Protein AF-A0A087PSI3-F1 (afdb_monomer_lite)

Secondary structure (DSSP, 8-state):
--HHHHHHHHHHHHHHHHTS--TT--TT-BGGGSTT--HHHHHHHHHHHHHHSSSPPPGGGGTT--BHHHHHHHHHH--S----PPPPPPPHHHHHHTTEEE-SS-SHHHHHHHHTT-----TTTTEES-SSGGGHHHHHHHHHHTTTTTTT-GGGEEEE--GGGGGSSS-EEEEEETTT--EEEEEEETTTS-HHHHGGGHHHHHHHHHHHHHHHHHHHHHT-SEEEEE-SSPPPHHHHHHHHHHHHTTSS-EEEEEEE--SSS-TT-EEEEETTEEEEEEPPPPS--S--THHHHHHHHHHHHHHHH-TTTSTTSS-------------HHHHHHHHHHHHHHHHHHT-TT----TT--GGGSTT--HHHHHHHHHHHHHHHTS---HHHHHHTTSHHHHHHHHHHHHHH-

pLDDT: mean 81.16, std 16.65, range [32.66, 98.62]

Structure (mmCIF, N/CA/C/O backbone):
data_AF-A0A087PSI3-F1
#
_entry.id   AF-A0A087PSI3-F1
#
loop_
_atom_site.group_PDB
_atom_site.id
_atom_site.type_symbol
_atom_site.label_atom_id
_atom_site.label_alt_id
_atom_site.label_comp_id
_atom_site.label_asym_id
_atom_site.label_entity_id
_atom_site.label_seq_id
_atom_site.pdbx_PDB_ins_code
_atom_site.Cartn_x
_atom_site.Cartn_y
_atom_site.Cartn_z
_atom_site.occupancy
_atom_site.B_iso_or_equiv
_atom_site.auth_seq_id
_atom_site.auth_comp_id
_atom_site.auth_asym_id
_atom_site.auth_atom_id
_atom_site.pdbx_PDB_model_num
ATOM 1 N N . MET A 1 1 ? -12.979 -22.495 -32.618 1.00 77.19 1 MET A N 1
ATOM 2 C CA . MET A 1 1 ? -12.162 -23.692 -32.314 1.00 77.19 1 MET A CA 1
ATOM 3 C C . MET A 1 1 ? -13.038 -24.701 -31.599 1.00 77.19 1 MET A C 1
ATOM 5 O O . MET A 1 1 ? -13.901 -24.277 -30.842 1.00 77.19 1 MET A O 1
ATOM 9 N N . ASP A 1 2 ? -12.858 -25.998 -31.845 1.00 88.50 2 ASP A N 1
ATOM 10 C CA . ASP A 1 2 ? -13.488 -27.022 -31.006 1.00 88.50 2 ASP A CA 1
ATOM 11 C C . ASP A 1 2 ? -12.835 -27.062 -29.611 1.00 88.50 2 ASP A C 1
ATOM 13 O O . ASP A 1 2 ? -11.756 -26.499 -29.393 1.00 88.50 2 ASP A O 1
ATOM 17 N N . LYS A 1 3 ? -13.494 -27.733 -28.662 1.00 84.75 3 LYS A N 1
ATOM 18 C CA . LYS A 1 3 ? -13.068 -27.780 -27.259 1.00 84.75 3 LYS A CA 1
ATOM 19 C C . LYS A 1 3 ? -11.646 -28.334 -27.086 1.00 84.75 3 LYS A C 1
ATOM 21 O O . LYS A 1 3 ? -10.895 -27.800 -26.277 1.00 84.75 3 LYS A O 1
ATOM 26 N N . ASN A 1 4 ? -11.253 -29.358 -27.846 1.00 85.31 4 ASN A N 1
ATOM 27 C CA . ASN A 1 4 ? -9.926 -29.969 -27.710 1.00 85.31 4 ASN A CA 1
ATOM 28 C C . ASN A 1 4 ? -8.829 -29.052 -28.257 1.00 85.31 4 ASN A C 1
ATOM 30 O O . ASN A 1 4 ? -7.797 -28.879 -27.609 1.00 85.31 4 ASN A O 1
ATOM 34 N N . SER A 1 5 ? -9.080 -28.403 -29.396 1.00 87.44 5 SER A N 1
ATOM 35 C CA . SER A 1 5 ? -8.189 -27.365 -29.927 1.00 87.44 5 SER A CA 1
ATOM 36 C C . SER A 1 5 ? -8.033 -26.192 -28.950 1.00 87.44 5 SER A C 1
ATOM 38 O O . SER A 1 5 ? -6.927 -25.691 -28.765 1.00 87.44 5 SER A O 1
ATOM 40 N N . MET A 1 6 ? -9.115 -25.778 -28.277 1.00 86.69 6 MET A N 1
ATOM 41 C CA . MET A 1 6 ? -9.082 -24.717 -27.258 1.00 86.69 6 MET A CA 1
ATOM 42 C C . MET A 1 6 ? -8.272 -25.112 -26.023 1.00 86.69 6 MET A C 1
ATOM 44 O O . MET A 1 6 ? -7.512 -24.301 -25.508 1.00 86.69 6 MET A O 1
ATOM 48 N N . ILE A 1 7 ? -8.376 -26.364 -25.578 1.00 87.06 7 ILE A N 1
ATOM 49 C CA . ILE A 1 7 ? -7.586 -26.878 -24.455 1.00 87.06 7 ILE A CA 1
ATOM 50 C C . ILE A 1 7 ? -6.085 -26.858 -24.775 1.00 87.06 7 ILE A C 1
ATOM 52 O O . I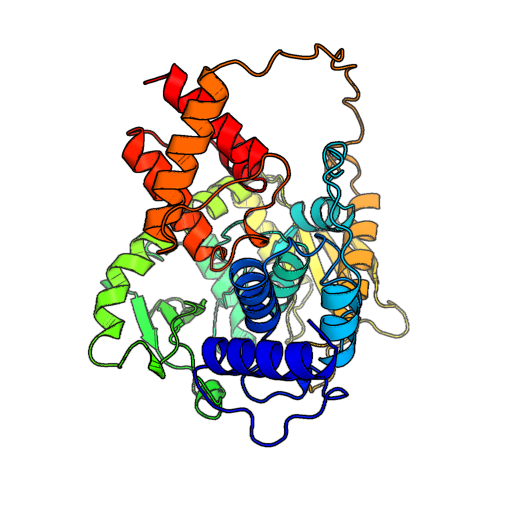LE A 1 7 ? -5.302 -26.398 -23.949 1.00 87.06 7 ILE A O 1
ATOM 56 N N . LEU A 1 8 ? -5.677 -27.337 -25.956 1.00 88.56 8 LEU A N 1
ATOM 57 C CA . LEU A 1 8 ? -4.265 -27.341 -26.364 1.00 88.56 8 LEU A CA 1
ATOM 58 C C . LEU A 1 8 ? -3.707 -25.924 -26.511 1.00 88.56 8 LEU A C 1
ATOM 60 O O . LEU A 1 8 ? -2.594 -25.649 -26.078 1.00 88.56 8 LEU A O 1
ATOM 64 N N . PHE A 1 9 ? -4.505 -25.022 -27.068 1.00 86.31 9 PHE A N 1
ATOM 65 C CA . PHE A 1 9 ? -4.144 -23.620 -27.202 1.00 86.31 9 PHE A CA 1
ATOM 66 C C . PHE A 1 9 ? -4.000 -22.920 -25.844 1.00 86.31 9 PHE A C 1
ATOM 68 O O . PHE A 1 9 ? -3.019 -22.219 -25.609 1.00 86.31 9 PHE A O 1
ATOM 75 N N . ILE A 1 10 ? -4.937 -23.155 -24.916 1.00 83.81 10 ILE A N 1
ATOM 76 C CA . ILE A 1 10 ? -4.836 -22.635 -23.549 1.00 83.81 10 ILE A CA 1
ATOM 77 C C . ILE A 1 10 ? -3.600 -23.196 -22.852 1.00 83.81 10 ILE A C 1
ATOM 79 O O . ILE A 1 10 ? -2.876 -22.434 -22.221 1.00 83.81 10 ILE A O 1
ATOM 83 N N . LYS A 1 11 ? -3.296 -24.485 -23.034 1.00 89.12 11 LYS A N 1
ATOM 84 C CA . LYS A 1 11 ? -2.063 -25.087 -22.521 1.00 89.12 11 LYS A CA 1
ATOM 85 C C . LYS A 1 11 ? -0.816 -24.362 -22.998 1.00 89.12 11 LYS A C 1
ATOM 87 O O . LYS A 1 11 ? 0.005 -23.988 -22.171 1.00 89.12 11 LYS A O 1
ATOM 92 N N . GLU A 1 12 ? -0.690 -24.150 -24.301 1.00 89.25 12 GLU A N 1
ATOM 93 C CA . GLU A 1 12 ? 0.474 -23.488 -24.888 1.00 89.25 12 GLU A CA 1
ATOM 94 C C . GLU A 1 12 ? 0.662 -22.074 -24.320 1.00 89.25 12 GLU A C 1
ATOM 96 O O . GLU A 1 12 ? 1.761 -21.705 -23.912 1.00 89.25 12 GLU A O 1
ATOM 101 N N . VAL A 1 13 ? -0.426 -21.308 -24.206 1.00 81.12 13 VAL A N 1
ATOM 102 C CA . VAL A 1 13 ? -0.399 -19.959 -23.625 1.00 81.12 13 VAL A CA 1
ATOM 103 C C . VAL A 1 13 ? -0.031 -19.970 -22.140 1.00 81.12 13 VAL A C 1
ATOM 105 O O . VAL A 1 13 ? 0.722 -19.112 -21.677 1.00 81.12 13 VAL A O 1
ATOM 108 N N . MET A 1 14 ? -0.541 -20.943 -21.388 1.00 80.38 14 MET A N 1
ATOM 109 C CA . MET A 1 14 ? -0.219 -21.111 -19.973 1.00 80.38 14 MET A CA 1
ATOM 110 C C . MET A 1 14 ? 1.253 -21.491 -19.768 1.00 80.38 14 MET A C 1
ATOM 112 O O . MET A 1 14 ? 1.920 -20.899 -18.925 1.00 80.38 14 MET A O 1
ATOM 116 N N . GLU A 1 15 ? 1.782 -22.431 -20.553 1.00 84.25 15 GLU A N 1
ATOM 117 C CA . GLU A 1 15 ? 3.191 -22.849 -20.494 1.00 84.25 15 GLU A CA 1
ATOM 118 C C . GLU A 1 15 ? 4.146 -21.719 -20.908 1.00 84.25 15 GLU A C 1
ATOM 120 O O . GLU A 1 15 ? 5.188 -21.529 -20.280 1.00 84.25 15 GLU A O 1
ATOM 125 N N . GLU A 1 16 ? 3.772 -20.920 -21.911 1.00 75.44 16 GLU A N 1
ATOM 126 C CA . GLU A 1 16 ? 4.512 -19.716 -22.307 1.00 75.44 16 GLU A CA 1
ATOM 127 C C . GLU A 1 16 ? 4.539 -18.673 -21.184 1.00 75.44 16 GLU A C 1
ATOM 129 O O . GLU A 1 16 ? 5.597 -18.128 -20.874 1.00 75.44 16 GLU A O 1
ATOM 134 N N . THR A 1 17 ? 3.396 -18.431 -20.536 1.00 67.62 17 THR A N 1
ATOM 135 C CA . THR A 1 17 ? 3.280 -17.460 -19.434 1.00 67.62 17 THR A CA 1
ATOM 136 C C . THR A 1 17 ? 4.092 -17.893 -18.210 1.00 67.62 17 THR A C 1
ATOM 138 O O . THR A 1 17 ? 4.713 -17.060 -17.552 1.00 67.62 17 THR A O 1
ATOM 141 N N . LEU A 1 18 ? 4.128 -19.196 -17.920 1.00 66.81 18 LEU A N 1
ATOM 142 C CA . LEU A 1 18 ? 4.928 -19.772 -16.836 1.00 66.81 18 LEU A CA 1
ATOM 143 C C . LEU A 1 18 ? 6.430 -19.838 -17.153 1.00 66.81 18 LEU A C 1
ATOM 145 O O . LEU A 1 18 ? 7.258 -19.874 -16.240 1.00 66.81 18 LEU A O 1
ATOM 149 N N . GLY A 1 19 ? 6.791 -19.896 -18.436 1.00 72.81 19 GLY A N 1
ATOM 150 C CA . GLY A 1 19 ? 8.158 -20.154 -18.883 1.00 72.81 19 GLY A CA 1
ATOM 151 C C . GLY A 1 19 ? 8.614 -21.607 -18.681 1.00 72.81 19 GLY A C 1
ATOM 152 O O . GLY A 1 19 ? 9.813 -21.878 -18.727 1.00 72.81 19 GLY A O 1
ATOM 153 N N . HIS A 1 20 ? 7.689 -22.544 -18.447 1.00 73.06 20 HIS A N 1
ATOM 154 C CA . HIS A 1 20 ? 7.968 -23.978 -18.342 1.00 73.06 20 HIS A CA 1
ATOM 155 C C . HIS A 1 20 ? 6.741 -24.831 -18.705 1.00 73.06 20 HIS A C 1
ATOM 157 O O . HIS A 1 20 ? 5.601 -24.376 -18.645 1.00 73.06 20 HIS A O 1
ATOM 163 N N . SER A 1 21 ? 6.966 -26.104 -19.043 1.00 82.31 21 SER A N 1
ATOM 164 C CA . SER A 1 21 ? 5.885 -27.050 -19.354 1.00 82.31 21 SER A CA 1
ATOM 165 C C . SER A 1 21 ? 5.058 -27.438 -18.119 1.00 82.31 21 SER A C 1
ATOM 167 O O . SER A 1 21 ? 5.576 -27.465 -17.000 1.00 82.31 21 SER A O 1
ATOM 169 N N . ILE A 1 22 ? 3.788 -27.804 -18.330 1.00 81.75 22 ILE A N 1
ATOM 170 C CA . ILE A 1 22 ? 2.852 -28.328 -17.327 1.00 81.75 22 ILE A CA 1
ATOM 171 C C . ILE A 1 22 ? 2.734 -29.854 -17.537 1.00 81.75 22 ILE A C 1
ATOM 173 O O . ILE A 1 22 ? 2.040 -30.307 -18.458 1.00 81.75 22 ILE A O 1
ATOM 177 N N . PRO A 1 23 ? 3.405 -30.680 -16.708 1.00 71.69 23 PRO A N 1
ATOM 178 C CA . PRO A 1 23 ? 3.538 -32.118 -16.957 1.00 71.69 23 PRO A CA 1
ATOM 179 C C . PRO A 1 23 ? 2.234 -32.912 -16.776 1.00 71.69 23 PRO A C 1
ATOM 181 O O . PRO A 1 23 ? 2.076 -33.967 -17.386 1.00 71.69 23 PRO A O 1
ATOM 184 N N . SER A 1 24 ? 1.287 -32.395 -15.989 1.00 77.25 24 SER A N 1
ATOM 185 C CA . SER A 1 24 ? 0.059 -33.094 -15.574 1.00 77.25 24 SER A CA 1
ATOM 186 C C . SER A 1 24 ? -1.202 -32.379 -16.062 1.00 77.25 24 SER A C 1
ATOM 188 O O . SER A 1 24 ? -2.109 -32.098 -15.281 1.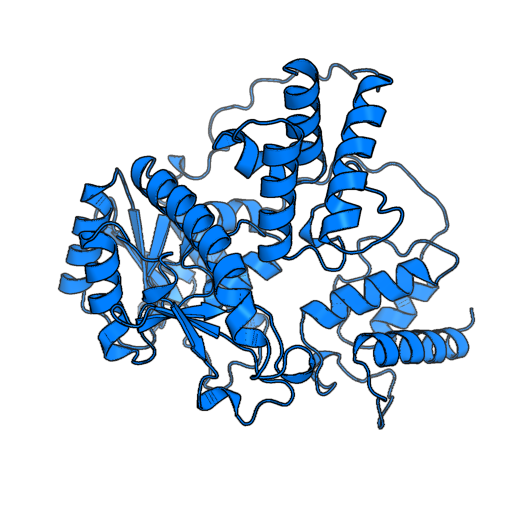00 77.25 24 SER A O 1
ATOM 190 N N . TRP A 1 25 ? -1.245 -32.013 -17.344 1.00 81.50 25 TRP A N 1
ATOM 191 C CA . TRP A 1 25 ? -2.356 -31.235 -17.890 1.00 81.50 25 TRP A CA 1
ATOM 192 C C . TRP A 1 25 ? -3.690 -31.992 -17.802 1.00 81.50 25 TRP A C 1
ATOM 194 O O . TRP A 1 25 ? -3.891 -32.998 -18.484 1.00 81.50 25 TRP A O 1
ATOM 204 N N . ASN A 1 26 ? -4.608 -31.482 -16.982 1.00 82.19 26 ASN A N 1
ATOM 205 C CA . ASN A 1 26 ? -5.958 -32.005 -16.800 1.00 82.19 26 ASN A CA 1
ATOM 206 C C . ASN A 1 26 ? -6.953 -30.828 -16.877 1.00 82.19 26 ASN A C 1
ATOM 208 O O . ASN A 1 26 ? -6.743 -29.843 -16.177 1.00 82.19 26 ASN A O 1
ATOM 212 N N . PRO A 1 27 ? -8.022 -30.888 -17.692 1.00 76.19 27 PRO A N 1
ATOM 213 C CA . PRO A 1 27 ? -9.036 -29.831 -17.759 1.00 76.19 27 PRO A CA 1
ATOM 214 C C . PRO A 1 27 ? -9.673 -29.470 -16.407 1.00 76.19 27 PRO A C 1
ATOM 216 O O . PRO A 1 27 ? -10.060 -28.322 -16.212 1.00 76.19 27 PRO A O 1
ATOM 219 N N . ASP A 1 28 ? -9.745 -30.416 -15.470 1.00 82.38 28 ASP A N 1
ATOM 220 C CA . ASP A 1 28 ? -10.308 -30.185 -14.133 1.00 82.38 28 ASP A CA 1
ATOM 221 C C . ASP A 1 28 ? -9.275 -29.641 -13.128 1.00 82.38 28 ASP A C 1
ATOM 223 O O . ASP A 1 28 ? -9.604 -29.405 -11.965 1.00 82.38 28 ASP A O 1
ATOM 227 N N . LEU A 1 29 ? -8.022 -29.441 -13.557 1.00 78.19 29 LEU A N 1
ATOM 228 C CA . LEU A 1 29 ? -6.958 -28.890 -12.723 1.00 78.19 29 LEU A CA 1
ATOM 229 C C . LEU A 1 29 ? -7.316 -27.459 -12.317 1.00 78.19 29 LEU A C 1
ATOM 231 O O . LEU A 1 29 ? -7.619 -26.612 -13.169 1.00 78.19 29 LEU A O 1
ATOM 235 N N . LYS A 1 30 ? -7.269 -27.184 -11.012 1.00 73.69 30 LYS A N 1
ATOM 236 C CA . LYS A 1 30 ? -7.451 -25.822 -10.510 1.00 73.69 30 LYS A CA 1
ATOM 237 C C . LYS A 1 30 ? -6.193 -25.010 -10.766 1.00 73.69 30 LYS A C 1
ATOM 239 O O . LYS A 1 30 ? -5.086 -25.516 -10.605 1.00 73.69 30 LYS A O 1
ATOM 244 N N . PHE A 1 31 ? -6.347 -23.725 -11.067 1.00 66.00 31 PHE A N 1
ATOM 245 C CA . PHE A 1 31 ? -5.195 -22.833 -11.254 1.00 66.00 31 PHE A CA 1
ATOM 246 C C . PHE A 1 31 ? -4.270 -22.810 -10.030 1.00 66.00 31 PHE A C 1
ATOM 248 O O . PHE A 1 31 ? -3.056 -22.847 -10.173 1.00 66.00 31 PHE A O 1
ATOM 255 N N . THR A 1 32 ? -4.836 -22.875 -8.823 1.00 57.91 32 THR A N 1
ATOM 256 C CA . THR A 1 32 ? -4.088 -22.938 -7.555 1.00 57.91 32 THR A CA 1
ATOM 257 C C . THR A 1 32 ? -3.268 -24.217 -7.366 1.00 57.91 32 THR A C 1
ATOM 259 O O . THR A 1 32 ? -2.433 -24.282 -6.470 1.00 57.91 32 THR A O 1
ATOM 262 N N . GLU A 1 33 ? -3.537 -25.263 -8.147 1.00 60.03 33 GLU A N 1
ATOM 263 C CA . GLU A 1 33 ? -2.830 -26.548 -8.081 1.00 60.03 33 GLU A CA 1
ATOM 264 C C . GLU A 1 33 ? -1.662 -26.613 -9.077 1.00 60.03 33 GLU A C 1
ATOM 266 O O . GLU A 1 33 ? -0.895 -27.577 -9.073 1.00 60.03 33 GLU A O 1
ATOM 271 N N . ILE A 1 34 ? -1.494 -25.586 -9.917 1.00 66.81 34 ILE A N 1
ATOM 272 C CA . ILE A 1 34 ? -0.389 -25.492 -10.867 1.00 66.81 34 ILE A CA 1
ATOM 273 C C . ILE A 1 34 ? 0.817 -24.871 -10.154 1.00 66.81 34 ILE A C 1
ATOM 275 O O . ILE A 1 34 ? 0.769 -23.752 -9.647 1.00 66.81 34 ILE A O 1
ATOM 279 N N . VAL A 1 35 ? 1.925 -25.611 -10.101 1.00 45.53 35 VAL A N 1
ATOM 280 C CA . VAL A 1 35 ? 3.180 -25.130 -9.502 1.00 45.53 35 VAL A CA 1
ATOM 281 C C . VAL A 1 35 ? 3.653 -23.872 -10.238 1.00 45.53 35 VAL A C 1
ATOM 283 O O . VAL A 1 35 ? 3.717 -23.872 -11.464 1.00 45.53 35 VAL A O 1
ATOM 286 N N . GLY A 1 36 ? 3.970 -22.810 -9.488 1.00 49.28 36 GLY A N 1
ATOM 287 C CA . GLY A 1 36 ? 4.370 -21.505 -10.038 1.00 49.28 36 GLY A CA 1
ATOM 288 C C . GLY A 1 36 ? 3.203 -20.578 -10.406 1.00 49.28 36 GLY A C 1
ATOM 289 O O . GLY A 1 36 ? 3.422 -19.446 -10.833 1.00 49.28 36 GLY A O 1
ATOM 290 N N . TRP A 1 37 ? 1.955 -21.018 -10.216 1.00 54.53 37 TRP A N 1
ATOM 291 C CA . TRP A 1 37 ? 0.771 -20.249 -10.591 1.00 54.53 37 TRP A CA 1
ATOM 292 C C . TRP A 1 37 ? 0.326 -19.286 -9.484 1.00 54.53 37 TRP A C 1
ATOM 294 O O . TRP A 1 37 ? -0.389 -19.657 -8.555 1.00 54.53 37 TRP A O 1
ATOM 304 N N . GLY A 1 38 ? 0.754 -18.025 -9.577 1.00 51.53 38 GLY A N 1
ATOM 305 C CA . GLY A 1 38 ? 0.248 -16.929 -8.738 1.00 51.53 38 GLY A CA 1
ATOM 306 C C . GLY A 1 38 ? -0.974 -16.229 -9.347 1.00 51.53 38 GLY A C 1
ATOM 307 O O . GLY A 1 38 ? -1.230 -16.348 -10.543 1.00 51.53 38 GLY A O 1
ATOM 308 N N . ASN A 1 39 ? -1.703 -15.425 -8.563 1.00 43.12 39 ASN A N 1
ATOM 309 C CA . ASN A 1 39 ? -2.869 -14.661 -9.052 1.00 43.12 39 ASN A CA 1
ATOM 310 C C . ASN A 1 39 ? -2.535 -13.750 -10.252 1.00 43.12 39 ASN A C 1
ATOM 312 O O . ASN A 1 39 ? -3.342 -13.611 -11.170 1.00 43.12 39 ASN A O 1
ATOM 316 N N . ASN A 1 40 ? -1.309 -13.222 -10.305 1.00 45.34 40 ASN A N 1
ATOM 317 C CA . ASN A 1 40 ? -0.811 -12.448 -11.445 1.00 45.34 40 ASN A CA 1
ATOM 318 C C . ASN A 1 40 ? -0.688 -13.294 -12.734 1.00 45.34 40 ASN A C 1
ATOM 320 O O . ASN A 1 40 ? -0.762 -12.750 -13.830 1.00 45.34 40 ASN A O 1
ATOM 324 N N . MET A 1 41 ? -0.534 -14.620 -12.631 1.00 53.78 41 MET A N 1
ATOM 325 C CA . MET A 1 41 ? -0.408 -15.533 -13.778 1.00 53.78 41 MET A CA 1
ATOM 326 C C . MET A 1 41 ? -1.746 -15.891 -14.416 1.00 53.78 41 MET A C 1
ATOM 328 O O . MET A 1 41 ? -1.800 -16.028 -15.638 1.00 53.78 41 MET A O 1
ATOM 332 N N . THR A 1 42 ? -2.836 -15.961 -13.645 1.00 51.44 42 THR A N 1
ATOM 333 C CA . THR A 1 42 ? -4.190 -16.117 -14.208 1.00 51.44 42 THR A CA 1
ATOM 334 C C . THR A 1 42 ? -4.540 -14.925 -15.098 1.00 51.44 42 THR A C 1
ATOM 336 O O . THR A 1 42 ? -4.980 -15.110 -16.231 1.00 51.44 42 THR A O 1
ATOM 339 N N . VAL A 1 43 ? -4.263 -13.706 -14.624 1.00 48.38 43 VAL A N 1
ATOM 340 C CA . VAL A 1 43 ? -4.482 -12.469 -15.389 1.00 48.38 43 VAL A CA 1
ATOM 341 C C . VAL A 1 43 ? -3.592 -12.435 -16.636 1.00 48.38 43 VAL A C 1
ATOM 343 O O . VAL A 1 43 ? -4.106 -12.279 -17.742 1.00 48.38 43 VAL A O 1
ATOM 346 N N . SER A 1 44 ? -2.282 -12.675 -16.498 1.00 52.03 44 SER A N 1
ATOM 347 C CA . SER A 1 44 ? -1.355 -12.709 -17.643 1.00 52.03 44 SER A CA 1
ATOM 348 C C . SER A 1 44 ? -1.743 -13.751 -18.698 1.00 52.03 44 SER A C 1
ATOM 350 O O . SER A 1 44 ? -1.680 -13.470 -19.893 1.00 52.03 44 SER A O 1
ATOM 352 N N . THR A 1 45 ? -2.213 -14.926 -18.270 1.00 58.06 45 THR A N 1
ATOM 353 C CA . THR A 1 45 ? -2.685 -15.992 -19.166 1.00 58.06 45 THR A CA 1
ATOM 354 C C . THR A 1 45 ? -3.940 -15.577 -19.916 1.00 58.06 45 THR A C 1
ATOM 356 O O . THR A 1 45 ? -4.015 -15.758 -21.128 1.00 58.06 45 THR A O 1
ATOM 359 N N . VAL A 1 46 ? -4.930 -15.004 -19.229 1.00 54.25 46 VAL A N 1
ATOM 360 C CA . VAL A 1 46 ? -6.163 -14.535 -19.875 1.00 54.25 46 VAL A CA 1
ATOM 361 C C . VAL A 1 46 ? -5.872 -13.438 -20.892 1.00 54.25 46 VAL A C 1
ATOM 363 O O . VAL A 1 46 ? -6.421 -13.468 -21.992 1.00 54.25 46 VAL A O 1
ATOM 366 N N . VAL A 1 47 ? -4.946 -12.532 -20.586 1.00 54.47 47 VAL A N 1
ATOM 367 C CA . VAL A 1 47 ? -4.523 -11.505 -21.542 1.00 54.47 47 VAL A CA 1
ATOM 368 C C . VAL A 1 47 ? -3.790 -12.120 -22.736 1.00 54.47 47 VAL A C 1
ATOM 370 O O . VAL A 1 47 ? -4.041 -11.746 -23.883 1.00 54.47 47 VAL A O 1
ATOM 373 N N . ALA A 1 48 ? -2.906 -13.091 -22.510 1.00 62.12 48 ALA A N 1
ATOM 374 C CA . ALA A 1 48 ? -2.236 -13.798 -23.596 1.00 62.12 48 ALA A CA 1
ATOM 375 C C . ALA A 1 48 ? -3.231 -14.595 -24.470 1.00 62.12 48 ALA A C 1
ATOM 377 O O . ALA A 1 48 ? -3.078 -14.634 -25.693 1.00 62.12 48 ALA A O 1
ATOM 378 N N . LEU A 1 49 ? -4.303 -15.136 -23.878 1.00 66.88 49 LEU A N 1
ATOM 379 C CA . LEU A 1 49 ? -5.410 -15.760 -24.605 1.00 66.88 49 LEU A CA 1
ATOM 380 C C . LEU A 1 49 ? -6.201 -14.749 -25.431 1.00 66.88 49 LEU A C 1
ATOM 382 O O . LEU A 1 49 ? -6.439 -15.000 -26.609 1.00 66.88 49 LEU A O 1
ATOM 386 N N . GLN A 1 50 ? -6.559 -13.598 -24.861 1.00 64.38 50 GLN A N 1
ATOM 387 C CA . GLN A 1 50 ? -7.240 -12.520 -25.587 1.00 64.38 50 GLN A CA 1
ATOM 388 C C . GLN A 1 50 ? -6.434 -12.035 -26.797 1.00 64.38 50 GLN A C 1
ATOM 390 O O . GLN A 1 50 ? -7.017 -11.741 -27.835 1.00 64.38 50 GLN A O 1
ATOM 395 N N . LYS A 1 51 ? -5.098 -11.982 -26.692 1.00 64.62 51 LYS A N 1
ATOM 396 C CA . LYS A 1 51 ? -4.216 -11.580 -27.802 1.00 64.62 51 LYS A CA 1
ATOM 397 C C . LYS A 1 51 ? -4.190 -12.583 -28.951 1.00 64.62 51 LYS A C 1
ATOM 399 O O . LYS A 1 51 ? -4.019 -12.186 -30.100 1.00 64.62 51 LYS A O 1
ATOM 404 N N . LYS A 1 52 ? -4.269 -13.878 -28.639 1.00 73.75 52 LYS A N 1
ATOM 405 C CA . LYS A 1 52 ? -4.087 -14.952 -29.622 1.00 73.75 52 LYS A CA 1
ATOM 406 C C . LYS A 1 52 ? -5.411 -15.528 -30.143 1.00 73.75 52 LYS A C 1
ATOM 408 O O . LYS A 1 52 ? -5.402 -16.203 -31.171 1.00 73.75 52 LYS A O 1
ATOM 413 N N . LEU A 1 53 ? -6.537 -15.294 -29.463 1.00 73.56 53 LEU A N 1
ATOM 414 C CA . LEU A 1 53 ? -7.854 -15.688 -29.960 1.00 73.56 53 LEU A CA 1
ATOM 415 C C . LEU A 1 53 ? -8.358 -14.705 -31.027 1.00 73.56 53 LEU A C 1
ATOM 417 O O . LEU A 1 53 ? -8.188 -13.497 -30.888 1.00 73.56 53 LEU A O 1
ATOM 421 N N . PRO A 1 54 ? -9.028 -15.201 -32.081 1.00 62.75 54 PRO A N 1
ATOM 422 C CA . PRO A 1 54 ? -9.578 -14.351 -33.137 1.00 62.75 54 PRO A CA 1
ATOM 423 C C . PRO A 1 54 ? -10.787 -13.511 -32.684 1.00 62.75 54 PRO A C 1
ATOM 425 O O . PRO A 1 54 ? -11.221 -12.626 -33.417 1.00 62.75 54 PRO A O 1
ATOM 428 N N . HIS A 1 55 ? -11.344 -13.779 -31.500 1.00 69.06 55 HIS A N 1
ATOM 429 C CA . HIS A 1 55 ? -12.494 -13.085 -30.921 1.00 69.06 55 HIS A CA 1
ATOM 430 C C . HIS A 1 55 ? -12.172 -12.583 -29.509 1.00 69.06 55 HIS A C 1
ATOM 432 O O . HIS A 1 55 ? -11.510 -13.276 -28.734 1.00 69.06 55 HIS A O 1
ATOM 438 N N . LYS A 1 56 ? -12.658 -11.381 -29.164 1.00 57.78 56 LYS A N 1
ATOM 439 C CA . LYS A 1 56 ? -12.511 -10.826 -27.812 1.00 57.78 56 LYS A CA 1
ATOM 440 C C . LYS A 1 56 ? -13.293 -11.684 -26.815 1.00 57.78 56 LYS A C 1
ATOM 442 O O . LYS A 1 56 ? -14.479 -11.947 -26.997 1.00 57.78 56 LYS A O 1
ATOM 447 N N . LEU A 1 57 ? -12.608 -12.114 -25.763 1.00 58.56 57 LEU A N 1
ATOM 448 C CA . LEU A 1 57 ? -13.230 -12.718 -24.589 1.00 58.56 57 LEU A CA 1
ATOM 449 C C . LEU A 1 57 ? -13.964 -11.625 -23.806 1.00 58.56 57 LEU A C 1
ATOM 451 O O . LEU A 1 57 ? -13.441 -10.520 -23.700 1.00 58.56 57 LEU A O 1
ATOM 455 N N . THR A 1 58 ? -15.149 -11.922 -23.271 1.00 56.09 58 THR A N 1
ATOM 456 C CA . THR A 1 58 ? -15.915 -10.964 -22.458 1.00 56.09 58 THR A CA 1
ATOM 457 C C . THR A 1 58 ? -15.165 -10.618 -21.171 1.00 56.09 58 THR A C 1
ATOM 459 O O . THR A 1 58 ? -14.488 -11.475 -20.609 1.00 56.09 58 THR A O 1
ATOM 462 N N . ASP A 1 59 ? -15.325 -9.399 -20.657 1.00 50.12 59 ASP A N 1
ATOM 463 C CA . ASP A 1 59 ? -14.639 -8.940 -19.434 1.00 50.12 59 ASP A CA 1
ATOM 464 C C . ASP A 1 59 ? -14.966 -9.795 -18.197 1.00 50.12 59 ASP A C 1
ATOM 466 O O . ASP A 1 59 ? -14.160 -9.931 -17.283 1.00 50.12 59 ASP A O 1
ATOM 470 N N . THR A 1 60 ? -16.118 -10.467 -18.206 1.00 53.06 60 THR A N 1
ATOM 471 C CA . THR A 1 60 ? -16.562 -11.423 -17.179 1.00 53.06 60 THR A CA 1
ATOM 472 C C . THR A 1 60 ? -15.881 -12.790 -17.280 1.00 53.06 60 THR A C 1
ATOM 474 O O . THR A 1 60 ? -16.306 -13.750 -16.629 1.00 53.06 60 THR A O 1
ATOM 477 N N . LEU A 1 61 ? -14.844 -12.944 -18.117 1.00 57.00 61 LEU A N 1
ATOM 478 C CA . LEU A 1 61 ? -14.171 -14.226 -18.311 1.00 57.00 61 LEU A CA 1
ATOM 479 C C . LEU A 1 61 ? -13.636 -14.770 -16.986 1.00 57.00 61 LEU A C 1
ATOM 481 O O . LEU A 1 61 ? -13.800 -15.954 -16.730 1.00 57.00 61 LEU A O 1
ATOM 485 N N . LEU A 1 62 ? -13.086 -13.925 -16.116 1.00 48.97 62 LEU A N 1
ATOM 486 C CA . LEU A 1 62 ? -12.476 -14.359 -14.856 1.00 48.97 62 LEU A CA 1
ATOM 487 C C . LEU A 1 62 ? -13.492 -14.736 -13.765 1.00 48.97 62 LEU A C 1
ATOM 489 O O . LEU A 1 62 ? -13.162 -15.533 -12.887 1.00 48.97 62 LEU A O 1
ATOM 493 N N . ASP A 1 63 ? -14.735 -14.254 -13.844 1.00 50.34 63 ASP A N 1
ATOM 494 C CA . ASP A 1 63 ? -15.720 -14.422 -12.767 1.00 50.34 63 ASP A CA 1
ATOM 495 C C . ASP A 1 63 ? -16.091 -15.894 -12.538 1.00 50.34 63 ASP A C 1
ATOM 497 O O . ASP A 1 63 ? -16.818 -16.503 -13.321 1.00 50.34 63 ASP A O 1
ATOM 501 N N . GLY A 1 64 ? -15.596 -16.503 -11.463 1.00 53.38 64 GLY A N 1
ATOM 502 C CA . GLY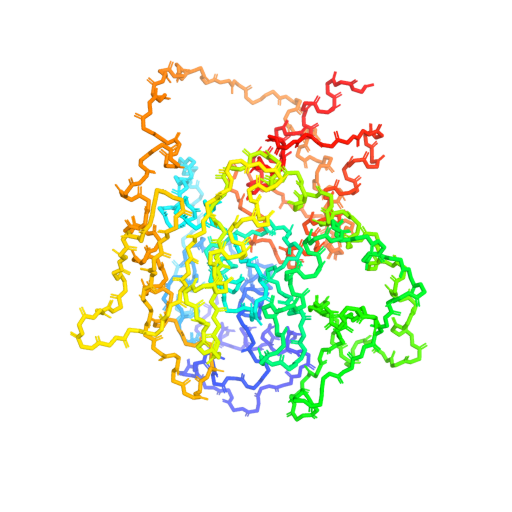 A 1 64 ? -15.859 -17.917 -11.178 1.00 53.38 64 GLY A CA 1
ATOM 503 C C . GLY A 1 64 ? -15.085 -18.900 -12.065 1.00 53.38 64 GLY A C 1
ATOM 504 O O . GLY A 1 64 ? -15.468 -20.064 -12.139 1.00 53.38 64 GLY A O 1
ATOM 505 N N . VAL A 1 65 ? -14.002 -18.467 -12.725 1.00 63.00 65 VAL A N 1
ATOM 506 C CA . VAL A 1 65 ? -13.040 -19.386 -13.355 1.00 63.00 65 VAL A CA 1
ATOM 507 C C . VAL A 1 65 ? -12.111 -19.946 -12.285 1.00 63.00 65 VAL A C 1
ATOM 509 O O . VAL A 1 65 ? -11.234 -19.254 -11.773 1.00 63.00 65 VAL A O 1
ATOM 512 N N . VAL A 1 66 ? -12.317 -21.215 -11.938 1.00 63.44 66 VAL A N 1
ATOM 513 C CA . VAL A 1 66 ? -11.546 -21.916 -10.899 1.00 63.44 66 VAL A CA 1
ATOM 514 C C . VAL A 1 66 ? -10.673 -23.009 -11.519 1.00 63.44 66 VAL A C 1
ATOM 516 O O . VAL A 1 66 ? -9.600 -23.324 -11.000 1.00 63.44 66 VAL A O 1
ATOM 519 N N . THR A 1 67 ? -11.107 -23.549 -12.657 1.00 76.88 67 THR A N 1
ATOM 520 C CA . THR A 1 67 ? -10.459 -24.633 -13.399 1.00 76.88 67 THR A CA 1
ATOM 521 C C . THR A 1 67 ? -10.138 -24.229 -14.837 1.00 76.88 67 THR A C 1
ATOM 523 O O . THR A 1 67 ? -10.727 -23.301 -15.401 1.00 76.88 67 THR A O 1
ATOM 526 N N . ILE A 1 68 ? -9.234 -24.975 -15.473 1.00 78.56 68 ILE A N 1
ATOM 527 C CA . ILE A 1 68 ? -8.933 -24.830 -16.905 1.00 78.56 68 ILE A CA 1
ATOM 528 C C . ILE A 1 68 ? -10.206 -25.018 -17.750 1.00 78.56 68 ILE A C 1
ATOM 530 O O . ILE A 1 68 ? -10.416 -24.310 -18.733 1.00 78.56 68 ILE A O 1
ATOM 534 N N . ASN A 1 69 ? -11.088 -25.941 -17.368 1.00 81.38 69 ASN A N 1
ATOM 535 C CA . ASN A 1 69 ? -12.328 -26.209 -18.087 1.00 81.38 69 ASN A CA 1
ATOM 536 C C . ASN A 1 69 ? -13.336 -25.046 -17.999 1.00 81.38 69 ASN A C 1
ATOM 538 O O . ASN A 1 69 ? -14.057 -24.813 -18.975 1.00 81.38 69 ASN A O 1
ATOM 542 N N . ASP A 1 70 ? -13.355 -24.279 -16.904 1.00 77.19 70 ASP A N 1
ATOM 543 C CA . ASP A 1 70 ? -14.164 -23.052 -16.807 1.00 77.19 70 ASP A CA 1
ATOM 544 C C . ASP A 1 70 ? -13.688 -22.020 -17.835 1.00 77.19 70 ASP A C 1
ATOM 546 O O . ASP A 1 70 ? -14.487 -21.459 -18.591 1.00 77.19 70 ASP A O 1
ATOM 550 N N . LEU A 1 71 ? -12.366 -21.841 -17.924 1.00 75.81 71 LEU A N 1
ATOM 551 C CA . LEU A 1 71 ? -11.730 -20.932 -18.873 1.00 75.81 71 LEU A CA 1
ATOM 552 C C . LEU A 1 71 ? -12.011 -21.343 -20.326 1.00 75.81 71 LEU A C 1
ATOM 554 O O . LEU A 1 71 ? -12.422 -20.515 -21.137 1.00 75.81 71 LEU A O 1
ATOM 558 N N . VAL A 1 72 ? -11.866 -22.635 -20.643 1.00 82.31 72 VAL A N 1
ATOM 559 C CA . VAL A 1 72 ? -12.190 -23.211 -21.961 1.00 82.31 72 VAL A CA 1
ATOM 560 C C . VAL A 1 72 ? -13.656 -22.970 -22.315 1.00 82.31 72 VAL A C 1
ATOM 562 O O . VAL A 1 72 ? -13.967 -22.559 -23.435 1.00 82.31 72 VAL A O 1
ATOM 565 N N . THR A 1 73 ? -14.566 -23.230 -21.375 1.00 80.50 73 THR A N 1
ATOM 566 C CA . THR A 1 73 ? -16.012 -23.116 -21.597 1.00 80.50 73 THR A CA 1
ATOM 567 C C . THR A 1 73 ? -16.387 -21.677 -21.923 1.00 80.50 73 THR A C 1
ATOM 569 O O . THR A 1 73 ? -17.021 -21.427 -22.948 1.00 80.50 73 THR A O 1
ATOM 572 N N . LYS A 1 74 ? -15.922 -20.713 -21.123 1.00 78.12 74 LYS A N 1
ATOM 573 C CA . LYS A 1 74 ? -16.201 -19.300 -21.381 1.00 78.12 74 LYS A CA 1
ATOM 574 C C . LYS A 1 74 ? -15.527 -18.778 -22.650 1.00 78.12 74 LYS A C 1
ATOM 576 O O . LYS A 1 74 ? -16.161 -18.054 -23.412 1.00 78.12 74 LYS A O 1
ATOM 581 N N . ALA A 1 75 ? -14.299 -19.211 -22.941 1.00 75.00 75 ALA A N 1
ATOM 582 C CA . ALA A 1 75 ? -13.601 -18.837 -24.171 1.00 75.00 75 ALA A CA 1
ATOM 583 C C . ALA A 1 75 ? -14.292 -19.342 -25.447 1.00 75.00 75 ALA A C 1
ATOM 585 O O . ALA A 1 75 ? -14.152 -18.745 -26.517 1.00 75.00 75 ALA A O 1
ATOM 586 N N . THR A 1 76 ? -15.055 -20.429 -25.332 1.00 79.12 76 THR A N 1
ATOM 587 C CA . THR A 1 76 ? -15.815 -21.022 -26.439 1.00 79.12 76 THR A CA 1
ATOM 588 C C . THR A 1 76 ? -17.199 -20.377 -26.616 1.00 79.12 76 THR A C 1
ATOM 590 O O . THR A 1 76 ? -17.752 -20.439 -27.710 1.00 79.12 76 THR A O 1
ATOM 593 N N . LEU A 1 77 ? -17.757 -19.750 -25.572 1.00 73.12 77 LEU A N 1
ATOM 594 C CA . LEU A 1 77 ? -19.116 -19.184 -25.560 1.00 73.12 77 LEU A CA 1
ATOM 595 C C . LEU A 1 77 ? -19.188 -17.666 -25.821 1.00 73.12 77 LEU A C 1
ATOM 597 O O . LEU A 1 77 ? -20.292 -17.133 -25.908 1.00 73.12 77 LEU A O 1
ATOM 601 N N . ALA A 1 78 ? -18.056 -16.965 -25.942 1.00 62.00 78 ALA A N 1
ATOM 602 C CA . ALA A 1 78 ? -18.026 -15.513 -26.140 1.00 62.00 78 ALA A CA 1
ATOM 603 C C . ALA A 1 78 ? -18.766 -15.086 -27.441 1.00 62.00 78 ALA A C 1
ATOM 605 O O . ALA A 1 78 ? -18.368 -15.515 -28.529 1.00 62.00 78 ALA A O 1
ATOM 606 N N . PRO A 1 79 ? -19.832 -14.256 -27.369 1.00 52.03 79 PRO A N 1
ATOM 607 C CA . PRO A 1 79 ? -20.555 -13.776 -28.546 1.00 52.03 79 PRO A CA 1
ATOM 608 C C . PRO A 1 79 ? -19.788 -12.674 -29.295 1.00 52.03 79 PRO A C 1
ATOM 610 O O . PRO A 1 79 ? -19.110 -11.845 -28.698 1.00 52.03 79 PRO A O 1
ATOM 613 N N . THR A 1 80 ? -19.958 -12.613 -30.618 1.00 47.53 80 THR A N 1
ATOM 614 C CA . THR A 1 80 ? -19.275 -11.685 -31.542 1.00 47.53 80 THR A CA 1
ATOM 615 C C . THR A 1 80 ? -19.894 -10.281 -31.668 1.00 47.53 80 THR A C 1
ATOM 617 O O . THR A 1 80 ? -19.630 -9.603 -32.657 1.00 47.53 80 THR A O 1
ATOM 620 N N . SER A 1 81 ? -20.719 -9.802 -30.733 1.00 43.50 81 SER A N 1
ATOM 621 C CA . SER A 1 81 ? -21.367 -8.482 -30.872 1.00 43.50 81 SER A CA 1
ATOM 622 C C . SER A 1 81 ? -20.938 -7.488 -29.796 1.00 43.50 81 SER A C 1
ATOM 624 O O . SER A 1 81 ? -21.270 -7.654 -28.626 1.00 43.50 81 SER A O 1
ATOM 626 N N . SER A 1 82 ? -20.263 -6.420 -30.226 1.00 44.03 82 SER A N 1
ATOM 627 C CA . SER A 1 82 ? -19.946 -5.232 -2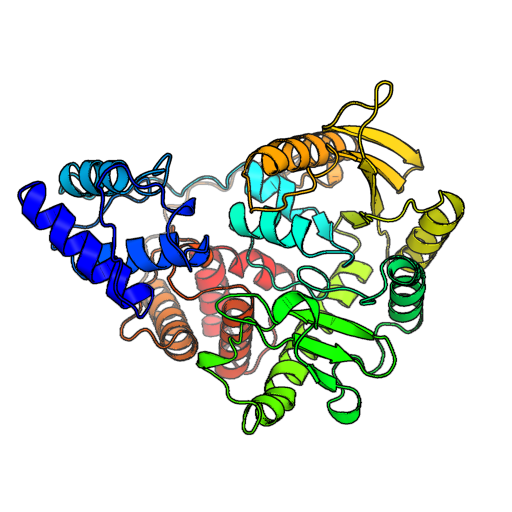9.435 1.00 44.03 82 SER A CA 1
ATOM 628 C C . SER A 1 82 ? -21.186 -4.346 -29.273 1.00 44.03 82 SER A C 1
ATOM 630 O O . SER A 1 82 ? -21.531 -3.582 -30.177 1.00 44.03 82 SER A O 1
ATOM 632 N N . SER A 1 83 ? -21.861 -4.423 -28.130 1.00 36.91 83 SER A N 1
ATOM 633 C CA . SER A 1 83 ? -22.698 -3.319 -27.655 1.00 36.91 83 SER A CA 1
ATOM 634 C C . SER A 1 83 ? -21.882 -2.483 -26.679 1.00 36.91 83 SER A C 1
ATOM 636 O O . SER A 1 83 ? -21.269 -3.034 -25.770 1.00 36.91 83 SER A O 1
ATOM 638 N N . VAL A 1 84 ? -21.874 -1.166 -26.877 1.00 42.25 84 VAL A N 1
ATOM 639 C CA . VAL A 1 84 ? -21.270 -0.202 -25.951 1.00 42.25 84 VAL A CA 1
ATOM 640 C C . VAL A 1 84 ? -22.063 -0.247 -24.644 1.00 42.25 84 VAL A C 1
ATOM 642 O O . VAL A 1 84 ? -23.220 0.172 -24.609 1.00 42.25 84 VAL A O 1
ATOM 645 N N . GLU A 1 85 ? -21.469 -0.820 -23.600 1.00 40.12 85 GLU A N 1
ATOM 646 C CA . GLU A 1 85 ? -22.036 -0.823 -22.252 1.00 40.12 85 GLU A CA 1
ATOM 647 C C . GLU A 1 85 ? -21.831 0.542 -21.571 1.00 40.12 85 GLU A C 1
ATOM 649 O O . GLU A 1 85 ? -20.833 1.222 -21.831 1.00 40.12 85 GLU A O 1
ATOM 654 N N . PRO A 1 86 ? -22.769 0.969 -20.706 1.00 39.81 86 PRO A N 1
ATOM 655 C CA . PRO A 1 86 ? -22.604 2.169 -19.892 1.00 39.81 86 PRO A CA 1
ATOM 656 C C . PRO A 1 86 ? -21.365 2.069 -18.978 1.00 39.81 86 PRO A C 1
ATOM 658 O O . PRO A 1 86 ? -20.934 0.960 -18.651 1.00 39.81 86 PRO A O 1
ATOM 661 N N . PRO A 1 87 ? -20.791 3.211 -18.541 1.00 45.00 87 PRO A N 1
ATOM 662 C CA . PRO A 1 87 ? -19.597 3.228 -17.701 1.00 45.00 87 PRO A CA 1
ATOM 663 C C . PRO A 1 87 ? -19.808 2.370 -16.451 1.00 45.00 87 PRO A C 1
ATOM 665 O O . PRO A 1 87 ? -20.761 2.576 -15.695 1.00 45.00 87 PRO A O 1
ATOM 668 N N . LYS A 1 88 ? -18.921 1.386 -16.258 1.00 51.03 88 LYS A N 1
ATOM 669 C CA . LYS A 1 88 ? -18.975 0.457 -15.126 1.00 51.03 88 LYS A CA 1
ATOM 670 C C . LYS A 1 88 ? -18.930 1.254 -13.823 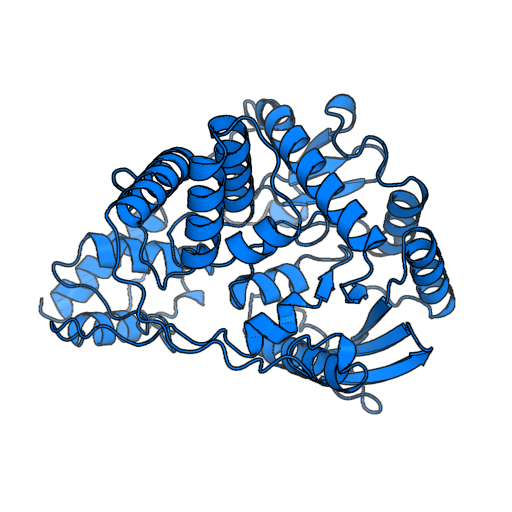1.00 51.03 88 LYS A C 1
ATOM 672 O O . LYS A 1 88 ? -17.971 1.975 -13.553 1.00 51.03 88 LYS A O 1
ATOM 677 N N . GLN A 1 89 ? -19.984 1.124 -13.022 1.00 58.47 89 GLN A N 1
ATOM 678 C CA . GLN A 1 89 ? -20.042 1.686 -11.679 1.00 58.47 89 GLN A CA 1
ATOM 679 C C . GLN A 1 89 ? -18.862 1.141 -10.861 1.00 58.47 89 GLN A C 1
ATOM 681 O O . GLN A 1 89 ? -18.610 -0.065 -10.876 1.00 58.47 89 GLN A O 1
ATOM 686 N N . ILE A 1 90 ? -18.135 2.022 -10.162 1.00 62.66 90 ILE A N 1
ATOM 687 C CA . ILE A 1 90 ? -17.071 1.612 -9.237 1.00 62.66 90 ILE A CA 1
ATOM 688 C C . ILE A 1 90 ? -17.659 0.588 -8.263 1.00 62.66 90 ILE A C 1
ATOM 690 O O . ILE A 1 90 ? -18.696 0.841 -7.645 1.00 62.66 90 ILE A O 1
ATOM 694 N N . SER A 1 91 ? -17.012 -0.573 -8.141 1.00 81.88 91 SER A N 1
ATOM 695 C CA . SER A 1 91 ? -17.497 -1.622 -7.249 1.00 81.88 91 SER A CA 1
ATOM 696 C C . SER A 1 91 ? -17.525 -1.114 -5.803 1.00 81.88 91 SER A C 1
ATOM 698 O O . SER A 1 91 ? -16.635 -0.381 -5.365 1.00 81.88 91 SER A O 1
ATOM 700 N N . GLU A 1 92 ? -18.537 -1.525 -5.031 1.00 84.88 92 GLU A N 1
ATOM 701 C CA . GLU A 1 92 ? -18.630 -1.193 -3.600 1.00 84.88 92 GLU A CA 1
ATOM 702 C C . GLU A 1 92 ? -17.338 -1.575 -2.859 1.00 84.88 92 GLU A C 1
ATOM 704 O O . GLU A 1 92 ? -16.880 -0.847 -1.982 1.00 84.88 92 GLU A O 1
ATOM 709 N N . CYS A 1 93 ? -16.719 -2.684 -3.269 1.00 84.31 93 CYS A N 1
ATOM 710 C CA . CYS A 1 93 ? -15.451 -3.173 -2.748 1.00 84.31 93 CYS A CA 1
ATOM 711 C C . CYS A 1 93 ? -14.317 -2.155 -2.927 1.00 84.31 93 CYS A C 1
ATOM 713 O O . CYS A 1 93 ? -13.679 -1.781 -1.942 1.00 84.31 93 CYS A O 1
ATOM 715 N N . LEU A 1 94 ? -14.111 -1.648 -4.150 1.00 83.56 94 LEU A N 1
ATOM 716 C CA . LEU A 1 94 ? -13.074 -0.653 -4.430 1.00 83.56 94 LEU A CA 1
ATOM 717 C C . LEU A 1 94 ? -13.328 0.649 -3.661 1.00 83.56 94 LEU A C 1
ATOM 719 O O . LEU A 1 94 ? -12.391 1.210 -3.098 1.00 83.56 94 LEU A O 1
ATOM 723 N N . ARG A 1 95 ? -14.591 1.087 -3.568 1.00 86.31 95 ARG A N 1
ATOM 724 C CA . ARG A 1 95 ? -14.980 2.262 -2.773 1.00 86.31 95 ARG A CA 1
ATOM 725 C C . ARG A 1 95 ? -14.651 2.094 -1.289 1.00 86.31 95 ARG A C 1
ATOM 727 O O . ARG A 1 95 ? -14.103 3.001 -0.679 1.00 86.31 95 ARG A O 1
ATOM 734 N N . VAL A 1 96 ? -14.998 0.958 -0.686 1.00 91.75 96 VAL A N 1
ATOM 735 C CA . VAL A 1 96 ? -14.737 0.726 0.743 1.00 91.75 96 VAL A CA 1
ATOM 736 C C . VAL A 1 96 ? -13.234 0.654 0.996 1.00 91.75 96 VAL A C 1
ATOM 738 O O . VAL A 1 96 ? -12.724 1.365 1.854 1.00 91.75 96 VAL A O 1
ATOM 741 N N . LEU A 1 97 ? -12.509 -0.159 0.226 1.00 91.75 97 LEU A N 1
ATOM 742 C CA . LEU A 1 97 ? -11.085 -0.421 0.447 1.00 91.75 97 LEU A CA 1
ATOM 743 C C . LEU A 1 97 ? -10.179 0.785 0.165 1.00 91.75 97 LEU A C 1
ATOM 745 O O . LEU A 1 97 ? -9.093 0.861 0.742 1.00 91.75 97 LEU A O 1
ATOM 749 N N . SER A 1 98 ? -10.593 1.724 -0.693 1.00 90.00 98 SER A N 1
ATOM 750 C CA . SER A 1 98 ? -9.801 2.917 -1.019 1.00 90.00 98 SER A CA 1
ATOM 751 C C . SER A 1 98 ? -9.717 3.928 0.130 1.00 90.00 98 SER A C 1
ATOM 753 O O . SER A 1 98 ? -8.841 4.793 0.109 1.00 90.00 98 SER A O 1
ATOM 755 N N . ASN A 1 99 ? -10.567 3.806 1.153 1.00 93.38 99 ASN A N 1
ATOM 756 C CA . ASN A 1 99 ? -10.545 4.657 2.348 1.00 93.38 99 ASN A CA 1
ATOM 757 C C . ASN A 1 99 ? -9.488 4.249 3.382 1.00 93.38 99 ASN A C 1
ATOM 759 O O . ASN A 1 99 ? -9.273 4.962 4.365 1.00 93.38 99 ASN A O 1
ATOM 763 N N . PHE A 1 100 ? -8.821 3.115 3.171 1.00 95.31 100 PHE A N 1
ATOM 764 C CA . PHE A 1 100 ? -7.930 2.518 4.154 1.00 95.31 100 PHE A CA 1
ATOM 765 C C . PHE A 1 100 ? -6.524 2.298 3.609 1.00 95.31 100 PHE A C 1
ATOM 767 O O . PHE A 1 100 ? -6.327 2.041 2.421 1.00 95.31 100 PHE A O 1
ATOM 774 N N . GLU A 1 101 ? -5.537 2.334 4.501 1.00 94.88 101 GLU A N 1
ATOM 775 C CA . GLU A 1 101 ? -4.141 2.087 4.145 1.00 94.88 101 GLU A CA 1
ATOM 776 C C . GLU A 1 101 ? -3.382 1.346 5.253 1.00 94.88 101 GLU A C 1
ATOM 778 O O . GLU A 1 101 ? -3.479 1.689 6.429 1.00 94.88 101 GLU A O 1
ATOM 783 N N . SER A 1 102 ? -2.615 0.315 4.882 1.00 93.94 102 SER A N 1
ATOM 784 C CA . SER A 1 102 ? -1.794 -0.462 5.824 1.00 93.94 102 SER A CA 1
ATOM 785 C C . SER A 1 102 ? -0.581 0.328 6.312 1.00 93.94 102 SER A C 1
ATOM 787 O O . SER A 1 102 ? 0.103 0.976 5.523 1.00 93.94 102 SER A O 1
ATOM 789 N N . LEU A 1 103 ? -0.251 0.187 7.598 1.00 95.12 103 LEU A N 1
ATOM 790 C CA . LEU A 1 103 ? 0.989 0.683 8.203 1.00 95.12 103 LEU A CA 1
ATOM 791 C C . LEU A 1 103 ? 2.143 -0.345 8.196 1.00 95.12 103 LEU A C 1
ATOM 793 O O . LEU A 1 103 ? 3.141 -0.156 8.892 1.00 95.12 103 LEU A O 1
ATOM 797 N N . GLY A 1 104 ? 2.046 -1.410 7.396 1.00 76.88 104 GLY A N 1
ATOM 798 C CA . GLY A 1 104 ? 3.199 -2.245 7.034 1.00 76.88 104 GLY A CA 1
ATOM 799 C C . GLY A 1 104 ? 3.696 -3.190 8.126 1.00 76.88 104 GLY A C 1
ATOM 800 O O . GLY A 1 104 ? 4.867 -3.142 8.524 1.00 76.88 104 GLY A O 1
ATOM 801 N N . GLU A 1 105 ? 2.808 -4.061 8.611 1.00 79.12 105 GLU A N 1
ATOM 802 C CA . GLU A 1 105 ? 3.201 -5.237 9.399 1.00 79.12 105 GLU A CA 1
ATOM 803 C C . GLU A 1 105 ? 3.470 -6.451 8.509 1.00 79.12 105 GLU A C 1
ATOM 805 O O . GLU A 1 105 ? 4.541 -7.052 8.609 1.00 79.12 105 GLU A O 1
ATOM 810 N N . ASP A 1 106 ? 2.529 -6.752 7.618 1.00 78.38 106 ASP A N 1
ATOM 811 C CA . ASP A 1 106 ? 2.611 -7.771 6.585 1.00 78.38 106 ASP A CA 1
ATOM 812 C C . ASP A 1 106 ? 1.976 -7.260 5.277 1.00 78.38 106 ASP A C 1
ATOM 814 O O . ASP A 1 106 ? 1.470 -6.137 5.180 1.00 78.38 106 ASP A O 1
ATOM 818 N N . CYS A 1 107 ? 2.045 -8.096 4.242 1.00 83.31 107 CYS A N 1
ATOM 819 C CA . CYS A 1 107 ? 1.522 -7.793 2.910 1.00 83.31 107 CYS A CA 1
ATOM 820 C C . CYS A 1 107 ? 0.044 -8.172 2.736 1.00 83.31 107 CYS A C 1
ATOM 822 O O . CYS A 1 107 ? -0.489 -8.023 1.635 1.00 83.31 107 CYS A O 1
ATOM 824 N N . GLU A 1 108 ? -0.621 -8.685 3.778 1.00 86.38 108 GLU A N 1
ATOM 825 C CA . GLU A 1 108 ? -1.964 -9.262 3.669 1.00 86.38 108 GLU A CA 1
ATOM 826 C C . GLU A 1 108 ? -2.963 -8.232 3.150 1.00 86.38 108 GLU A C 1
ATOM 828 O O . GLU A 1 108 ? -3.594 -8.443 2.112 1.00 86.38 108 GLU A O 1
ATOM 833 N N . PHE A 1 109 ? -3.055 -7.080 3.818 1.00 90.00 109 PHE A N 1
ATOM 834 C CA . PHE A 1 109 ? -4.012 -6.052 3.421 1.00 90.00 109 PHE A CA 1
ATOM 835 C C . PHE A 1 109 ? -3.706 -5.486 2.027 1.00 90.00 109 PHE A C 1
ATOM 837 O O . PHE A 1 109 ? -4.614 -5.234 1.235 1.00 90.00 109 PHE A O 1
ATOM 844 N N . GLY A 1 110 ? -2.423 -5.364 1.673 1.00 87.19 110 GLY A N 1
ATOM 845 C CA . GLY A 1 110 ? -2.019 -4.938 0.337 1.00 87.19 110 GLY A CA 1
ATOM 846 C C . GLY A 1 110 ? -2.496 -5.883 -0.767 1.00 87.19 110 GLY A C 1
ATOM 847 O O . GLY A 1 110 ? -2.893 -5.413 -1.840 1.00 87.19 110 GLY A O 1
ATOM 848 N N . LEU A 1 111 ? -2.522 -7.191 -0.493 1.00 83.94 111 LEU A N 1
ATOM 849 C CA . LEU A 1 111 ? -3.063 -8.215 -1.389 1.00 83.94 111 LEU A CA 1
ATOM 850 C C . LEU A 1 111 ? -4.595 -8.185 -1.453 1.00 83.94 111 LEU A C 1
ATOM 852 O O . LEU A 1 111 ? -5.154 -8.447 -2.517 1.00 83.94 111 LEU A O 1
ATOM 856 N N . VAL A 1 112 ? -5.285 -7.855 -0.355 1.00 87.44 112 VAL A N 1
ATOM 857 C CA . VAL A 1 112 ? -6.744 -7.612 -0.361 1.00 87.44 112 VAL A CA 1
ATOM 858 C C . VAL A 1 112 ? -7.070 -6.427 -1.274 1.00 87.44 112 VAL A C 1
ATOM 860 O O . VAL A 1 112 ? -7.874 -6.553 -2.194 1.00 87.44 112 VAL A O 1
ATOM 863 N N . GLN A 1 113 ? -6.371 -5.301 -1.104 1.00 87.06 113 GLN A N 1
ATOM 864 C CA . GLN A 1 113 ? -6.529 -4.124 -1.964 1.00 87.06 113 GLN A CA 1
ATOM 865 C C . GLN A 1 113 ? -6.211 -4.433 -3.433 1.00 87.06 113 GLN A C 1
ATOM 867 O O . GLN A 1 113 ? -6.923 -3.982 -4.329 1.00 87.06 113 GLN A O 1
ATOM 872 N N . GLN A 1 114 ? -5.170 -5.232 -3.697 1.00 82.88 114 GLN A N 1
ATOM 873 C CA . GLN A 1 114 ? -4.770 -5.581 -5.064 1.00 82.88 114 GLN A CA 1
ATOM 874 C C . GLN A 1 114 ? -5.847 -6.411 -5.757 1.00 82.88 114 GLN A C 1
ATOM 876 O O . GLN A 1 114 ? -6.174 -6.150 -6.911 1.00 82.88 114 GLN A O 1
ATOM 881 N N . ARG A 1 115 ? -6.431 -7.378 -5.040 1.00 80.44 115 ARG A N 1
ATOM 882 C CA . ARG A 1 115 ? -7.541 -8.201 -5.535 1.00 80.44 115 ARG A CA 1
ATOM 883 C C . ARG A 1 115 ? -8.800 -7.384 -5.811 1.00 80.44 115 ARG A C 1
ATOM 885 O O . ARG A 1 115 ? -9.518 -7.698 -6.751 1.00 80.44 115 ARG A O 1
ATOM 892 N N . ALA A 1 116 ? -9.026 -6.312 -5.057 1.00 80.56 116 ALA A N 1
ATOM 893 C CA . ALA A 1 116 ? -10.101 -5.361 -5.324 1.00 80.56 116 ALA A CA 1
ATOM 894 C C . ALA A 1 116 ? -9.796 -4.370 -6.463 1.00 80.56 116 ALA A C 1
ATOM 896 O O . ALA A 1 116 ? -10.618 -3.502 -6.744 1.00 80.56 116 ALA A O 1
ATOM 897 N N . GLY A 1 117 ? -8.631 -4.475 -7.112 1.00 77.44 117 GLY A N 1
ATOM 898 C CA . GLY A 1 117 ? -8.234 -3.623 -8.234 1.00 77.44 117 GLY A CA 1
ATOM 899 C C . GLY A 1 117 ? -7.579 -2.299 -7.835 1.00 77.44 117 GLY A C 1
ATOM 900 O O . GLY A 1 117 ? -7.279 -1.495 -8.715 1.00 77.44 117 GLY A O 1
ATOM 901 N N . ILE A 1 118 ? -7.311 -2.067 -6.546 1.00 81.81 118 ILE A N 1
ATOM 902 C CA . ILE A 1 118 ? -6.595 -0.872 -6.085 1.00 81.81 118 ILE A CA 1
ATOM 903 C C . ILE A 1 118 ? -5.113 -1.057 -6.385 1.00 81.81 118 ILE A C 1
ATOM 905 O O . ILE A 1 118 ? -4.447 -1.922 -5.809 1.00 81.81 118 ILE A O 1
ATOM 909 N N . LEU A 1 119 ? -4.568 -0.211 -7.253 1.00 73.56 119 LEU A N 1
ATOM 910 C CA . LEU A 1 119 ? -3.158 -0.253 -7.639 1.00 73.56 119 LEU A CA 1
ATOM 911 C C . LEU A 1 119 ? -2.330 0.877 -7.049 1.00 73.56 119 LEU A C 1
ATOM 913 O O . LEU A 1 119 ? -1.121 0.894 -7.288 1.00 73.56 119 LEU A O 1
ATOM 917 N N . HIS A 1 120 ? -2.940 1.775 -6.269 1.00 70.50 120 HIS A N 1
ATOM 918 C CA . HIS A 1 120 ? -2.223 2.920 -5.732 1.00 70.50 120 HIS A CA 1
ATOM 919 C C . HIS A 1 120 ? -0.951 2.465 -4.975 1.00 70.50 120 HIS A C 1
ATOM 921 O O . HIS A 1 120 ? -1.007 1.544 -4.143 1.00 70.50 120 HIS A O 1
ATOM 927 N N . PRO A 1 121 ? 0.216 3.020 -5.341 1.00 71.50 121 PRO A N 1
ATOM 928 C CA . PRO A 1 121 ? 1.503 2.660 -4.769 1.00 71.50 121 PRO A CA 1
ATOM 929 C C . PRO A 1 121 ? 1.670 3.313 -3.401 1.00 71.50 121 PRO A C 1
ATOM 931 O O . PRO A 1 121 ? 1.792 4.526 -3.273 1.00 71.50 121 PRO A O 1
ATOM 934 N N . HIS A 1 122 ? 1.664 2.486 -2.368 1.00 83.88 122 HIS A N 1
ATOM 935 C CA . HIS A 1 122 ? 1.691 2.916 -0.976 1.00 83.88 122 HIS A CA 1
ATOM 936 C C . HIS A 1 122 ? 2.979 2.418 -0.329 1.00 83.88 122 HIS A C 1
ATOM 938 O O . HIS A 1 122 ? 3.297 1.227 -0.418 1.00 83.88 122 HIS A O 1
ATOM 944 N N . LEU A 1 123 ? 3.690 3.301 0.376 1.00 90.69 123 LEU A N 1
ATOM 945 C CA . LEU A 1 123 ? 5.004 2.995 0.950 1.00 90.69 123 LEU A CA 1
ATOM 946 C C . LEU A 1 123 ? 4.990 1.751 1.852 1.00 90.69 123 LEU A C 1
ATOM 948 O O . LEU A 1 123 ? 5.957 0.988 1.881 1.00 90.69 123 LEU A O 1
ATOM 952 N N . LEU A 1 124 ? 3.914 1.559 2.616 1.00 93.25 124 LEU A N 1
ATOM 953 C CA . LEU A 1 124 ? 3.823 0.522 3.644 1.00 93.25 124 LEU A CA 1
ATOM 954 C C . LEU A 1 124 ? 2.952 -0.679 3.245 1.00 93.25 124 LEU A C 1
ATOM 956 O O . LEU A 1 124 ? 2.833 -1.628 4.012 1.00 93.25 124 LEU A O 1
ATOM 960 N N . ARG A 1 125 ? 2.380 -0.683 2.038 1.00 88.12 125 ARG A N 1
ATOM 961 C CA . ARG A 1 125 ? 1.408 -1.699 1.604 1.00 88.12 125 ARG A CA 1
ATOM 962 C C . ARG A 1 125 ? 1.994 -3.096 1.409 1.00 88.12 125 ARG A C 1
ATOM 964 O O . ARG A 1 125 ? 1.338 -4.075 1.748 1.00 88.12 125 ARG A O 1
ATOM 971 N N . PHE A 1 126 ? 3.204 -3.179 0.866 1.00 86.69 126 PHE A N 1
ATOM 972 C CA . PHE A 1 126 ? 3.938 -4.432 0.664 1.00 86.69 126 PHE A CA 1
ATOM 973 C C . PHE A 1 126 ? 5.274 -4.395 1.400 1.00 86.69 126 PHE A C 1
ATOM 975 O O . PHE A 1 126 ? 6.319 -4.776 0.872 1.00 86.69 126 PHE A O 1
ATOM 982 N N . SER A 1 127 ? 5.241 -3.852 2.613 1.00 89.88 127 SER A N 1
ATOM 983 C CA . SER A 1 127 ? 6.437 -3.545 3.378 1.00 89.88 127 SER A CA 1
ATOM 984 C C . SER A 1 127 ? 6.297 -4.016 4.814 1.00 89.88 127 SER A C 1
ATOM 986 O O . SER A 1 127 ? 5.197 -4.111 5.348 1.00 89.88 127 SER A O 1
ATOM 988 N N . ALA A 1 128 ? 7.432 -4.258 5.455 1.00 88.75 128 ALA A N 1
ATOM 989 C CA . ALA A 1 128 ? 7.510 -4.552 6.875 1.00 88.75 128 ALA A CA 1
ATOM 990 C C . ALA A 1 128 ? 8.547 -3.636 7.523 1.00 88.75 128 ALA A C 1
ATOM 992 O O . ALA A 1 128 ? 9.676 -3.545 7.044 1.00 88.75 128 ALA A O 1
ATOM 993 N N . ALA A 1 129 ? 8.206 -2.989 8.641 1.00 88.12 129 ALA A N 1
ATOM 994 C CA . ALA A 1 129 ? 9.150 -2.149 9.394 1.00 88.12 129 ALA A CA 1
ATOM 995 C C . ALA A 1 129 ? 10.282 -2.945 10.086 1.00 88.12 129 ALA A C 1
ATOM 997 O O . ALA A 1 129 ? 11.227 -2.350 10.601 1.00 88.12 129 ALA A O 1
ATOM 998 N N . SER A 1 130 ? 10.177 -4.276 10.131 1.00 88.44 130 SER A N 1
ATOM 999 C CA . SER A 1 130 ? 11.198 -5.205 10.626 1.00 88.44 130 SER A CA 1
ATOM 1000 C C . SER A 1 130 ? 10.886 -6.632 10.171 1.00 88.44 130 SER A C 1
ATOM 1002 O O . SER A 1 130 ? 9.717 -7.017 10.097 1.00 88.44 130 SER A O 1
ATOM 1004 N N . GLU A 1 131 ? 11.918 -7.446 9.958 1.00 84.12 131 GLU A N 1
ATOM 1005 C CA . GLU A 1 131 ? 11.772 -8.902 9.795 1.00 84.12 131 GLU A CA 1
ATOM 1006 C C . GLU A 1 131 ? 11.330 -9.568 11.109 1.00 84.12 131 GLU A C 1
ATOM 1008 O O . GLU A 1 131 ? 10.525 -10.494 11.099 1.00 84.12 131 GLU A O 1
ATOM 1013 N N . ASN A 1 132 ? 11.756 -9.031 12.257 1.00 88.62 132 ASN A N 1
ATOM 1014 C CA . ASN A 1 132 ? 11.311 -9.495 13.569 1.00 88.62 132 ASN A CA 1
ATOM 1015 C C . ASN A 1 132 ? 9.947 -8.881 13.921 1.00 88.62 132 ASN A C 1
ATOM 1017 O O . ASN A 1 132 ? 9.864 -7.686 14.229 1.00 88.62 132 ASN A O 1
ATOM 1021 N N . SER A 1 133 ? 8.894 -9.704 13.930 1.00 87.56 133 SER A N 1
ATOM 1022 C CA . SER A 1 133 ? 7.515 -9.288 14.223 1.00 87.56 133 SER A CA 1
ATOM 1023 C C . SER A 1 133 ? 7.368 -8.570 15.569 1.00 87.56 133 SER A C 1
ATOM 1025 O O . SER A 1 133 ? 6.651 -7.573 15.652 1.00 87.56 133 SER A O 1
ATOM 1027 N N . ALA A 1 134 ? 8.125 -8.974 16.595 1.00 90.56 134 ALA A N 1
ATOM 1028 C CA . ALA A 1 134 ? 8.100 -8.339 17.915 1.00 90.56 134 ALA A CA 1
ATOM 1029 C C . ALA A 1 134 ? 8.657 -6.899 17.917 1.00 90.56 134 ALA A C 1
ATOM 1031 O O . ALA A 1 134 ? 8.347 -6.112 18.811 1.00 90.56 134 ALA A O 1
ATOM 1032 N N . GLU A 1 135 ? 9.467 -6.531 16.919 1.00 92.50 135 GLU A N 1
ATOM 1033 C CA . GLU A 1 135 ? 10.046 -5.189 16.784 1.00 92.50 135 GLU A CA 1
ATOM 1034 C C . GLU A 1 135 ? 9.257 -4.279 15.833 1.00 92.50 135 GLU A C 1
ATOM 1036 O O . GLU A 1 135 ? 9.471 -3.068 15.842 1.00 92.50 135 GLU A O 1
ATOM 1041 N N . ARG A 1 136 ? 8.340 -4.808 15.011 1.00 92.62 136 ARG A N 1
ATOM 1042 C CA . ARG A 1 136 ? 7.712 -4.040 13.917 1.00 92.62 136 ARG A CA 1
ATOM 1043 C C . ARG A 1 136 ? 7.043 -2.752 14.393 1.00 92.62 136 ARG A C 1
ATOM 1045 O O . ARG A 1 136 ? 7.320 -1.694 13.837 1.00 92.62 136 ARG A O 1
ATOM 1052 N N . LEU A 1 137 ? 6.240 -2.806 15.459 1.00 95.06 137 LEU A N 1
ATOM 1053 C CA . LEU A 1 137 ? 5.541 -1.621 15.974 1.00 95.06 137 LEU A CA 1
ATOM 1054 C C . LEU A 1 137 ? 6.508 -0.533 16.465 1.00 95.06 137 LEU A C 1
ATOM 1056 O O . LEU A 1 137 ? 6.288 0.659 16.231 1.00 95.06 137 LEU A O 1
ATOM 1060 N N . SER A 1 138 ? 7.586 -0.922 17.153 1.00 94.31 138 SER A N 1
ATOM 1061 C CA . SER A 1 138 ? 8.566 0.039 17.670 1.00 94.31 138 SER A CA 1
ATOM 1062 C C . SER A 1 138 ? 9.394 0.651 16.537 1.00 94.31 138 SER A C 1
ATOM 1064 O O . SER A 1 138 ? 9.635 1.860 16.548 1.00 94.31 138 SER A O 1
ATOM 1066 N N . ARG A 1 139 ? 9.755 -0.144 15.520 1.00 94.50 139 ARG A N 1
ATOM 1067 C CA . ARG A 1 139 ? 10.448 0.328 14.312 1.00 94.50 139 ARG A CA 1
ATOM 1068 C C . ARG A 1 139 ? 9.573 1.244 13.464 1.00 94.50 139 ARG A C 1
ATOM 1070 O O . ARG A 1 139 ? 10.049 2.305 13.074 1.00 94.50 139 ARG A O 1
ATOM 1077 N N . LEU A 1 140 ? 8.299 0.905 13.260 1.00 95.88 140 LEU A N 1
ATOM 1078 C CA . LEU A 1 140 ? 7.328 1.776 12.593 1.00 95.88 140 LEU A CA 1
ATOM 1079 C C . LEU A 1 140 ? 7.189 3.106 13.339 1.00 95.88 140 LEU A C 1
ATOM 1081 O O . LEU A 1 140 ? 7.301 4.172 12.742 1.00 95.88 140 LEU A O 1
ATOM 1085 N N . SER A 1 141 ? 7.006 3.053 14.660 1.00 96.44 141 SER A N 1
ATOM 1086 C CA . SER A 1 141 ? 6.902 4.261 15.485 1.00 96.44 141 SER A CA 1
ATOM 1087 C C . SER A 1 141 ? 8.146 5.144 15.351 1.00 96.44 141 SER A C 1
ATOM 1089 O O . SER A 1 141 ? 8.039 6.365 15.323 1.00 96.44 141 SER A O 1
ATOM 1091 N N . MET A 1 142 ? 9.333 4.540 15.261 1.00 95.38 142 MET A N 1
ATOM 1092 C CA . MET A 1 142 ? 10.584 5.259 15.036 1.00 95.38 142 MET A CA 1
ATOM 1093 C C . MET A 1 142 ? 10.637 5.881 13.633 1.00 95.38 142 MET A C 1
ATOM 1095 O O . MET A 1 142 ? 10.923 7.068 13.521 1.00 95.38 142 MET A O 1
ATOM 1099 N N . LEU A 1 143 ? 10.316 5.120 12.583 1.00 95.62 143 LEU A N 1
ATOM 1100 C CA . LEU A 1 143 ? 10.234 5.605 11.200 1.00 95.62 143 LEU A CA 1
ATOM 1101 C C . LEU A 1 143 ? 9.323 6.832 11.081 1.00 95.62 143 LEU A C 1
ATOM 1103 O O . LEU A 1 143 ? 9.727 7.852 10.523 1.00 95.62 143 LEU A O 1
ATOM 1107 N N . LEU A 1 144 ? 8.129 6.754 11.672 1.00 97.19 144 LEU A N 1
ATOM 1108 C CA . LEU A 1 144 ? 7.170 7.853 11.699 1.00 97.19 144 LEU A CA 1
ATOM 1109 C C . LEU A 1 144 ? 7.668 9.025 12.553 1.00 97.19 144 LEU A C 1
ATOM 1111 O O . LEU A 1 144 ? 7.562 10.165 12.130 1.00 97.19 144 LEU A O 1
ATOM 1115 N N . LYS A 1 145 ? 8.286 8.808 13.716 1.00 97.12 145 LYS A N 1
ATOM 1116 C CA . LYS A 1 145 ? 8.842 9.924 14.509 1.00 97.12 145 LYS A CA 1
ATOM 1117 C C . LYS A 1 145 ? 9.945 10.691 13.785 1.00 97.12 145 LYS A C 1
ATOM 1119 O O . LYS A 1 145 ? 10.053 11.903 13.938 1.00 97.12 145 LYS A O 1
ATOM 1124 N N . TYR A 1 146 ? 10.750 9.996 12.989 1.00 96.44 146 TYR A N 1
ATOM 1125 C CA . TYR A 1 146 ? 11.804 10.609 12.182 1.00 96.44 146 TYR A CA 1
ATOM 1126 C C . TYR A 1 146 ? 11.329 11.028 10.787 1.00 96.44 146 TYR A C 1
ATOM 1128 O O . TYR A 1 146 ? 12.165 11.303 9.933 1.00 96.44 146 TYR A O 1
ATOM 1136 N N . ARG A 1 147 ? 10.012 11.078 10.533 1.00 96.12 147 ARG A N 1
ATOM 1137 C CA . ARG A 1 147 ? 9.423 11.469 9.239 1.00 96.12 147 ARG A CA 1
ATOM 1138 C C . ARG A 1 147 ? 10.067 10.772 8.043 1.00 96.12 147 ARG A C 1
ATOM 1140 O O . ARG A 1 147 ? 10.307 11.393 7.012 1.00 96.12 147 ARG A O 1
ATOM 1147 N N . LEU A 1 148 ? 10.370 9.480 8.204 1.00 95.69 148 LEU A N 1
ATOM 1148 C CA . LEU A 1 148 ? 10.964 8.636 7.164 1.00 95.69 148 LEU A CA 1
ATOM 1149 C C . LEU A 1 148 ? 12.278 9.211 6.605 1.00 95.69 148 LEU A C 1
ATOM 1151 O O . LEU A 1 148 ? 12.592 9.047 5.426 1.00 95.69 148 LEU A O 1
ATOM 1155 N N . HIS A 1 149 ? 13.033 9.927 7.442 1.00 95.00 149 HIS A N 1
ATOM 1156 C CA . HIS A 1 149 ? 14.256 10.605 7.034 1.00 95.00 149 HIS A CA 1
ATOM 1157 C C . HIS A 1 149 ? 15.243 9.634 6.375 1.00 95.00 149 HIS A C 1
ATOM 1159 O O . HIS A 1 149 ? 15.607 8.622 6.973 1.00 95.00 149 HIS A O 1
ATOM 1165 N N . GLN A 1 150 ? 15.680 9.981 5.159 1.00 95.31 150 GLN A N 1
ATOM 1166 C CA . GLN A 1 150 ? 16.650 9.231 4.350 1.00 95.31 150 GLN A CA 1
ATOM 1167 C C . GLN A 1 150 ? 16.239 7.793 3.999 1.00 95.31 150 GLN A C 1
ATOM 1169 O O . GLN A 1 150 ? 17.100 6.998 3.627 1.00 95.31 150 GLN A O 1
ATOM 1174 N N . LEU A 1 151 ? 14.946 7.453 4.066 1.00 95.62 151 LEU A N 1
ATOM 1175 C CA . LEU A 1 151 ? 14.467 6.104 3.750 1.00 95.62 151 LEU A CA 1
ATOM 1176 C C . LEU A 1 151 ? 14.822 5.661 2.317 1.00 95.62 151 LEU A C 1
ATOM 1178 O O . LEU A 1 151 ? 15.054 4.484 2.068 1.00 95.62 151 LEU A O 1
ATOM 1182 N N . GLU A 1 152 ? 14.881 6.605 1.388 1.00 94.31 152 GLU A N 1
ATOM 1183 C CA . GLU A 1 152 ? 15.233 6.432 -0.019 1.00 94.31 152 GLU A CA 1
ATOM 1184 C C . GLU A 1 152 ? 16.742 6.411 -0.282 1.00 94.31 152 GLU A C 1
ATOM 1186 O O . GLU A 1 152 ? 17.162 6.033 -1.372 1.00 94.31 152 GLU A O 1
ATOM 1191 N N . HIS A 1 153 ? 17.574 6.854 0.663 1.00 96.81 153 HIS A N 1
ATOM 1192 C CA . HIS A 1 153 ? 18.974 7.149 0.374 1.00 96.81 153 HIS A CA 1
ATOM 1193 C C . HIS A 1 153 ? 19.747 5.861 0.065 1.00 96.81 153 HIS A C 1
ATOM 1195 O O . HIS A 1 153 ? 19.835 4.954 0.895 1.00 96.81 153 HIS A O 1
ATOM 1201 N N . THR A 1 154 ? 20.360 5.796 -1.118 1.00 95.62 154 THR A N 1
ATOM 1202 C CA . THR A 1 154 ? 20.981 4.579 -1.671 1.00 95.62 154 THR A CA 1
ATOM 1203 C C . THR A 1 154 ? 22.026 3.949 -0.747 1.00 95.62 154 THR A C 1
ATOM 1205 O O . THR A 1 154 ? 22.057 2.728 -0.608 1.00 95.62 154 THR A O 1
ATOM 1208 N N . ASP A 1 155 ? 22.824 4.756 -0.038 1.00 97.12 155 ASP A N 1
ATOM 1209 C CA . ASP A 1 155 ? 23.811 4.257 0.937 1.00 97.12 155 ASP A CA 1
ATOM 1210 C C . ASP A 1 155 ? 23.190 3.441 2.081 1.00 97.12 155 ASP A C 1
ATOM 1212 O O . ASP A 1 155 ? 23.839 2.546 2.639 1.00 97.12 155 ASP A O 1
ATOM 1216 N N . PHE A 1 156 ? 21.923 3.690 2.414 1.00 97.00 156 PHE A N 1
ATOM 1217 C CA . PHE A 1 156 ? 21.194 2.948 3.438 1.00 97.00 156 PHE A CA 1
ATOM 1218 C C . PHE A 1 156 ? 20.327 1.830 2.874 1.00 97.00 156 PHE A C 1
ATOM 1220 O O . PHE A 1 156 ? 19.771 1.073 3.666 1.00 97.00 156 PHE A O 1
ATOM 1227 N N . LEU A 1 157 ? 20.259 1.664 1.555 1.00 96.94 157 LEU A N 1
ATOM 1228 C CA . LEU A 1 157 ? 19.514 0.592 0.910 1.00 96.94 157 LEU A CA 1
ATOM 1229 C C . LEU A 1 157 ? 20.415 -0.596 0.558 1.00 96.94 157 LEU A C 1
ATOM 1231 O O . LEU A 1 157 ? 21.615 -0.464 0.294 1.00 96.94 157 LEU A O 1
ATOM 1235 N N . GLU A 1 158 ? 19.828 -1.785 0.579 1.00 96.62 158 GLU A N 1
ATOM 1236 C CA . GLU A 1 158 ? 20.432 -3.012 0.070 1.00 96.62 158 GLU A CA 1
ATOM 1237 C C . GLU A 1 158 ? 19.374 -3.937 -0.529 1.00 96.62 158 GLU A C 1
ATOM 1239 O O . GLU A 1 158 ? 18.230 -3.966 -0.075 1.00 96.62 158 GLU A O 1
ATOM 1244 N N . MET A 1 159 ? 19.786 -4.708 -1.535 1.00 95.88 159 MET A N 1
ATOM 1245 C CA . MET A 1 159 ? 19.010 -5.825 -2.063 1.00 95.88 159 MET A CA 1
ATOM 1246 C C . MET A 1 159 ? 19.331 -7.075 -1.253 1.00 95.88 159 MET A C 1
ATOM 1248 O O . MET A 1 159 ? 20.503 -7.390 -1.032 1.00 95.88 159 MET A O 1
ATOM 1252 N N . PHE A 1 160 ? 18.309 -7.801 -0.817 1.00 94.38 160 PHE A N 1
ATOM 1253 C CA . PHE A 1 160 ? 18.490 -9.028 -0.050 1.00 94.38 160 PHE A CA 1
ATOM 1254 C C . PHE A 1 160 ? 17.454 -10.088 -0.425 1.00 94.38 160 PHE A C 1
ATOM 1256 O O . PHE A 1 160 ? 16.420 -9.780 -1.013 1.00 94.38 160 PHE A O 1
ATOM 1263 N N . LEU A 1 161 ? 17.759 -11.340 -0.083 1.00 91.75 161 LEU A N 1
ATOM 1264 C CA . LEU A 1 161 ? 16.834 -12.466 -0.176 1.00 91.75 161 LEU A CA 1
ATOM 1265 C C . LEU A 1 161 ? 16.471 -12.896 1.245 1.00 91.75 161 LEU A C 1
ATOM 1267 O O . LEU A 1 161 ? 17.388 -13.274 1.984 1.00 91.75 161 LEU A O 1
ATOM 1271 N N . PRO A 1 162 ? 15.191 -12.838 1.646 1.00 84.88 162 PRO A N 1
ATOM 1272 C CA . PRO A 1 162 ? 14.761 -13.358 2.938 1.00 84.88 162 PRO A CA 1
ATOM 1273 C C . PRO A 1 162 ? 15.075 -14.854 3.043 1.00 84.88 162 PRO A C 1
ATOM 1275 O O . PRO A 1 162 ? 14.866 -15.596 2.083 1.00 84.88 162 PRO A O 1
ATOM 1278 N N . GLU A 1 163 ? 15.542 -15.311 4.206 1.00 79.69 163 GLU A N 1
ATOM 1279 C CA . GLU A 1 163 ? 15.855 -16.734 4.434 1.00 79.69 163 GLU A CA 1
ATOM 1280 C C . GLU A 1 163 ? 14.628 -17.633 4.220 1.00 79.69 163 GLU A C 1
ATOM 1282 O O . GLU A 1 163 ? 14.736 -18.733 3.682 1.00 79.69 163 GLU A O 1
ATOM 1287 N N . GLU A 1 164 ? 13.443 -17.130 4.573 1.00 72.19 164 GLU A N 1
ATOM 1288 C CA . GLU A 1 164 ? 12.157 -17.815 4.406 1.00 72.19 164 GLU A CA 1
ATOM 1289 C C . GLU A 1 164 ? 11.823 -18.110 2.935 1.00 72.19 164 GLU A C 1
ATOM 1291 O O . GLU A 1 164 ? 11.125 -19.079 2.641 1.00 72.19 164 GLU A O 1
ATOM 1296 N N . GLU A 1 165 ? 12.349 -17.318 1.997 1.00 67.38 165 GLU A N 1
ATOM 1297 C CA . GLU A 1 165 ? 12.089 -17.495 0.568 1.00 67.38 165 GLU A CA 1
ATOM 1298 C C . GLU A 1 165 ? 13.062 -18.455 -0.118 1.00 67.38 165 GLU A C 1
ATOM 1300 O O . GLU A 1 165 ? 12.850 -18.808 -1.275 1.00 67.38 165 GLU A O 1
ATOM 1305 N N . TRP A 1 166 ? 14.108 -18.936 0.562 1.00 61.56 166 TRP A N 1
ATOM 1306 C CA . TRP A 1 166 ? 15.104 -19.815 -0.068 1.00 61.56 166 TRP A CA 1
ATOM 1307 C C . TRP A 1 166 ? 14.519 -21.137 -0.575 1.00 61.56 166 TRP A C 1
ATOM 1309 O O . TRP A 1 166 ? 15.090 -21.754 -1.471 1.00 61.56 166 TRP A O 1
ATOM 1319 N N . ASN A 1 167 ? 13.377 -21.557 -0.023 1.00 60.59 167 ASN A N 1
ATOM 1320 C CA . ASN A 1 167 ? 12.665 -22.767 -0.432 1.00 60.59 167 ASN A CA 1
ATOM 1321 C C . ASN A 1 167 ? 11.530 -22.499 -1.435 1.00 60.59 167 ASN A C 1
ATOM 1323 O O . ASN A 1 167 ? 10.844 -23.441 -1.837 1.00 60.59 167 ASN A O 1
ATOM 1327 N N . ASN A 1 168 ? 11.307 -21.244 -1.832 1.00 70.25 168 ASN A N 1
ATOM 1328 C CA . ASN A 1 168 ? 10.317 -20.918 -2.850 1.00 70.25 168 ASN A CA 1
ATOM 1329 C C . ASN A 1 168 ? 10.834 -21.311 -4.235 1.00 70.25 168 ASN A C 1
ATOM 1331 O O . ASN A 1 168 ? 12.026 -21.226 -4.522 1.00 70.25 168 ASN A O 1
ATOM 1335 N N . VAL A 1 169 ? 9.913 -21.725 -5.109 1.00 68.81 169 VAL A N 1
ATOM 1336 C CA . VAL A 1 169 ? 10.234 -22.133 -6.489 1.00 68.81 169 VAL A CA 1
ATOM 1337 C C . VAL A 1 169 ? 10.872 -20.979 -7.274 1.00 68.81 169 VAL A C 1
ATOM 1339 O O . VAL A 1 169 ? 11.743 -21.222 -8.100 1.00 68.81 169 VAL A O 1
ATOM 1342 N N . ASP A 1 170 ? 10.489 -19.738 -6.959 1.00 78.12 170 ASP A N 1
ATOM 1343 C CA . ASP A 1 170 ? 11.032 -18.508 -7.535 1.00 78.12 170 ASP A CA 1
ATOM 1344 C C . ASP A 1 170 ? 11.176 -17.431 -6.439 1.00 78.12 170 ASP A C 1
ATOM 1346 O O . ASP A 1 170 ? 10.222 -16.690 -6.194 1.00 78.12 170 ASP A O 1
ATOM 1350 N N . PRO A 1 171 ? 12.326 -17.342 -5.743 1.00 87.50 171 PRO A N 1
ATOM 1351 C CA . PRO A 1 171 ? 12.533 -16.328 -4.710 1.00 87.50 171 PRO A CA 1
ATOM 1352 C C . PRO A 1 171 ? 12.568 -14.915 -5.300 1.00 87.50 171 PRO A C 1
ATOM 1354 O O . PRO A 1 171 ? 12.990 -14.707 -6.445 1.00 87.50 171 PRO A O 1
ATOM 1357 N N . GLU A 1 172 ? 12.158 -13.936 -4.500 1.00 88.25 172 GLU A N 1
ATOM 1358 C CA . GLU A 1 172 ? 12.078 -12.528 -4.864 1.00 88.25 172 GLU A CA 1
ATOM 1359 C C . GLU A 1 172 ? 13.174 -11.723 -4.156 1.00 88.25 172 GLU A C 1
ATOM 1361 O O . GLU A 1 172 ? 13.397 -11.844 -2.950 1.00 88.25 172 GLU A O 1
ATOM 1366 N N . TRP A 1 173 ? 13.851 -10.845 -4.897 1.00 91.62 173 TRP A N 1
ATOM 1367 C CA . TRP A 1 173 ? 14.679 -9.821 -4.274 1.00 91.62 173 TRP A CA 1
ATOM 1368 C C . TRP A 1 173 ? 13.804 -8.838 -3.504 1.00 91.62 173 TRP A C 1
ATOM 1370 O O . TRP A 1 173 ? 12.768 -8.391 -3.984 1.00 91.62 173 TRP A O 1
ATOM 1380 N N . ARG A 1 174 ? 14.244 -8.434 -2.320 1.00 93.00 174 ARG A N 1
ATOM 1381 C CA . ARG A 1 174 ? 13.610 -7.362 -1.552 1.00 93.00 174 ARG A CA 1
ATOM 1382 C C . ARG A 1 174 ? 14.587 -6.217 -1.347 1.00 93.00 174 ARG A C 1
ATOM 1384 O O . ARG A 1 174 ? 15.798 -6.434 -1.283 1.00 93.00 174 ARG A O 1
ATOM 1391 N N . VAL A 1 175 ? 14.066 -5.002 -1.210 1.00 94.88 175 VAL A N 1
ATOM 1392 C CA . VAL A 1 175 ? 14.865 -3.850 -0.770 1.00 94.88 175 VAL A CA 1
ATOM 1393 C C . VAL A 1 175 ? 14.731 -3.720 0.737 1.00 94.88 175 VAL A C 1
ATOM 1395 O O . VAL A 1 175 ? 13.629 -3.827 1.270 1.00 94.88 175 VAL A O 1
ATOM 1398 N N . ARG A 1 176 ? 15.846 -3.473 1.427 1.00 95.94 176 ARG A N 1
ATOM 1399 C CA . ARG A 1 176 ? 15.892 -3.223 2.870 1.00 95.94 176 ARG A CA 1
ATOM 1400 C C . ARG A 1 176 ? 16.673 -1.968 3.196 1.00 95.94 176 ARG A C 1
ATOM 1402 O O . ARG A 1 176 ? 17.741 -1.722 2.644 1.00 95.94 176 ARG A O 1
ATOM 1409 N N . HIS A 1 177 ? 16.176 -1.224 4.173 1.00 96.06 177 HIS A N 1
ATOM 1410 C CA . HIS A 1 177 ? 16.889 -0.130 4.800 1.00 96.06 177 HIS A CA 1
ATOM 1411 C C . HIS A 1 177 ? 17.768 -0.649 5.949 1.00 96.06 177 HIS A C 1
ATOM 1413 O O . HIS A 1 177 ? 17.277 -1.172 6.953 1.00 96.06 177 HIS A O 1
ATOM 1419 N N . LYS A 1 178 ? 19.083 -0.449 5.857 1.00 94.19 178 LYS A N 1
ATOM 1420 C CA . LYS A 1 178 ? 20.105 -1.018 6.755 1.00 94.19 178 LYS A CA 1
ATOM 1421 C C . LYS A 1 178 ? 19.904 -0.657 8.227 1.00 94.19 178 LYS A C 1
ATOM 1423 O O . LYS A 1 178 ? 20.120 -1.510 9.090 1.00 94.19 178 LYS A O 1
ATOM 1428 N N . ILE A 1 179 ? 19.491 0.585 8.506 1.00 91.12 179 ILE A N 1
ATOM 1429 C CA . ILE A 1 179 ? 19.312 1.115 9.872 1.00 91.12 179 ILE A CA 1
ATOM 1430 C C . ILE A 1 179 ? 17.935 0.750 10.433 1.00 91.12 179 ILE A C 1
ATOM 1432 O O . ILE A 1 179 ? 17.835 0.092 11.465 1.00 91.12 179 ILE A O 1
ATOM 1436 N N . PHE A 1 180 ? 16.871 1.169 9.747 1.00 90.25 180 PHE A N 1
ATOM 1437 C CA . PHE A 1 180 ? 15.504 0.963 10.211 1.00 90.25 180 PHE A CA 1
ATOM 1438 C C . PHE A 1 180 ? 15.019 -0.481 10.123 1.00 90.25 180 PHE A C 1
ATOM 1440 O O . PHE A 1 180 ? 14.043 -0.804 10.789 1.00 90.25 180 PHE A O 1
ATOM 1447 N N . LYS A 1 181 ? 15.690 -1.333 9.335 1.00 92.00 181 LYS A N 1
ATOM 1448 C CA . LYS A 1 181 ? 15.257 -2.703 9.011 1.00 92.00 181 LYS A CA 1
ATOM 1449 C C . LYS A 1 181 ? 13.890 -2.773 8.322 1.00 92.00 181 LYS A C 1
ATOM 1451 O O . LYS A 1 181 ? 13.339 -3.858 8.174 1.00 92.00 181 LYS A O 1
ATOM 1456 N N . TRP A 1 182 ? 13.391 -1.632 7.846 1.00 94.38 182 TRP A N 1
ATOM 1457 C CA . TRP A 1 182 ? 12.271 -1.567 6.923 1.00 94.38 182 TRP A CA 1
ATOM 1458 C C . TRP A 1 182 ? 12.633 -2.294 5.634 1.00 94.38 182 TRP A C 1
ATOM 1460 O O . TRP A 1 182 ? 13.744 -2.123 5.134 1.00 94.38 182 TRP A O 1
ATOM 1470 N N . SER A 1 183 ? 11.717 -3.087 5.102 1.00 93.69 183 SER A N 1
ATOM 1471 C CA . SER A 1 183 ? 11.887 -3.760 3.821 1.00 93.69 183 SER A CA 1
ATOM 1472 C C . SER A 1 183 ? 10.598 -3.745 3.023 1.00 93.69 183 SER A C 1
ATOM 1474 O O . SER A 1 183 ? 9.521 -3.639 3.606 1.00 93.69 183 SER A O 1
ATOM 1476 N N . THR A 1 184 ? 10.713 -3.853 1.703 1.00 91.44 184 THR A N 1
ATOM 1477 C CA . THR A 1 184 ? 9.575 -3.893 0.784 1.00 91.44 184 THR A CA 1
ATOM 1478 C C . THR A 1 184 ? 9.817 -4.876 -0.356 1.00 91.44 184 THR A C 1
ATOM 1480 O O . THR A 1 184 ? 10.968 -5.135 -0.735 1.00 91.44 184 THR A O 1
ATOM 1483 N N . HIS A 1 185 ? 8.727 -5.436 -0.876 1.00 89.00 185 HIS A N 1
ATOM 1484 C CA . HIS A 1 185 ? 8.738 -6.274 -2.071 1.00 89.00 185 HIS A CA 1
ATOM 1485 C C . HIS A 1 185 ? 9.110 -5.453 -3.314 1.00 89.00 185 HIS A C 1
ATOM 1487 O O . HIS A 1 185 ? 8.700 -4.304 -3.471 1.00 89.00 185 HIS A O 1
ATOM 1493 N N . THR A 1 186 ? 9.899 -6.048 -4.206 1.00 85.81 186 THR A N 1
ATOM 1494 C CA . THR A 1 186 ? 10.340 -5.436 -5.468 1.00 85.81 186 THR A CA 1
ATOM 1495 C C . THR A 1 186 ? 9.629 -6.003 -6.696 1.00 85.81 186 THR A C 1
ATOM 1497 O O . THR A 1 186 ? 9.668 -5.390 -7.761 1.00 85.81 186 THR A O 1
ATOM 1500 N N . GLY A 1 187 ? 9.039 -7.195 -6.579 1.00 84.88 187 GLY A N 1
ATOM 1501 C CA . GLY A 1 187 ? 8.557 -8.014 -7.691 1.00 84.88 187 GLY A CA 1
ATOM 1502 C C . GLY A 1 187 ? 9.671 -8.608 -8.568 1.00 84.88 187 GLY A C 1
ATOM 1503 O O . GLY A 1 187 ? 9.380 -9.258 -9.574 1.00 84.88 187 GLY A O 1
ATOM 1504 N N . LEU A 1 188 ? 10.950 -8.397 -8.234 1.00 84.06 188 LEU A N 1
ATOM 1505 C CA . LEU A 1 188 ? 12.082 -8.855 -9.037 1.00 84.06 188 LEU A CA 1
ATOM 1506 C C . LEU A 1 188 ? 12.489 -10.277 -8.646 1.00 84.06 188 LEU A C 1
ATOM 1508 O O . LEU A 1 188 ? 13.193 -10.500 -7.663 1.00 84.06 188 LEU A O 1
ATOM 1512 N N . LEU A 1 189 ? 12.085 -11.249 -9.460 1.00 86.25 189 LEU A N 1
ATOM 1513 C CA . LEU A 1 189 ? 12.425 -12.657 -9.250 1.00 86.25 189 LEU A CA 1
ATOM 1514 C C . LEU A 1 189 ? 13.912 -12.935 -9.512 1.00 86.25 189 LEU A C 1
ATOM 1516 O O . LEU A 1 189 ? 14.472 -12.485 -10.517 1.00 86.25 189 LEU A O 1
ATOM 1520 N N . VAL A 1 190 ? 14.532 -13.759 -8.662 1.00 88.31 190 VAL A N 1
ATOM 1521 C CA . VAL A 1 190 ? 15.958 -14.129 -8.745 1.00 88.31 190 VAL A CA 1
ATOM 1522 C C . VAL A 1 190 ? 16.326 -14.730 -10.098 1.00 88.31 190 VAL A C 1
ATOM 1524 O O . VAL A 1 190 ? 17.381 -14.403 -10.639 1.00 88.31 190 VAL A O 1
ATOM 1527 N N . LYS A 1 191 ? 15.447 -15.551 -10.689 1.00 86.69 191 LYS A N 1
ATOM 1528 C CA . LYS A 1 191 ? 15.682 -16.161 -12.009 1.00 86.69 191 LYS A CA 1
ATOM 1529 C C . LYS A 1 191 ? 15.911 -15.138 -13.129 1.00 86.69 191 LYS A C 1
ATOM 1531 O O . LYS A 1 191 ? 16.624 -15.431 -14.082 1.00 86.69 191 LYS A O 1
ATOM 1536 N N . ASN A 1 192 ? 15.332 -13.944 -12.998 1.00 84.62 192 ASN A N 1
ATOM 1537 C CA . ASN A 1 192 ? 15.414 -12.878 -13.997 1.00 84.62 192 ASN A CA 1
ATOM 1538 C C . ASN A 1 192 ? 16.516 -11.861 -13.672 1.00 84.62 192 ASN A C 1
ATOM 1540 O O . ASN A 1 192 ? 16.987 -11.160 -14.565 1.00 84.62 192 ASN A O 1
ATOM 1544 N N . PHE A 1 193 ? 16.924 -11.776 -12.404 1.00 88.06 193 PHE A N 1
ATOM 1545 C CA . PHE A 1 193 ? 17.885 -10.792 -11.918 1.00 88.06 193 PHE A CA 1
ATOM 1546 C C . PHE A 1 193 ? 18.952 -11.469 -11.051 1.00 88.06 193 PHE A C 1
ATOM 1548 O O . PHE A 1 193 ? 18.790 -11.579 -9.836 1.00 88.06 193 PHE A O 1
ATOM 1555 N N . PRO A 1 194 ? 20.069 -11.917 -11.646 1.00 89.38 194 PRO A N 1
ATOM 1556 C CA . PRO A 1 194 ? 21.179 -12.488 -10.896 1.00 89.38 194 PRO A CA 1
ATOM 1557 C C . PRO A 1 194 ? 21.782 -11.492 -9.897 1.00 89.38 194 PRO A C 1
ATOM 1559 O O . PRO A 1 194 ? 21.777 -10.272 -10.115 1.00 89.38 194 PRO A O 1
ATOM 1562 N N . LYS A 1 195 ? 22.364 -12.025 -8.817 1.00 90.12 195 LYS A N 1
ATOM 1563 C CA . LYS A 1 195 ? 22.950 -11.264 -7.699 1.00 90.12 195 LYS A CA 1
ATOM 1564 C C . LYS A 1 195 ? 23.983 -10.225 -8.147 1.00 90.12 195 LYS A C 1
ATOM 1566 O O . LYS A 1 195 ? 24.121 -9.175 -7.528 1.00 90.12 195 LYS A O 1
ATOM 1571 N N . GLU A 1 196 ? 24.701 -10.504 -9.226 1.00 92.19 196 GLU A N 1
ATOM 1572 C CA . GLU A 1 196 ? 25.744 -9.647 -9.789 1.00 92.19 196 GLU A CA 1
ATOM 1573 C C . GLU A 1 196 ? 25.173 -8.337 -10.350 1.00 92.19 196 GLU A C 1
ATOM 1575 O O . GLU A 1 196 ? 25.871 -7.325 -10.406 1.00 92.19 196 GLU A O 1
ATOM 1580 N N . THR A 1 197 ? 23.900 -8.350 -10.751 1.00 90.44 197 THR A N 1
ATOM 1581 C CA . THR A 1 197 ? 23.232 -7.220 -11.412 1.00 90.44 197 THR A CA 1
ATOM 1582 C C . THR A 1 197 ? 22.195 -6.535 -10.533 1.00 90.44 197 THR A C 1
ATOM 1584 O O . THR A 1 197 ? 21.956 -5.344 -10.711 1.00 90.44 197 THR A O 1
ATOM 1587 N N . ILE A 1 198 ? 21.614 -7.230 -9.547 1.00 92.06 198 ILE A N 1
ATOM 1588 C CA . ILE A 1 198 ? 20.481 -6.690 -8.782 1.00 92.06 198 ILE A CA 1
ATOM 1589 C C . ILE A 1 198 ? 20.822 -5.402 -8.021 1.00 92.06 198 ILE A C 1
ATOM 1591 O O . ILE A 1 198 ? 19.999 -4.497 -7.942 1.00 92.06 198 ILE A O 1
ATOM 1595 N N . ASN A 1 199 ? 22.054 -5.251 -7.528 1.00 93.06 199 ASN A N 1
ATOM 1596 C CA . ASN A 1 199 ? 22.458 -4.034 -6.816 1.00 93.06 199 ASN A CA 1
ATOM 1597 C C . ASN A 1 199 ? 22.425 -2.781 -7.705 1.00 93.06 199 ASN A C 1
ATOM 1599 O O . ASN A 1 199 ? 22.276 -1.677 -7.190 1.00 93.06 199 ASN A O 1
ATOM 1603 N N . GLN A 1 200 ? 22.498 -2.937 -9.032 1.00 89.31 200 GLN A N 1
ATOM 1604 C CA . GLN A 1 200 ? 22.336 -1.825 -9.974 1.00 89.31 200 GLN A CA 1
ATOM 1605 C C . GLN A 1 200 ? 20.905 -1.267 -9.956 1.00 89.31 200 GLN A C 1
ATOM 1607 O O . GLN A 1 200 ? 20.695 -0.133 -10.360 1.00 89.31 200 GLN A O 1
ATOM 1612 N N . LYS A 1 201 ? 19.927 -2.030 -9.445 1.00 87.62 201 LYS A N 1
ATOM 1613 C CA . LYS A 1 201 ? 18.535 -1.593 -9.285 1.00 87.62 201 LYS A CA 1
ATOM 1614 C C . LYS A 1 201 ? 18.290 -0.735 -8.050 1.00 87.62 201 LYS A C 1
ATOM 1616 O O . LYS A 1 201 ? 17.221 -0.148 -7.945 1.00 87.62 201 LYS A O 1
ATOM 1621 N N . ILE A 1 202 ? 19.252 -0.603 -7.134 1.00 92.00 202 ILE A N 1
ATOM 1622 C CA . ILE A 1 202 ? 19.067 0.199 -5.913 1.00 92.00 202 ILE A CA 1
ATOM 1623 C C . ILE A 1 202 ? 18.744 1.664 -6.238 1.00 92.00 202 ILE A C 1
ATOM 1625 O O . ILE A 1 202 ? 17.892 2.246 -5.572 1.00 92.00 202 ILE A O 1
ATOM 1629 N N . SER A 1 203 ? 19.370 2.254 -7.262 1.00 80.88 203 SER A N 1
ATOM 1630 C CA . SER A 1 203 ? 19.046 3.621 -7.695 1.00 80.88 203 SER A CA 1
ATOM 1631 C C . SER A 1 203 ? 17.613 3.739 -8.206 1.00 80.88 203 SER A C 1
ATOM 1633 O O . SER A 1 203 ? 16.928 4.692 -7.854 1.00 80.88 203 SER A O 1
ATOM 1635 N N . ASP A 1 204 ? 17.141 2.753 -8.974 1.00 79.88 204 ASP A N 1
ATOM 1636 C CA . ASP A 1 204 ? 15.774 2.732 -9.505 1.00 79.88 204 ASP A CA 1
ATOM 1637 C C . ASP A 1 204 ? 14.765 2.691 -8.340 1.00 79.88 204 ASP A C 1
ATOM 1639 O O . ASP A 1 204 ? 13.817 3.473 -8.296 1.00 79.88 204 ASP A O 1
ATOM 1643 N N . PHE A 1 205 ? 15.008 1.837 -7.337 1.00 84.44 205 PHE A N 1
ATOM 1644 C CA . PHE A 1 205 ? 14.147 1.750 -6.153 1.00 84.44 205 PHE A CA 1
ATOM 1645 C C . PHE A 1 205 ? 14.237 2.963 -5.235 1.00 84.44 205 PHE A C 1
ATOM 1647 O O . PHE A 1 205 ? 13.235 3.309 -4.624 1.00 84.44 205 PHE A O 1
ATOM 1654 N N . SER A 1 206 ? 15.395 3.615 -5.135 1.00 84.88 206 SER A N 1
ATOM 1655 C CA . SER A 1 206 ? 15.547 4.858 -4.371 1.00 84.88 206 SER A CA 1
ATOM 1656 C C . SER A 1 206 ? 14.531 5.904 -4.834 1.00 84.88 206 SER A C 1
ATOM 1658 O O . SER A 1 206 ? 13.782 6.434 -4.018 1.00 84.88 206 SER A O 1
ATOM 1660 N N . VAL A 1 207 ? 14.398 6.092 -6.149 1.00 78.62 207 VAL A N 1
ATOM 1661 C CA . VAL A 1 207 ? 13.436 7.036 -6.731 1.00 78.62 207 VAL A CA 1
ATOM 1662 C C . VAL A 1 207 ? 11.986 6.626 -6.438 1.00 78.62 207 VAL A C 1
ATOM 1664 O O . VAL A 1 207 ? 11.172 7.454 -6.033 1.00 78.62 207 VAL A O 1
ATOM 1667 N N . VAL A 1 208 ? 11.657 5.336 -6.570 1.00 78.38 208 VAL A N 1
ATOM 1668 C CA . VAL A 1 208 ? 10.311 4.822 -6.253 1.00 78.38 208 VAL A CA 1
ATOM 1669 C C . VAL A 1 208 ? 9.980 5.009 -4.768 1.00 78.38 208 VAL A C 1
ATOM 1671 O O . VAL A 1 208 ? 8.869 5.409 -4.422 1.00 78.38 208 VAL A O 1
ATOM 1674 N N . ILE A 1 209 ? 10.938 4.750 -3.876 1.00 88.00 209 ILE A N 1
ATOM 1675 C CA . ILE A 1 209 ? 10.781 4.935 -2.429 1.00 88.00 209 ILE A CA 1
ATOM 1676 C C . ILE A 1 209 ? 10.602 6.414 -2.097 1.00 88.00 209 ILE A C 1
ATOM 1678 O O . ILE A 1 209 ? 9.739 6.737 -1.286 1.00 88.00 209 ILE A O 1
ATOM 1682 N N . GLU A 1 210 ? 11.360 7.314 -2.724 1.00 86.81 210 GLU A N 1
ATOM 1683 C CA . GLU A 1 210 ? 11.210 8.760 -2.539 1.00 86.81 210 GLU A CA 1
ATOM 1684 C C . GLU A 1 210 ? 9.809 9.238 -2.934 1.00 86.81 210 GLU A C 1
ATOM 1686 O O . GLU A 1 210 ? 9.162 9.980 -2.183 1.00 86.81 210 GLU A O 1
ATOM 1691 N N . PHE A 1 211 ? 9.316 8.759 -4.076 1.00 78.88 211 PHE A N 1
ATOM 1692 C CA . PHE A 1 211 ? 7.968 9.037 -4.547 1.00 78.88 211 PHE A CA 1
ATOM 1693 C C . PHE A 1 211 ? 6.911 8.515 -3.558 1.00 78.88 211 PHE A C 1
ATOM 1695 O O . PHE A 1 211 ? 6.101 9.297 -3.055 1.00 78.88 211 PHE A O 1
ATOM 1702 N N . MET A 1 212 ? 6.953 7.224 -3.200 1.00 85.12 212 MET A N 1
ATOM 1703 C CA . MET A 1 212 ? 5.992 6.621 -2.263 1.00 85.12 212 MET A CA 1
ATOM 1704 C C . MET A 1 212 ? 6.046 7.276 -0.878 1.00 85.12 212 MET A C 1
ATOM 1706 O O . MET A 1 212 ? 5.010 7.481 -0.252 1.00 85.12 212 MET A O 1
ATOM 1710 N N . LYS A 1 213 ? 7.243 7.644 -0.402 1.00 92.69 213 LYS A N 1
ATOM 1711 C CA . LYS A 1 213 ? 7.445 8.398 0.843 1.00 92.69 213 LYS A CA 1
ATOM 1712 C C . LYS A 1 213 ? 6.732 9.744 0.789 1.00 92.69 213 LYS A C 1
ATOM 1714 O O . LYS A 1 213 ? 6.047 10.104 1.742 1.00 92.69 213 LYS A O 1
ATOM 1719 N N . SER A 1 214 ? 6.884 10.478 -0.309 1.00 83.00 214 SER A N 1
ATOM 1720 C CA . SER A 1 214 ? 6.269 11.797 -0.478 1.00 83.00 214 SER A CA 1
ATOM 1721 C C . SER A 1 214 ? 4.742 11.718 -0.503 1.00 83.00 214 SER A C 1
ATOM 1723 O O . SER A 1 214 ? 4.087 12.537 0.140 1.00 83.00 214 SER A O 1
ATOM 1725 N N . GLN A 1 215 ? 4.176 10.710 -1.176 1.00 81.62 215 GLN A N 1
ATOM 1726 C CA . GLN A 1 215 ? 2.727 10.469 -1.172 1.00 81.62 215 GLN A CA 1
ATOM 1727 C C . GLN A 1 215 ? 2.221 10.078 0.216 1.00 81.62 215 GLN A C 1
ATOM 1729 O O . GLN A 1 215 ? 1.286 10.681 0.729 1.00 81.62 215 GLN A O 1
ATOM 1734 N N . PHE A 1 216 ? 2.897 9.141 0.877 1.00 91.69 216 PHE A N 1
ATOM 1735 C CA . PHE A 1 216 ? 2.519 8.691 2.213 1.00 91.69 216 PHE A CA 1
ATOM 1736 C C . PHE A 1 216 ? 2.524 9.830 3.247 1.00 91.69 216 PHE A C 1
ATOM 1738 O O . PHE A 1 216 ? 1.575 9.987 4.013 1.00 91.69 216 PHE A O 1
ATOM 1745 N N . LEU A 1 217 ? 3.569 10.668 3.257 1.00 94.50 217 LEU A N 1
ATOM 1746 C CA . LEU A 1 217 ? 3.646 11.823 4.162 1.00 94.50 217 LEU A CA 1
ATOM 1747 C C . LEU A 1 217 ? 2.528 12.837 3.900 1.00 94.50 217 LEU A C 1
ATOM 1749 O O . LEU A 1 217 ? 1.975 13.403 4.839 1.00 94.50 217 LEU A O 1
ATOM 1753 N N . ARG A 1 218 ? 2.181 13.040 2.633 1.00 88.19 218 ARG A N 1
ATOM 1754 C CA . ARG A 1 218 ? 1.096 13.925 2.221 1.00 88.19 218 ARG A CA 1
ATOM 1755 C C . ARG A 1 218 ? -0.275 13.387 2.642 1.00 88.19 218 ARG A C 1
ATOM 1757 O O . ARG A 1 218 ? -1.073 14.153 3.173 1.00 88.19 218 ARG A O 1
ATOM 1764 N N . GLU A 1 219 ? -0.540 12.093 2.473 1.00 91.38 219 GLU A N 1
ATOM 1765 C CA . GLU A 1 219 ? -1.786 11.471 2.946 1.00 91.38 219 GLU A CA 1
ATOM 1766 C C . GLU A 1 219 ? -1.923 11.560 4.473 1.00 91.38 219 GLU A C 1
ATOM 1768 O O . GLU A 1 219 ? -3.008 11.850 4.985 1.00 91.38 219 GLU A O 1
ATOM 1773 N N . LEU A 1 220 ? -0.814 11.408 5.208 1.00 96.25 220 LEU A N 1
ATOM 1774 C CA . LEU A 1 220 ? -0.779 11.646 6.653 1.00 96.25 220 LEU A CA 1
ATOM 1775 C C . LEU A 1 220 ? -1.109 13.101 7.016 1.00 96.25 220 LEU A C 1
ATOM 1777 O O . LEU A 1 220 ? -1.811 13.340 7.996 1.00 96.25 220 LEU A O 1
ATOM 1781 N N . GLU A 1 221 ? -0.613 14.082 6.267 1.00 95.06 221 GLU A N 1
ATOM 1782 C CA . GLU A 1 221 ? -0.919 15.499 6.515 1.00 95.06 221 GLU A CA 1
ATOM 1783 C C . GLU A 1 221 ? -2.393 15.825 6.240 1.00 95.06 221 GLU A C 1
ATOM 1785 O O . GLU A 1 221 ? -3.021 16.570 6.995 1.00 95.06 221 GLU A O 1
ATOM 1790 N N . LEU A 1 222 ? -2.968 15.226 5.194 1.00 91.12 222 LEU A N 1
ATOM 1791 C CA . LEU A 1 222 ? -4.374 15.403 4.833 1.00 91.12 222 LEU A CA 1
ATOM 1792 C C . LEU A 1 222 ? -5.330 14.683 5.795 1.00 91.12 222 LEU A C 1
ATOM 1794 O O . LEU A 1 222 ? -6.450 15.154 5.997 1.00 91.12 222 LEU A O 1
ATOM 1798 N N . GLY A 1 223 ? -4.919 13.549 6.373 1.00 94.12 223 GLY A N 1
ATOM 1799 C CA . GLY A 1 223 ? -5.732 12.755 7.300 1.00 94.12 223 GLY A CA 1
ATOM 1800 C C . GLY A 1 223 ? -7.036 12.228 6.692 1.00 94.12 223 GLY A C 1
ATOM 1801 O O . GLY A 1 223 ? -8.032 12.077 7.401 1.00 94.12 223 GLY A O 1
ATOM 1802 N N . ARG A 1 224 ? -7.043 11.986 5.374 1.00 89.88 224 ARG A N 1
ATOM 1803 C CA . ARG A 1 224 ? -8.213 11.500 4.618 1.00 89.88 224 ARG A CA 1
ATOM 1804 C C . ARG A 1 224 ? -8.405 9.986 4.718 1.00 89.88 224 ARG A C 1
ATOM 1806 O O . ARG A 1 224 ? -9.513 9.507 4.508 1.00 89.88 224 ARG A O 1
ATOM 1813 N N . LYS A 1 225 ? -7.342 9.241 5.030 1.00 93.19 225 LYS A N 1
ATOM 1814 C CA . LYS A 1 225 ? -7.367 7.779 5.151 1.00 93.19 225 LYS A CA 1
ATOM 1815 C C . LYS A 1 225 ? -7.529 7.330 6.598 1.00 93.19 225 LYS A C 1
ATOM 1817 O O . LYS A 1 225 ? -7.115 8.010 7.542 1.00 93.19 225 LYS A O 1
ATOM 1822 N N . VAL A 1 226 ? -8.073 6.129 6.758 1.00 96.62 226 VAL A N 1
ATOM 1823 C CA . VAL A 1 226 ? -7.972 5.364 8.001 1.00 96.62 226 VAL A CA 1
ATOM 1824 C C . VAL A 1 226 ? -6.771 4.434 7.902 1.00 96.62 226 VAL A C 1
ATOM 1826 O O . VAL A 1 226 ? -6.704 3.558 7.039 1.00 96.62 226 VAL A O 1
ATOM 1829 N N . TRP A 1 227 ? -5.821 4.607 8.812 1.00 97.50 227 TRP A N 1
ATOM 1830 C CA . TRP A 1 227 ? -4.626 3.778 8.859 1.00 97.50 227 TRP A CA 1
ATOM 1831 C C . TRP A 1 227 ? -4.929 2.451 9.541 1.00 97.50 227 TRP A C 1
ATOM 1833 O O . TRP A 1 227 ? -5.616 2.421 10.557 1.00 97.50 227 TRP A O 1
ATOM 1843 N N . ILE A 1 228 ? -4.401 1.355 9.010 1.00 96.94 228 ILE A N 1
ATOM 1844 C CA . ILE A 1 228 ? -4.599 0.010 9.541 1.00 96.94 228 ILE A CA 1
ATOM 1845 C C . ILE A 1 228 ? -3.306 -0.470 10.182 1.00 96.94 228 ILE A C 1
ATOM 1847 O O . ILE A 1 228 ? -2.262 -0.554 9.532 1.00 96.94 228 ILE A O 1
ATOM 1851 N N . TRP A 1 229 ? -3.392 -0.853 11.454 1.00 96.81 229 TRP A N 1
ATOM 1852 C CA . TRP A 1 229 ? -2.354 -1.628 12.122 1.00 96.81 229 TRP A CA 1
ATOM 1853 C C . TRP A 1 229 ? -2.901 -3.002 12.490 1.00 96.81 229 TRP A C 1
ATOM 1855 O O . TRP A 1 229 ? -3.683 -3.136 13.428 1.00 96.81 229 TRP A O 1
ATOM 1865 N N . LYS A 1 230 ? -2.455 -4.030 11.775 1.00 93.38 230 LYS A N 1
ATOM 1866 C CA . LYS A 1 230 ? -2.645 -5.440 12.125 1.00 93.38 230 LYS A CA 1
ATOM 1867 C C . LYS A 1 230 ? -1.298 -5.979 12.587 1.00 93.38 230 LYS A C 1
ATOM 1869 O O . LYS A 1 230 ? -0.282 -5.576 12.041 1.00 93.38 230 LYS A O 1
ATOM 1874 N N . SER A 1 231 ? -1.257 -6.883 13.563 1.00 90.75 231 SER A N 1
ATOM 1875 C CA . SER A 1 231 ? -0.034 -7.646 13.817 1.00 90.75 231 SER A CA 1
ATOM 1876 C C . SER A 1 231 ? -0.310 -9.075 14.245 1.00 90.75 231 SER A C 1
ATOM 1878 O O . SER A 1 231 ? -1.243 -9.347 14.997 1.00 90.75 231 SER A O 1
ATOM 1880 N N . SER A 1 232 ? 0.559 -9.977 13.794 1.00 85.25 232 SER A N 1
ATOM 1881 C CA . SER A 1 232 ? 0.649 -11.351 14.296 1.00 85.25 232 SER A CA 1
ATOM 1882 C C . SER A 1 232 ? 1.035 -11.419 15.780 1.00 85.25 232 SER A C 1
ATOM 1884 O O . SER A 1 232 ? 0.662 -12.364 16.478 1.00 85.25 232 SER A O 1
ATOM 1886 N N . VAL A 1 233 ? 1.753 -10.407 16.281 1.00 89.25 233 VAL A N 1
ATOM 1887 C CA . VAL A 1 233 ? 2.118 -10.270 17.692 1.00 89.25 233 VAL A CA 1
ATOM 1888 C C . VAL A 1 233 ? 1.114 -9.340 18.376 1.00 89.25 233 VAL A C 1
ATOM 1890 O O . VAL A 1 233 ? 0.964 -8.189 17.952 1.00 89.25 233 VAL A O 1
ATOM 1893 N N . PRO A 1 234 ? 0.450 -9.784 19.463 1.00 90.19 234 PRO A N 1
ATOM 1894 C CA . PRO A 1 234 ? -0.487 -8.942 20.191 1.00 90.19 234 PRO A CA 1
ATOM 1895 C C . PRO A 1 234 ? 0.145 -7.609 20.592 1.00 90.19 234 PRO A C 1
ATOM 1897 O O . PRO A 1 234 ? 1.140 -7.549 21.318 1.00 90.19 234 PRO A O 1
ATOM 1900 N N . SER A 1 235 ? -0.444 -6.522 20.104 1.00 93.81 235 SER A N 1
ATOM 1901 C CA . SER A 1 235 ? -0.048 -5.166 20.467 1.00 93.81 235 SER A CA 1
ATOM 1902 C C . SER A 1 235 ? -0.869 -4.716 21.670 1.00 93.81 235 SER A C 1
ATOM 1904 O O . SER A 1 235 ? -2.070 -4.937 21.725 1.00 93.81 235 SER A O 1
ATOM 1906 N N . SER A 1 236 ? -0.246 -4.081 22.660 1.00 96.25 236 SER A N 1
ATOM 1907 C CA . SER A 1 236 ? -1.001 -3.555 23.799 1.00 96.25 236 SER A CA 1
ATOM 1908 C C . SER A 1 236 ? -1.690 -2.240 23.430 1.00 96.25 236 SER A C 1
ATOM 1910 O O . SER A 1 236 ? -1.101 -1.393 22.752 1.00 96.25 236 SER A O 1
ATOM 1912 N N . LEU A 1 237 ? -2.905 -2.017 23.942 1.00 97.38 237 LEU A N 1
ATOM 1913 C CA . LEU A 1 237 ? -3.640 -0.767 23.725 1.00 97.38 237 LEU A CA 1
ATOM 1914 C C . LEU A 1 237 ? -2.807 0.496 24.051 1.00 97.38 237 LEU A C 1
ATOM 1916 O O . LEU A 1 237 ? -2.829 1.434 23.254 1.00 97.38 237 LEU A O 1
ATOM 1920 N N . PRO A 1 238 ? -2.005 0.556 25.140 1.00 98.25 238 PRO A N 1
ATOM 1921 C CA . PRO A 1 238 ? -1.123 1.699 25.383 1.00 98.25 238 PRO A CA 1
ATOM 1922 C C . PRO A 1 238 ? -0.118 1.975 24.257 1.00 98.25 238 PRO A C 1
ATOM 1924 O O . PRO A 1 238 ? 0.200 3.135 24.001 1.00 98.25 238 PRO A O 1
ATOM 1927 N N . ASN A 1 239 ? 0.397 0.945 23.580 1.00 97.44 239 ASN A N 1
ATOM 1928 C CA . ASN A 1 239 ? 1.317 1.125 22.456 1.00 97.44 239 ASN A CA 1
ATOM 1929 C C . ASN A 1 239 ? 0.584 1.564 21.183 1.00 97.44 239 ASN A C 1
ATOM 1931 O O . ASN A 1 239 ? 1.091 2.420 20.465 1.00 97.44 239 ASN A O 1
ATOM 1935 N N . ILE A 1 240 ? -0.627 1.059 20.948 1.00 98.25 240 ILE A N 1
ATOM 1936 C CA . ILE A 1 240 ? -1.487 1.503 19.842 1.00 98.25 240 ILE A CA 1
ATOM 1937 C C . ILE A 1 240 ? -1.887 2.975 20.003 1.00 98.25 240 ILE A C 1
ATOM 1939 O O . ILE A 1 240 ? -1.779 3.749 19.056 1.00 98.25 240 ILE A O 1
ATOM 1943 N N . LYS A 1 241 ? -2.234 3.413 21.220 1.00 98.50 241 LYS A N 1
ATOM 1944 C CA . LYS A 1 241 ? -2.495 4.835 21.501 1.00 98.50 241 LYS A CA 1
ATOM 1945 C C . LYS A 1 241 ? -1.268 5.715 21.254 1.00 98.50 241 LYS A C 1
ATOM 1947 O O . LYS A 1 241 ? -1.407 6.823 20.747 1.00 98.50 241 LYS A O 1
ATOM 1952 N N . LYS A 1 242 ? -0.058 5.228 21.565 1.00 98.50 242 LYS A N 1
ATOM 1953 C CA . LYS A 1 242 ? 1.187 5.939 21.218 1.00 98.50 242 LYS A CA 1
ATOM 1954 C C . LYS A 1 242 ? 1.369 6.052 19.705 1.00 98.50 242 LYS A C 1
ATOM 1956 O O . LYS A 1 242 ? 1.770 7.117 19.251 1.00 98.50 242 LYS A O 1
ATOM 1961 N N . LEU A 1 243 ? 1.076 4.994 18.944 1.00 98.38 243 LEU A N 1
ATOM 1962 C CA . LEU A 1 243 ? 1.124 5.032 17.480 1.00 98.38 243 LEU A CA 1
ATOM 1963 C C . LEU A 1 243 ? 0.146 6.074 16.924 1.00 98.38 243 LEU A C 1
ATOM 1965 O O . LEU A 1 243 ? 0.565 6.932 16.155 1.00 98.38 243 LEU A O 1
ATOM 1969 N N . LEU A 1 244 ? -1.114 6.068 17.374 1.00 98.56 244 LEU A N 1
ATOM 1970 C CA . LEU A 1 244 ? -2.091 7.089 16.984 1.00 98.56 244 LEU A CA 1
ATOM 1971 C C . LEU A 1 244 ? -1.623 8.503 17.351 1.00 98.56 244 LEU A C 1
ATOM 1973 O O . LEU A 1 244 ? -1.772 9.419 16.549 1.00 98.56 244 LEU A O 1
ATOM 1977 N N . GLY A 1 245 ? -1.019 8.682 18.529 1.00 98.62 245 GLY A N 1
ATOM 1978 C CA . GLY A 1 245 ? -0.416 9.954 18.928 1.00 98.62 245 GLY A CA 1
ATOM 1979 C C . GLY A 1 245 ? 0.613 10.459 17.913 1.00 98.62 245 GLY A C 1
ATOM 1980 O O . GLY A 1 245 ? 0.534 11.613 17.513 1.00 98.62 245 GLY A O 1
ATOM 1981 N N . ILE A 1 246 ? 1.505 9.583 17.435 1.00 98.56 246 ILE A N 1
ATOM 1982 C CA . ILE A 1 246 ? 2.500 9.921 16.401 1.00 98.56 246 ILE A CA 1
ATOM 1983 C C . ILE A 1 246 ? 1.813 10.276 15.077 1.00 98.56 246 ILE A C 1
ATOM 1985 O O . ILE A 1 246 ? 2.186 11.257 14.446 1.00 98.56 246 ILE A O 1
ATOM 1989 N N . LEU A 1 247 ? 0.798 9.516 14.649 1.00 98.50 247 LEU A N 1
ATOM 1990 C CA . LEU A 1 247 ? 0.052 9.824 13.421 1.00 98.50 247 LEU A CA 1
ATOM 1991 C C . LEU A 1 247 ? -0.630 11.197 13.518 1.00 98.50 247 LEU A C 1
ATOM 1993 O O . LEU A 1 247 ? -0.614 11.969 12.562 1.00 98.50 247 LEU A O 1
ATOM 1997 N N . LYS A 1 248 ? -1.174 11.548 14.686 1.00 98.31 248 LYS A N 1
ATOM 1998 C CA . LYS A 1 248 ? -1.806 12.852 14.929 1.00 98.31 248 LYS A CA 1
ATOM 1999 C C . LYS A 1 248 ? -0.834 14.036 14.905 1.00 98.31 248 LYS A C 1
ATOM 2001 O O . LYS A 1 248 ? -1.278 15.166 14.735 1.00 98.31 248 LYS A O 1
ATOM 2006 N N . GLU A 1 249 ? 0.476 13.805 15.025 1.00 98.31 249 GLU A N 1
ATOM 2007 C CA . GLU A 1 249 ? 1.490 14.854 14.824 1.00 98.31 249 GLU A CA 1
ATOM 2008 C C . GLU A 1 249 ? 1.612 15.283 13.348 1.00 98.31 249 GLU A C 1
ATOM 2010 O O . GLU A 1 249 ? 2.153 16.353 13.068 1.00 98.31 249 GLU A O 1
ATOM 2015 N N . TYR A 1 250 ? 1.106 14.478 12.405 1.00 98.12 250 TYR A N 1
ATOM 2016 C CA . TYR A 1 250 ? 1.075 14.815 10.979 1.00 98.12 250 TYR A CA 1
ATOM 2017 C C . TYR A 1 250 ? -0.200 15.545 10.557 1.00 98.12 250 TYR A C 1
ATOM 2019 O O . TYR A 1 250 ? -0.128 16.490 9.778 1.00 98.12 250 TYR A O 1
ATOM 2027 N N . GLY A 1 251 ? -1.353 15.110 11.061 1.00 97.44 251 GLY A N 1
ATOM 2028 C CA . GLY A 1 251 ? -2.668 15.553 10.600 1.00 97.44 251 GLY A CA 1
ATOM 2029 C C . GLY A 1 251 ? -3.803 14.869 11.369 1.00 97.44 251 GLY A C 1
ATOM 2030 O O . GLY A 1 251 ? -3.538 14.159 12.343 1.00 97.44 251 GLY A O 1
ATOM 2031 N N . PRO A 1 252 ? -5.075 15.050 10.965 1.00 96.69 252 PRO A N 1
ATOM 2032 C CA . PRO A 1 252 ? -6.255 14.511 11.655 1.00 96.69 252 PRO A CA 1
ATOM 2033 C C . PRO A 1 252 ? -6.460 13.000 11.403 1.00 96.69 252 PRO A C 1
ATOM 2035 O O . PRO A 1 252 ? -7.544 12.542 11.039 1.00 96.69 252 PRO A O 1
ATOM 2038 N N . ASN A 1 253 ? -5.390 12.227 11.588 1.00 97.81 253 ASN A N 1
ATOM 2039 C CA . ASN A 1 253 ? -5.312 10.808 11.280 1.00 97.81 253 ASN A CA 1
ATOM 2040 C C . ASN A 1 253 ? -6.123 9.943 12.244 1.00 97.81 253 ASN A C 1
ATOM 2042 O O . ASN A 1 253 ? -6.190 10.201 13.450 1.00 97.81 253 ASN A O 1
ATOM 2046 N N . LYS A 1 254 ? -6.663 8.862 11.682 1.00 97.56 254 LYS A N 1
ATOM 2047 C CA . LYS A 1 254 ? -7.472 7.849 12.359 1.00 97.56 254 LYS A CA 1
ATOM 2048 C C . LYS A 1 254 ? -6.794 6.485 12.269 1.00 97.56 254 LYS A C 1
ATOM 2050 O O . LYS A 1 254 ? -6.091 6.221 11.294 1.00 97.56 254 LYS A O 1
ATOM 2055 N N . LEU A 1 255 ? -7.007 5.621 13.259 1.00 98.06 255 LEU A N 1
ATOM 2056 C CA . LEU A 1 255 ? -6.372 4.302 13.321 1.00 98.06 255 LEU A CA 1
ATOM 2057 C C . LEU A 1 255 ? -7.401 3.193 13.561 1.00 98.06 255 LEU A C 1
ATOM 2059 O O . LEU A 1 255 ? -8.125 3.202 14.554 1.00 98.06 255 LEU A O 1
ATOM 2063 N N . LEU A 1 256 ? -7.401 2.199 12.679 1.00 98.06 256 LEU A N 1
ATOM 2064 C CA . LEU A 1 256 ? -8.050 0.909 12.867 1.00 98.06 256 LEU A CA 1
ATOM 2065 C C . LEU A 1 256 ? -6.992 -0.112 13.306 1.00 98.06 256 LEU A C 1
ATOM 2067 O O . LEU A 1 256 ? -6.138 -0.538 12.527 1.00 98.06 256 LEU A O 1
ATOM 2071 N N . TRP A 1 257 ? -7.034 -0.492 14.580 1.00 97.94 257 TRP A N 1
ATOM 2072 C CA . TRP A 1 257 ? -6.209 -1.560 15.131 1.00 97.94 257 TRP A CA 1
ATOM 2073 C C . TRP A 1 257 ? -6.914 -2.899 14.932 1.00 97.94 257 TRP A C 1
ATOM 2075 O O . TRP A 1 257 ? -7.993 -3.117 15.466 1.00 97.94 257 TRP A O 1
ATOM 2085 N N . VAL A 1 258 ? -6.316 -3.801 14.162 1.00 95.94 258 VAL A N 1
ATOM 2086 C CA . VAL A 1 258 ? -6.917 -5.091 13.817 1.00 95.94 258 VAL A CA 1
ATOM 2087 C C . VAL A 1 258 ? -6.350 -6.202 14.698 1.00 95.94 258 VAL A C 1
ATOM 2089 O O . VAL A 1 258 ? -5.130 -6.349 14.833 1.00 95.94 258 VAL A O 1
ATOM 2092 N N . GLN A 1 259 ? -7.248 -6.991 15.281 1.00 94.81 259 GLN A N 1
ATOM 2093 C CA . GLN A 1 259 ? -6.965 -8.152 16.116 1.00 94.81 259 GLN A CA 1
ATOM 2094 C C . GLN A 1 259 ? -7.618 -9.420 15.550 1.00 94.81 259 GLN A C 1
ATOM 2096 O O . GLN A 1 259 ? -8.462 -9.374 14.654 1.00 94.81 259 GLN A O 1
ATOM 2101 N N . ASN A 1 260 ? -7.218 -10.572 16.089 1.00 93.44 260 ASN A N 1
ATOM 2102 C CA . ASN A 1 260 ? -7.906 -11.826 15.805 1.00 93.44 260 ASN A CA 1
ATOM 2103 C C . ASN A 1 260 ? -9.258 -11.844 16.526 1.00 93.44 260 ASN A C 1
ATOM 2105 O O . ASN A 1 260 ? -9.326 -11.506 17.706 1.00 93.44 260 ASN A O 1
ATOM 2109 N N . ALA A 1 261 ? -10.293 -12.288 15.825 1.00 94.31 261 ALA A N 1
ATOM 2110 C CA . ALA A 1 261 ? -11.619 -12.528 16.368 1.00 94.31 261 ALA A CA 1
ATOM 2111 C C . ALA A 1 261 ? -11.613 -13.623 17.446 1.00 94.31 261 ALA A C 1
ATOM 2113 O O . ALA A 1 261 ? -10.841 -14.587 17.375 1.00 94.31 261 ALA A O 1
ATOM 2114 N N . ASP A 1 262 ? -12.523 -13.492 18.406 1.00 94.50 262 ASP A N 1
ATOM 2115 C CA . ASP A 1 262 ? -12.778 -14.457 19.474 1.00 94.50 262 ASP A CA 1
ATOM 2116 C C . ASP A 1 262 ? -14.293 -14.677 19.671 1.00 94.50 262 ASP A C 1
ATOM 2118 O O . ASP A 1 262 ? -15.100 -14.332 18.806 1.00 94.50 262 ASP A O 1
ATOM 2122 N N . SER A 1 263 ? -14.694 -15.347 20.758 1.00 95.69 263 SER A N 1
ATOM 2123 C CA . SER A 1 263 ? -16.110 -15.632 21.028 1.00 95.69 263 SER A CA 1
ATOM 2124 C C . SER A 1 263 ? -16.936 -14.387 21.334 1.00 95.69 263 SER A C 1
ATOM 2126 O O . SER A 1 263 ? -18.141 -14.391 21.083 1.00 95.69 263 SER A O 1
ATOM 2128 N N . ASP A 1 264 ? -16.299 -13.357 21.884 1.00 97.12 264 ASP A N 1
ATOM 2129 C CA . ASP A 1 264 ? -16.947 -12.124 22.320 1.00 97.12 264 ASP A CA 1
ATOM 2130 C C . ASP A 1 264 ? -16.890 -11.063 21.207 1.00 97.12 264 ASP A C 1
ATOM 2132 O O . ASP A 1 264 ? -17.778 -10.217 21.112 1.00 97.12 264 ASP A O 1
ATOM 2136 N N . HIS A 1 265 ? -15.904 -11.172 20.310 1.00 96.44 265 HIS A N 1
ATOM 2137 C CA . HIS A 1 265 ? -15.672 -10.280 19.178 1.00 96.44 265 HIS A CA 1
ATOM 2138 C C . HIS A 1 265 ? -15.568 -11.084 17.867 1.00 96.44 265 HIS A C 1
ATOM 2140 O O . HIS A 1 265 ? -14.467 -11.450 17.436 1.00 96.44 265 HIS A O 1
ATOM 2146 N N . PRO A 1 266 ? -16.709 -11.400 17.224 1.00 95.50 266 PRO A N 1
ATOM 2147 C CA . PRO A 1 266 ? -16.735 -12.121 15.954 1.00 95.50 266 PRO A CA 1
ATOM 2148 C C . PRO A 1 266 ? -15.991 -11.387 14.830 1.00 95.50 266 PRO A C 1
ATOM 2150 O O . PRO A 1 266 ? -15.855 -10.170 14.840 1.00 95.50 266 PRO A O 1
ATOM 2153 N N . ALA A 1 267 ? -15.542 -12.116 13.808 1.00 94.69 267 ALA A N 1
ATOM 2154 C CA . ALA A 1 267 ? -14.910 -11.486 12.648 1.00 94.69 267 ALA A CA 1
ATOM 2155 C C . ALA A 1 267 ? -15.876 -10.535 11.919 1.00 94.69 267 ALA A C 1
ATOM 2157 O O . ALA A 1 267 ? -17.071 -10.813 11.838 1.00 94.69 267 ALA A O 1
ATOM 2158 N N . GLY A 1 268 ? -15.344 -9.429 11.400 1.00 94.69 268 GLY A N 1
ATOM 2159 C CA . GLY A 1 268 ? -16.110 -8.363 10.758 1.00 94.69 268 GLY A CA 1
ATOM 2160 C C . GLY A 1 268 ? -16.634 -7.296 11.726 1.00 94.69 268 GLY A C 1
ATOM 2161 O O . GLY A 1 268 ? -17.123 -6.262 11.270 1.00 94.69 268 GLY A O 1
ATOM 2162 N N . THR A 1 269 ? -16.531 -7.485 13.047 1.00 96.38 269 THR A N 1
ATOM 2163 C CA . THR A 1 269 ? -16.977 -6.478 14.023 1.00 96.38 269 THR A CA 1
ATOM 2164 C C . THR A 1 269 ? -15.925 -5.397 14.278 1.00 96.38 269 THR A C 1
ATOM 2166 O O . THR A 1 269 ? -14.728 -5.573 14.026 1.00 96.38 269 THR A O 1
ATOM 2169 N N . VAL A 1 270 ? -16.398 -4.252 14.780 1.00 97.50 270 VAL A N 1
ATOM 2170 C CA . VAL A 1 270 ? -15.582 -3.087 15.131 1.00 97.50 270 VAL A CA 1
ATOM 2171 C C . VAL A 1 270 ? -16.046 -2.533 16.474 1.00 97.50 270 VAL A C 1
ATOM 2173 O O . VAL A 1 270 ? -17.213 -2.177 16.620 1.00 97.50 270 VAL A O 1
ATOM 2176 N N . ASP A 1 271 ? -15.119 -2.385 17.414 1.00 96.94 271 ASP A N 1
ATOM 2177 C CA . ASP A 1 271 ? -15.331 -1.655 18.660 1.00 96.94 271 ASP A CA 1
ATOM 2178 C C . ASP A 1 271 ? -14.728 -0.256 18.563 1.00 96.94 271 ASP A C 1
ATOM 2180 O O . ASP A 1 271 ? -13.562 -0.077 18.192 1.00 96.94 271 ASP A O 1
ATOM 2184 N N . GLN A 1 272 ? -15.491 0.757 18.969 1.00 96.25 272 GLN A N 1
ATOM 2185 C CA . GLN A 1 272 ? -14.945 2.095 19.150 1.00 96.25 272 GLN A CA 1
ATOM 2186 C C . GLN A 1 272 ? -14.249 2.212 20.504 1.00 96.25 272 GLN A C 1
ATOM 2188 O O . GLN A 1 272 ? -14.876 2.096 21.554 1.00 96.25 272 GLN A O 1
ATOM 2193 N N . ILE A 1 273 ? -12.944 2.484 20.470 1.00 97.56 273 ILE A N 1
ATOM 2194 C CA . ILE A 1 273 ? -12.134 2.679 21.674 1.00 97.56 273 ILE A CA 1
ATOM 2195 C C . ILE A 1 273 ? -12.063 4.168 22.027 1.00 97.56 273 ILE A C 1
ATOM 2197 O O . ILE A 1 273 ? -12.207 4.542 23.190 1.00 97.56 273 ILE A O 1
ATOM 2201 N N . GLU A 1 274 ? -11.841 5.017 21.020 1.00 96.50 274 GLU A N 1
ATOM 2202 C CA . GLU A 1 274 ? -11.859 6.481 21.108 1.00 96.50 274 GLU A CA 1
ATOM 2203 C C . GLU A 1 274 ? -12.418 7.077 19.804 1.00 96.50 274 GLU A C 1
ATOM 2205 O O . GLU A 1 274 ? -12.707 6.355 18.852 1.00 96.50 274 GLU A O 1
ATOM 2210 N N . ALA A 1 275 ? -12.542 8.406 19.730 1.00 94.50 275 ALA A N 1
ATOM 2211 C CA . ALA A 1 275 ? -13.036 9.086 18.530 1.00 94.50 275 ALA A CA 1
ATOM 2212 C C . ALA A 1 275 ? -12.205 8.778 17.268 1.00 94.50 275 ALA A C 1
ATOM 2214 O O . ALA A 1 275 ? -12.768 8.647 16.199 1.00 94.50 275 ALA A O 1
ATOM 2215 N N . ASP A 1 276 ? -10.887 8.604 17.375 1.00 96.88 276 ASP A N 1
ATOM 2216 C CA . ASP A 1 276 ? -10.025 8.334 16.208 1.00 96.88 276 ASP A CA 1
ATOM 2217 C C . ASP A 1 276 ? -9.306 6.977 16.308 1.00 96.88 276 ASP A C 1
ATOM 2219 O O . ASP A 1 276 ? -8.271 6.769 15.669 1.00 96.88 276 ASP A O 1
ATOM 2223 N N . LEU A 1 277 ? -9.813 6.077 17.163 1.00 97.94 277 LEU A N 1
ATOM 2224 C CA . LEU A 1 277 ? -9.243 4.752 17.397 1.00 97.94 277 LEU A CA 1
ATOM 2225 C C . LEU A 1 277 ? -10.329 3.682 17.480 1.00 97.94 277 LEU A C 1
ATOM 2227 O O . LEU A 1 277 ? -11.146 3.687 18.407 1.00 97.94 277 LEU A O 1
ATOM 2231 N N . TRP A 1 278 ? -10.239 2.697 16.594 1.00 97.50 278 TRP A N 1
ATOM 2232 C CA . TRP A 1 278 ? -11.106 1.521 16.599 1.00 97.50 278 TRP A CA 1
ATOM 2233 C C . TRP A 1 278 ? -10.309 0.238 16.746 1.00 97.50 278 TRP A C 1
ATOM 2235 O O . TRP A 1 278 ? -9.139 0.172 16.362 1.00 97.50 278 TRP A O 1
ATOM 2245 N N . CYS A 1 279 ? -10.971 -0.780 17.281 1.00 97.94 279 CYS A N 1
ATOM 2246 C CA . CYS A 1 279 ? -10.490 -2.146 17.288 1.00 97.94 279 CYS A CA 1
ATOM 2247 C C . CYS A 1 279 ? -11.357 -2.992 16.354 1.00 97.94 279 CYS A C 1
ATOM 2249 O O . CYS A 1 279 ? -12.543 -3.166 16.604 1.00 97.94 279 CYS A O 1
ATOM 2251 N N . GLY A 1 280 ? -10.769 -3.485 15.272 1.00 97.06 280 GLY A N 1
ATOM 2252 C CA . GLY A 1 280 ? -11.407 -4.380 14.316 1.00 97.06 280 GLY A CA 1
ATOM 2253 C C . GLY A 1 280 ? -11.022 -5.832 14.548 1.00 97.06 280 GLY A C 1
ATOM 2254 O O . GLY A 1 280 ? -9.902 -6.101 14.984 1.00 97.06 280 GLY A O 1
ATOM 2255 N N . TYR A 1 281 ? -11.901 -6.767 14.199 1.00 96.06 281 TYR A N 1
ATOM 2256 C CA . TYR A 1 281 ? -11.639 -8.196 14.370 1.00 96.06 281 TYR A CA 1
ATOM 2257 C C . TYR A 1 281 ? -11.755 -8.946 13.044 1.00 96.06 281 TYR A C 1
ATOM 2259 O O . TYR A 1 281 ? -12.753 -8.835 12.337 1.00 96.06 281 TYR A O 1
ATOM 2267 N N . ILE A 1 282 ? -10.737 -9.739 12.711 1.00 93.50 282 ILE A N 1
ATOM 2268 C CA . ILE A 1 282 ? -10.732 -10.646 11.552 1.00 93.50 282 ILE A CA 1
ATOM 2269 C C . ILE A 1 282 ? -10.472 -12.073 12.018 1.00 93.50 282 ILE A C 1
ATOM 2271 O O . ILE A 1 282 ? -9.889 -12.284 13.084 1.00 93.50 282 ILE A O 1
ATOM 2275 N N . LYS A 1 283 ? -10.885 -13.085 11.248 1.00 90.62 283 LYS A N 1
ATOM 2276 C CA . LYS A 1 283 ? -10.525 -14.463 11.597 1.00 90.62 283 LYS A CA 1
ATOM 2277 C C . LYS A 1 283 ? -9.009 -14.597 11.639 1.00 90.62 283 LYS A C 1
ATOM 2279 O O . LYS A 1 283 ? -8.299 -14.045 10.802 1.00 90.62 283 LYS A O 1
ATOM 2284 N N . LYS A 1 284 ? -8.519 -15.362 12.616 1.00 80.50 284 LYS A N 1
ATOM 2285 C CA . LYS A 1 284 ? -7.105 -15.719 12.669 1.00 80.50 284 LYS A CA 1
ATOM 2286 C C . LYS A 1 284 ? -6.748 -16.426 11.356 1.00 80.50 284 LYS A C 1
ATOM 2288 O O . LYS A 1 284 ? -7.396 -17.439 11.064 1.00 80.50 284 LYS A O 1
ATOM 2293 N N . PRO A 1 285 ? -5.729 -15.957 10.614 1.00 69.12 285 PRO A N 1
ATOM 2294 C CA . PRO A 1 285 ? -5.266 -16.670 9.440 1.00 69.12 285 PRO A CA 1
ATOM 2295 C C . PRO A 1 285 ? -4.930 -18.101 9.846 1.00 69.12 285 PRO A C 1
ATOM 2297 O O . PRO A 1 285 ? -4.232 -18.332 10.843 1.00 69.12 285 PRO A O 1
ATOM 2300 N N . THR A 1 286 ? -5.469 -19.082 9.127 1.00 58.19 286 THR A N 1
ATOM 2301 C CA . THR A 1 286 ? -5.024 -20.466 9.339 1.00 58.19 286 THR A CA 1
ATOM 2302 C C . THR A 1 286 ? -3.530 -20.543 9.008 1.00 58.19 286 THR A C 1
ATOM 2304 O O . THR A 1 286 ? -3.067 -19.820 8.130 1.00 58.19 286 THR A O 1
ATOM 2307 N N . GLU A 1 287 ? -2.753 -21.400 9.687 1.00 51.72 287 GLU A N 1
ATOM 2308 C CA . GLU A 1 287 ? -1.280 -21.513 9.528 1.00 51.72 287 GLU A CA 1
ATOM 2309 C C . GLU A 1 287 ? -0.809 -21.747 8.074 1.00 51.72 287 GLU A C 1
ATOM 2311 O O . GLU A 1 287 ? 0.379 -21.695 7.764 1.00 51.72 287 GLU A O 1
ATOM 2316 N N . HIS A 1 288 ? -1.742 -21.989 7.157 1.00 46.25 288 HIS A N 1
ATOM 2317 C CA . HIS A 1 288 ? -1.529 -22.086 5.729 1.00 46.25 288 HIS A CA 1
ATOM 2318 C C . HIS A 1 288 ? -2.055 -20.833 5.026 1.00 46.25 288 HIS A C 1
ATOM 2320 O O . HIS A 1 288 ? -3.074 -20.885 4.336 1.00 46.25 288 HIS A O 1
ATOM 2326 N N . TRP A 1 289 ? -1.321 -19.724 5.136 1.00 49.94 289 TRP A N 1
ATOM 2327 C CA . TRP A 1 289 ? -1.430 -18.619 4.183 1.00 49.94 289 TRP A CA 1
ATOM 2328 C C . TRP A 1 289 ? -1.024 -19.136 2.788 1.00 49.94 289 TRP A C 1
ATOM 2330 O O . TRP A 1 289 ? 0.124 -19.052 2.363 1.00 49.94 289 TRP A O 1
ATOM 2340 N N . LYS A 1 290 ? -1.972 -19.777 2.096 1.00 51.12 290 LYS A N 1
ATOM 2341 C CA . LYS A 1 290 ? -1.865 -20.269 0.712 1.00 51.12 290 LYS A CA 1
ATOM 2342 C C . LYS A 1 290 ? -2.715 -19.423 -0.245 1.00 51.12 290 LYS A C 1
ATOM 2344 O O . LYS A 1 290 ? -3.179 -19.921 -1.264 1.00 51.12 290 LYS A O 1
ATOM 2349 N N . GLY A 1 291 ? -2.955 -18.153 0.098 1.00 48.66 291 GLY A N 1
ATOM 2350 C CA . GLY A 1 291 ? -3.702 -17.220 -0.752 1.00 48.66 291 GLY A CA 1
ATOM 2351 C C . GLY A 1 291 ? -5.184 -17.572 -0.926 1.00 48.66 291 GLY A C 1
ATOM 2352 O O . GLY A 1 291 ? -5.733 -17.381 -2.009 1.00 48.66 291 GLY A O 1
ATOM 2353 N N . HIS A 1 292 ? -5.840 -18.119 0.104 1.00 44.94 292 HIS A N 1
ATOM 2354 C CA . HIS A 1 292 ? -7.262 -18.450 0.020 1.00 44.94 292 HIS A CA 1
ATOM 2355 C C . HIS A 1 292 ? -8.163 -17.217 0.220 1.00 44.94 292 HIS A C 1
ATOM 2357 O O . HIS A 1 292 ? -7.992 -16.425 1.139 1.00 44.94 292 HIS A O 1
ATOM 2363 N N . TRP A 1 293 ? -9.168 -17.104 -0.649 1.00 48.97 293 TRP A N 1
ATOM 2364 C CA . TRP A 1 293 ? -10.135 -16.006 -0.780 1.00 48.97 293 TRP A CA 1
ATOM 2365 C C . TRP A 1 293 ? -11.054 -15.766 0.430 1.00 48.97 293 TRP A C 1
ATOM 2367 O O . TRP A 1 293 ? -11.716 -14.736 0.495 1.00 48.97 293 TRP A O 1
ATOM 2377 N N . SER A 1 294 ? -11.137 -16.699 1.385 1.00 49.44 294 SER A N 1
ATOM 2378 C CA . SER A 1 294 ? -12.095 -16.620 2.500 1.00 49.44 294 SER A CA 1
ATOM 2379 C C . SER A 1 294 ? -11.843 -15.459 3.466 1.00 49.44 294 SER A C 1
ATOM 2381 O O . SER A 1 294 ? -12.760 -15.067 4.178 1.00 49.44 294 SER A O 1
ATOM 2383 N N . GLU A 1 295 ? -10.627 -14.915 3.490 1.00 59.50 295 GLU A N 1
ATOM 2384 C CA . GLU A 1 295 ? -10.237 -13.812 4.378 1.00 59.50 295 GLU A CA 1
ATOM 2385 C C . GLU A 1 295 ? -10.603 -12.434 3.791 1.00 59.50 295 GLU A C 1
ATOM 2387 O O . GLU A 1 295 ? -10.756 -11.468 4.535 1.00 59.50 295 GLU A O 1
ATOM 2392 N N . ASP A 1 296 ? -10.861 -12.340 2.479 1.00 70.50 296 ASP A N 1
ATOM 2393 C CA . ASP A 1 296 ? -11.257 -11.079 1.824 1.00 70.50 296 ASP A CA 1
ATOM 2394 C C . ASP A 1 296 ? -12.646 -10.617 2.267 1.00 70.50 296 ASP A C 1
ATOM 2396 O O . ASP A 1 296 ? -12.903 -9.418 2.375 1.00 70.50 296 ASP A O 1
ATOM 2400 N N . ALA A 1 297 ? -13.537 -11.573 2.547 1.00 76.81 297 ALA A N 1
ATOM 2401 C CA . ALA A 1 297 ? -14.876 -11.290 3.048 1.00 76.81 297 ALA A CA 1
ATOM 2402 C C . ALA A 1 297 ? -14.828 -10.655 4.446 1.00 76.81 297 ALA A C 1
ATOM 2404 O O . ALA A 1 297 ? -15.520 -9.668 4.683 1.00 76.81 297 ALA A O 1
ATOM 2405 N N . ASP A 1 298 ? -13.964 -11.169 5.328 1.00 87.19 298 ASP A N 1
ATOM 2406 C CA . ASP A 1 298 ? -13.807 -10.645 6.689 1.00 87.19 298 ASP A CA 1
ATOM 2407 C C . ASP A 1 298 ? -13.217 -9.228 6.664 1.00 87.19 298 ASP A C 1
ATOM 2409 O O . ASP A 1 298 ? -13.697 -8.351 7.380 1.00 87.19 298 ASP A O 1
ATOM 2413 N N . TRP A 1 299 ? -12.226 -8.977 5.799 1.00 91.94 299 TRP A N 1
ATOM 2414 C CA . TRP A 1 299 ? -11.698 -7.630 5.575 1.00 91.94 299 TRP A CA 1
ATOM 2415 C C . TRP A 1 299 ? -12.767 -6.680 5.045 1.00 91.94 299 TRP A C 1
ATOM 2417 O O . TRP A 1 299 ? -12.942 -5.592 5.585 1.00 91.94 299 TRP A O 1
ATOM 2427 N N . PHE A 1 300 ? -13.497 -7.064 4.000 1.00 92.25 300 PHE A N 1
ATOM 2428 C CA . PHE A 1 300 ? -14.510 -6.188 3.419 1.00 92.25 300 PHE A CA 1
ATOM 2429 C C . PHE A 1 300 ? -15.627 -5.854 4.418 1.00 92.25 300 PHE A C 1
ATOM 2431 O O . PHE A 1 300 ? -15.993 -4.685 4.546 1.00 92.25 300 PHE A O 1
ATOM 2438 N N . GLU A 1 301 ? -16.130 -6.845 5.158 1.00 94.44 301 GLU A N 1
ATOM 2439 C CA . GLU A 1 301 ? -17.149 -6.638 6.192 1.00 94.44 301 GLU A CA 1
ATOM 2440 C C . GLU A 1 301 ? -16.633 -5.738 7.321 1.00 94.44 301 GLU A C 1
ATOM 2442 O O . GLU A 1 301 ? -17.303 -4.767 7.679 1.00 94.44 301 GLU A O 1
ATOM 2447 N N . LEU A 1 302 ? -15.411 -5.989 7.805 1.00 95.75 302 LEU A N 1
ATOM 2448 C CA . LEU A 1 302 ? -14.756 -5.157 8.812 1.00 95.75 302 LEU A CA 1
ATOM 2449 C C . LEU A 1 302 ? -14.692 -3.687 8.380 1.00 95.75 302 LEU A C 1
ATOM 2451 O O . LEU A 1 302 ? -15.093 -2.791 9.122 1.00 95.75 302 LEU A O 1
ATOM 2455 N N . LEU A 1 303 ? -14.179 -3.430 7.176 1.00 95.88 303 LEU A N 1
ATOM 2456 C CA . LEU A 1 303 ? -13.984 -2.072 6.675 1.00 95.88 303 LEU A CA 1
ATOM 2457 C C . LEU A 1 303 ? -15.307 -1.368 6.383 1.00 95.88 303 LEU A C 1
ATOM 2459 O O . LEU A 1 303 ? -15.453 -0.178 6.664 1.00 95.88 303 LEU A O 1
ATOM 2463 N N . LYS A 1 304 ? -16.297 -2.103 5.872 1.00 95.38 304 LYS A N 1
ATOM 2464 C CA . LYS A 1 304 ? -17.653 -1.590 5.676 1.00 95.38 304 LYS A CA 1
ATOM 2465 C C . LYS A 1 304 ? -18.284 -1.179 7.006 1.00 95.38 304 LYS A C 1
ATOM 2467 O O . LYS A 1 304 ? -18.872 -0.104 7.086 1.00 95.38 304 LYS A O 1
ATOM 2472 N N . ASN A 1 305 ? -18.138 -1.996 8.047 1.00 95.81 305 ASN A N 1
ATOM 2473 C CA . ASN A 1 305 ? -18.645 -1.679 9.381 1.00 95.81 305 ASN A CA 1
ATOM 2474 C C . ASN A 1 305 ? -17.887 -0.504 10.014 1.00 95.81 305 ASN A C 1
ATOM 2476 O O . ASN A 1 305 ? -18.510 0.343 10.647 1.00 95.81 305 ASN A O 1
ATOM 2480 N N . ALA A 1 306 ? -16.579 -0.379 9.776 1.00 95.31 306 ALA A N 1
ATOM 2481 C CA . ALA A 1 306 ? -15.809 0.783 10.219 1.00 95.31 306 ALA A CA 1
ATOM 2482 C C . ALA A 1 306 ? -16.301 2.092 9.567 1.00 95.31 306 ALA A C 1
ATOM 2484 O O . ALA A 1 306 ? -16.468 3.093 10.262 1.00 95.31 306 ALA A O 1
ATOM 2485 N N . LEU A 1 307 ? -16.598 2.086 8.260 1.00 93.75 307 LEU A N 1
ATOM 2486 C CA . LEU A 1 307 ? -17.130 3.265 7.558 1.00 93.75 307 LEU A CA 1
ATOM 2487 C C . LEU A 1 307 ? -18.544 3.654 8.006 1.00 93.75 307 LEU A C 1
ATOM 2489 O O . LEU A 1 307 ? -18.875 4.833 7.986 1.00 93.75 307 LEU A O 1
ATOM 2493 N N . GLN A 1 308 ? -19.372 2.712 8.467 1.00 92.31 308 GLN A N 1
ATOM 2494 C CA . GLN A 1 308 ? -20.692 3.049 9.023 1.00 92.31 308 GLN A CA 1
ATOM 2495 C C . GLN A 1 308 ? -20.605 3.905 10.293 1.00 92.31 308 GLN A C 1
ATOM 2497 O O . GLN A 1 308 ? -21.535 4.651 10.591 1.00 92.31 308 GLN A O 1
ATOM 2502 N N . ILE A 1 309 ? -19.497 3.812 11.033 1.00 86.94 309 ILE A N 1
ATOM 2503 C CA . ILE A 1 309 ? -19.248 4.644 12.216 1.00 86.94 309 ILE A CA 1
ATOM 2504 C C . ILE A 1 309 ? -18.844 6.073 11.789 1.00 86.94 309 ILE A C 1
ATOM 2506 O O . ILE A 1 309 ? -19.108 7.016 12.530 1.00 86.94 309 ILE A O 1
ATOM 2510 N N . TYR A 1 310 ? -18.259 6.236 10.592 1.00 79.12 310 TYR A N 1
ATOM 2511 C CA . TYR A 1 310 ? -17.744 7.499 10.041 1.00 79.12 310 TYR A CA 1
ATOM 2512 C C . TYR A 1 310 ? -18.258 7.749 8.616 1.00 79.12 310 TYR A C 1
ATOM 2514 O O . TYR A 1 310 ? -17.494 7.637 7.648 1.00 79.12 310 TYR A O 1
ATOM 2522 N N . PRO A 1 311 ? -19.548 8.092 8.454 1.00 78.69 311 PRO A N 1
ATOM 2523 C CA . PRO A 1 311 ? -20.125 8.348 7.139 1.00 78.69 311 PRO A CA 1
ATOM 2524 C C . PRO A 1 311 ? -19.443 9.510 6.403 1.00 78.69 311 PRO A C 1
ATOM 2526 O O . PRO A 1 311 ? -19.481 9.547 5.179 1.00 78.69 311 PRO A O 1
ATOM 2529 N N . GLU A 1 312 ? -18.763 10.424 7.105 1.00 81.50 312 GLU A 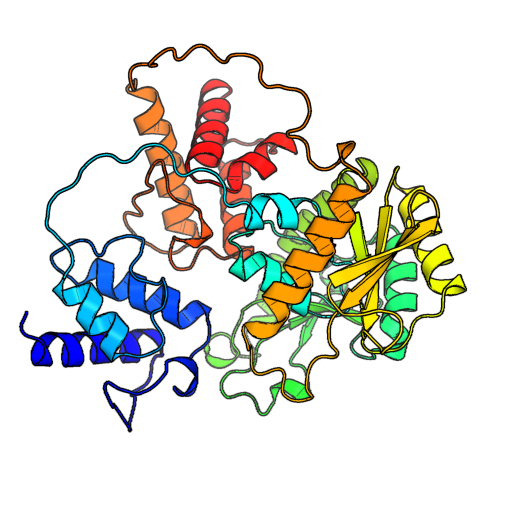N 1
ATOM 2530 C CA . GLU A 1 312 ? -17.982 11.499 6.482 1.00 81.50 312 GLU A CA 1
ATOM 2531 C C . GLU A 1 312 ? -16.770 11.007 5.675 1.00 81.50 312 GLU A C 1
ATOM 2533 O O . GLU A 1 312 ? -16.259 11.745 4.834 1.00 81.50 312 GLU A O 1
ATOM 2538 N N . LEU A 1 313 ? -16.297 9.780 5.923 1.00 75.25 313 LEU A N 1
ATOM 2539 C CA . LEU A 1 313 ? -15.231 9.150 5.141 1.00 75.25 313 LEU A CA 1
ATOM 2540 C C . LEU A 1 313 ? -15.778 8.460 3.888 1.00 75.25 313 LEU A C 1
ATOM 2542 O O . LEU A 1 313 ? -15.077 8.364 2.885 1.00 75.25 313 LEU A O 1
ATOM 2546 N N . ASP A 1 314 ? -17.037 8.019 3.905 1.00 75.06 314 ASP A N 1
ATOM 2547 C CA . ASP A 1 314 ? -17.723 7.535 2.708 1.00 75.06 314 ASP A CA 1
ATOM 2548 C C . ASP A 1 314 ? -18.184 8.757 1.900 1.00 75.06 314 ASP A C 1
ATOM 2550 O O . ASP A 1 314 ? -19.341 9.176 1.964 1.00 75.06 314 ASP A O 1
ATOM 2554 N N . GLY A 1 315 ? -17.242 9.372 1.169 1.00 64.25 315 GLY A N 1
ATOM 2555 C CA . GLY A 1 315 ? -17.366 10.641 0.424 1.00 64.25 315 GLY A CA 1
ATOM 2556 C C . GLY A 1 315 ? -18.497 10.739 -0.618 1.00 64.25 315 GLY A C 1
ATOM 2557 O O . GLY A 1 315 ? -18.518 11.664 -1.424 1.00 64.25 315 GLY A O 1
ATOM 2558 N N . HIS A 1 316 ? -19.448 9.809 -0.605 1.00 56.62 316 HIS A N 1
ATOM 2559 C CA . HIS A 1 316 ? -20.678 9.794 -1.384 1.00 56.62 316 HIS A CA 1
ATOM 2560 C C . HIS A 1 316 ? -21.916 10.343 -0.653 1.00 56.62 316 HIS A C 1
ATOM 2562 O O . HIS A 1 316 ? -22.977 10.419 -1.272 1.00 56.62 316 HIS A O 1
ATOM 2568 N N . SER A 1 317 ? -21.824 10.742 0.621 1.00 44.56 317 SER A N 1
ATOM 2569 C CA . SER A 1 317 ? -23.018 11.122 1.395 1.00 44.56 317 SER A CA 1
ATOM 2570 C C . SER A 1 317 ? -23.703 12.439 0.976 1.00 44.56 317 SER A C 1
ATOM 2572 O O . SER A 1 317 ? -24.886 12.575 1.274 1.00 44.56 317 SER A O 1
ATOM 2574 N N . GLU A 1 318 ? -23.056 13.413 0.313 1.00 39.22 318 GLU A N 1
ATOM 2575 C CA . GLU A 1 318 ? -23.668 14.763 0.182 1.00 39.22 318 GLU A CA 1
ATOM 2576 C C . GLU A 1 318 ? -23.473 15.535 -1.143 1.00 39.22 318 GLU A C 1
ATOM 2578 O O . GLU A 1 318 ? -23.784 16.723 -1.205 1.00 39.22 318 GLU A O 1
ATOM 2583 N N . SER A 1 319 ? -23.053 14.915 -2.251 1.00 37.97 319 SER A N 1
ATOM 2584 C CA . SER A 1 319 ? -22.958 15.641 -3.537 1.00 37.97 319 SER A CA 1
ATOM 2585 C C . SER A 1 319 ? -23.492 14.870 -4.743 1.00 37.97 319 SER A C 1
ATOM 2587 O O . SER A 1 319 ? -22.844 14.749 -5.778 1.00 37.97 319 SER A O 1
ATOM 2589 N N . THR A 1 320 ? -24.759 14.459 -4.685 1.00 35.56 320 THR A N 1
ATOM 2590 C CA . THR A 1 320 ? -25.577 14.399 -5.912 1.00 35.56 320 THR A CA 1
ATOM 2591 C C . THR A 1 320 ? -25.936 15.828 -6.332 1.00 35.56 320 THR A C 1
ATOM 2593 O O . THR A 1 320 ? -27.090 16.245 -6.316 1.00 35.56 320 THR A O 1
ATOM 2596 N N . HIS A 1 321 ? -24.922 16.614 -6.699 1.00 35.34 321 HIS A N 1
ATOM 2597 C CA . HIS A 1 321 ? -25.168 17.680 -7.652 1.00 35.34 321 HIS A CA 1
ATOM 2598 C C . HIS A 1 321 ? -25.457 16.990 -8.976 1.00 35.34 321 HIS A C 1
ATOM 2600 O O . HIS A 1 321 ? -24.640 16.221 -9.476 1.00 35.34 321 HIS A O 1
ATOM 2606 N N . ASP A 1 322 ? -26.662 17.229 -9.471 1.00 35.34 322 ASP A N 1
ATOM 2607 C CA . ASP A 1 322 ? -27.161 16.858 -10.784 1.00 35.34 322 ASP A CA 1
ATOM 2608 C C . ASP A 1 322 ? -26.166 17.378 -11.842 1.00 35.34 322 ASP A C 1
ATOM 2610 O O . ASP A 1 322 ? -26.241 18.524 -12.291 1.00 35.34 322 ASP A O 1
ATOM 2614 N N . ILE A 1 323 ? -25.142 16.578 -12.164 1.00 39.28 323 ILE A N 1
ATOM 2615 C CA . ILE A 1 323 ? -24.289 16.812 -13.325 1.00 39.28 323 ILE A CA 1
ATOM 2616 C C . ILE A 1 323 ? -25.192 16.480 -14.500 1.00 39.28 323 ILE A C 1
ATOM 2618 O O . ILE A 1 323 ? -25.355 15.315 -14.866 1.00 39.28 323 ILE A O 1
ATOM 2622 N N . GLY A 1 324 ? -25.848 17.517 -15.022 1.00 32.66 324 GLY A N 1
ATOM 2623 C CA . GLY A 1 324 ? -26.647 17.429 -16.229 1.00 32.66 324 GLY A CA 1
ATOM 2624 C C . GLY A 1 324 ? -25.869 16.652 -17.282 1.00 32.66 324 GLY A C 1
ATOM 2625 O O . GLY A 1 324 ? -24.699 16.934 -17.540 1.00 32.66 324 GLY A O 1
ATOM 2626 N N . SER A 1 325 ? -26.517 15.637 -17.846 1.00 36.25 325 SER A N 1
ATOM 2627 C CA . SER A 1 325 ? -25.989 14.841 -18.942 1.00 36.25 325 SER A CA 1
ATOM 2628 C C . SER A 1 325 ? -25.866 15.717 -20.191 1.00 36.25 325 SER A C 1
ATOM 2630 O O . SER A 1 325 ? -26.709 15.673 -21.088 1.00 36.25 325 SER A O 1
ATOM 2632 N N . GLU A 1 326 ? -24.831 16.543 -20.259 1.00 36.22 326 GLU A N 1
ATOM 2633 C CA . GLU A 1 326 ? -24.323 17.009 -21.535 1.00 36.22 326 GLU A CA 1
ATOM 2634 C C . GLU A 1 326 ? -23.566 15.831 -22.143 1.00 36.22 326 GLU A C 1
ATOM 2636 O O . GLU A 1 326 ? -22.468 15.469 -21.725 1.00 36.22 326 GLU A O 1
ATOM 2641 N N . THR A 1 327 ? -24.200 15.175 -23.113 1.00 38.31 327 THR A N 1
ATOM 2642 C CA . THR A 1 327 ? -23.513 14.348 -24.107 1.00 38.31 327 THR A CA 1
ATOM 2643 C C . THR A 1 327 ? -22.482 15.230 -24.801 1.00 38.31 327 THR A C 1
ATOM 2645 O O . THR A 1 327 ? -22.781 15.902 -25.786 1.00 38.31 327 THR A O 1
ATOM 2648 N N . GLN A 1 328 ? -21.282 15.280 -24.232 1.00 44.62 328 GLN A N 1
ATOM 2649 C CA . GLN A 1 328 ? -20.136 15.945 -24.816 1.00 44.62 328 GLN A CA 1
ATOM 2650 C C . GLN A 1 328 ? -19.696 15.091 -26.006 1.00 44.62 328 GLN A C 1
ATOM 2652 O O . GLN A 1 328 ? -19.268 13.948 -25.843 1.00 44.62 328 GLN A O 1
ATOM 2657 N N . GLU A 1 329 ? -19.909 15.610 -27.216 1.00 40.72 329 GLU A N 1
ATOM 2658 C CA . GLU A 1 329 ? -19.441 14.982 -28.448 1.00 40.72 329 GLU A CA 1
ATOM 2659 C C . GLU A 1 329 ? -17.935 14.716 -28.321 1.00 40.72 329 GLU A C 1
ATOM 2661 O O . GLU A 1 329 ? -17.164 15.623 -28.006 1.00 40.72 329 GLU A O 1
ATOM 2666 N N . CYS A 1 330 ? -17.540 13.456 -28.518 1.00 39.62 330 CYS A N 1
ATOM 2667 C CA . CYS A 1 330 ? -16.155 12.996 -28.485 1.00 39.62 330 CYS A CA 1
ATOM 2668 C C . CYS A 1 330 ? -15.354 13.776 -29.540 1.00 39.62 330 CYS A C 1
ATOM 2670 O O . CYS A 1 330 ? -15.411 13.464 -30.730 1.00 39.62 330 CYS A O 1
ATOM 2672 N N . SER A 1 331 ? -14.680 14.844 -29.115 1.00 50.41 331 SER A N 1
ATOM 2673 C CA . SER A 1 331 ? -13.854 15.683 -29.976 1.00 50.41 331 SER A CA 1
ATOM 2674 C C . SER A 1 331 ? -12.525 14.983 -30.270 1.00 50.41 331 SER A C 1
ATOM 2676 O O . SER A 1 331 ? -12.058 14.141 -29.499 1.00 50.41 331 SER A O 1
ATOM 2678 N N . SER A 1 332 ? -11.881 15.360 -31.376 1.00 61.34 332 SER A N 1
ATOM 2679 C CA . SER A 1 332 ? -10.551 14.875 -31.785 1.00 61.34 332 SER A CA 1
ATOM 2680 C C . SER A 1 332 ? -9.470 15.017 -30.702 1.00 61.34 332 SER A C 1
ATOM 2682 O O . SER A 1 332 ? -8.464 14.323 -30.738 1.00 61.34 332 SER A O 1
ATOM 2684 N N . GLU A 1 333 ? -9.675 15.892 -29.716 1.00 60.97 333 GLU A N 1
ATOM 2685 C CA . GLU A 1 333 ? -8.733 16.149 -28.620 1.00 60.97 333 GLU A CA 1
ATOM 2686 C C . GLU A 1 333 ? -8.639 14.976 -27.630 1.00 60.97 333 GLU A C 1
ATOM 2688 O O . GLU A 1 333 ? -7.585 14.722 -27.047 1.00 60.97 333 GLU A O 1
ATOM 2693 N N . GLN A 1 334 ? -9.723 14.214 -27.449 1.00 60.81 334 GLN A N 1
ATOM 2694 C CA . GLN A 1 334 ? -9.711 13.060 -26.550 1.00 60.81 334 GLN A CA 1
ATOM 2695 C C . GLN A 1 334 ? -8.946 11.874 -27.155 1.00 60.81 334 GLN A C 1
ATOM 2697 O O . GLN A 1 334 ? -8.291 11.128 -26.423 1.00 60.81 334 GLN A O 1
ATOM 2702 N N . GLU A 1 335 ? -8.969 11.734 -28.485 1.00 68.62 335 GLU A N 1
ATOM 2703 C CA . GLU A 1 335 ? -8.156 10.748 -29.207 1.00 68.62 335 GLU A CA 1
ATOM 2704 C C . GLU A 1 335 ? -6.653 11.016 -29.018 1.00 68.62 335 GLU A C 1
ATOM 2706 O O . GLU A 1 335 ? -5.874 10.073 -28.843 1.00 68.62 335 GLU A O 1
ATOM 2711 N N . ASP A 1 336 ? -6.254 12.289 -28.932 1.00 84.88 336 ASP A N 1
ATOM 2712 C CA . ASP A 1 336 ? -4.861 12.679 -28.711 1.00 84.88 336 ASP A CA 1
ATOM 2713 C C . ASP A 1 336 ? -4.371 12.319 -27.294 1.00 84.88 336 ASP A C 1
ATOM 2715 O O . ASP A 1 336 ? -3.288 11.746 -27.137 1.00 84.88 336 ASP A O 1
ATOM 2719 N N . ALA A 1 337 ? -5.175 12.565 -26.252 1.00 92.62 337 ALA A N 1
ATOM 2720 C CA . ALA A 1 337 ? -4.809 12.220 -24.873 1.00 92.62 337 ALA A CA 1
ATOM 2721 C C . ALA A 1 337 ? -4.695 10.700 -24.652 1.00 92.62 337 ALA A C 1
ATOM 2723 O O . ALA A 1 337 ? -3.755 10.228 -24.001 1.00 92.62 337 ALA A O 1
ATOM 2724 N N . VAL A 1 338 ? -5.616 9.922 -25.236 1.00 93.88 338 VAL A N 1
ATOM 2725 C CA . VAL A 1 338 ? -5.558 8.450 -25.225 1.00 93.88 338 VAL A CA 1
ATOM 2726 C C . VAL A 1 338 ? -4.271 7.971 -25.890 1.00 93.88 338 VAL A C 1
ATOM 2728 O O . VAL A 1 338 ? -3.578 7.115 -25.337 1.00 93.88 338 VAL A O 1
ATOM 2731 N N . HIS A 1 339 ? -3.922 8.538 -27.049 1.00 93.81 339 HIS A N 1
ATOM 2732 C CA . HIS A 1 339 ? -2.716 8.170 -27.783 1.00 93.81 339 HIS A CA 1
ATOM 2733 C C . HIS A 1 339 ? -1.434 8.472 -26.991 1.00 93.81 339 HIS A C 1
ATOM 2735 O O . HIS A 1 339 ? -0.529 7.635 -26.935 1.00 93.81 339 HIS A O 1
ATOM 2741 N N . VAL A 1 340 ? -1.358 9.635 -26.334 1.00 95.38 340 VAL A N 1
ATOM 2742 C CA . VAL A 1 340 ? -0.207 10.010 -25.496 1.00 95.38 340 VAL A CA 1
ATOM 2743 C C . VAL A 1 340 ? -0.046 9.049 -24.319 1.00 95.38 340 VAL A C 1
ATOM 2745 O O . VAL A 1 340 ? 1.042 8.494 -24.134 1.00 95.38 340 VAL A O 1
ATOM 2748 N N . LEU A 1 341 ? -1.115 8.794 -23.554 1.00 96.25 341 LEU A N 1
ATOM 2749 C CA . LEU A 1 341 ? -1.052 7.873 -22.416 1.00 96.25 341 LEU A CA 1
ATOM 2750 C C . LEU A 1 341 ? -0.707 6.447 -22.866 1.00 96.25 341 LEU A C 1
ATOM 2752 O O . LEU A 1 341 ? 0.157 5.807 -22.269 1.00 96.25 341 LEU A O 1
ATOM 2756 N N . SER A 1 342 ? -1.330 5.975 -23.950 1.00 95.50 342 SER A N 1
ATOM 2757 C CA . SER A 1 342 ? -1.053 4.677 -24.578 1.00 95.50 342 SER A CA 1
ATOM 2758 C C . SER A 1 342 ? 0.428 4.525 -24.920 1.00 95.50 342 SER A C 1
ATOM 2760 O O . SER A 1 342 ? 1.040 3.514 -24.573 1.00 95.50 342 SER A O 1
ATOM 2762 N N . LYS A 1 343 ? 1.036 5.542 -25.538 1.00 95.50 343 LYS A N 1
ATOM 2763 C CA . LYS A 1 343 ? 2.456 5.538 -25.901 1.00 95.50 343 LYS A CA 1
ATOM 2764 C C . LYS A 1 343 ? 3.367 5.477 -24.675 1.00 95.50 343 LYS A C 1
ATOM 2766 O O . LYS A 1 343 ? 4.314 4.691 -24.667 1.00 95.50 343 LYS A O 1
ATOM 2771 N N . ILE A 1 344 ? 3.094 6.279 -23.645 1.00 96.19 344 ILE A N 1
ATOM 2772 C CA . ILE A 1 344 ? 3.889 6.285 -22.407 1.00 96.19 344 ILE A CA 1
ATOM 2773 C C . ILE A 1 344 ? 3.775 4.929 -21.698 1.00 96.19 344 ILE A C 1
ATOM 2775 O O . ILE A 1 344 ? 4.789 4.306 -21.381 1.00 96.19 344 ILE A O 1
ATOM 2779 N N . ALA A 1 345 ? 2.552 4.429 -21.515 1.00 94.94 345 ALA A N 1
ATOM 2780 C CA . ALA A 1 345 ? 2.301 3.141 -20.878 1.00 94.94 345 ALA A CA 1
ATOM 2781 C C . ALA A 1 345 ? 2.893 1.969 -21.680 1.00 94.94 345 ALA A C 1
ATOM 2783 O O . ALA A 1 345 ? 3.515 1.081 -21.101 1.00 94.94 345 ALA A O 1
ATOM 2784 N N . SER A 1 346 ? 2.801 1.999 -23.012 1.00 92.31 346 SER A N 1
ATOM 2785 C CA . SER A 1 346 ? 3.412 1.012 -23.913 1.00 92.31 346 SER A CA 1
ATOM 2786 C C . SER A 1 346 ? 4.912 0.842 -23.652 1.00 92.31 346 SER A C 1
ATOM 2788 O O . SER A 1 346 ? 5.390 -0.292 -23.558 1.00 92.31 346 SER A O 1
ATOM 2790 N N . LEU A 1 347 ? 5.641 1.949 -23.468 1.00 89.56 347 LEU A N 1
ATOM 2791 C CA . LEU A 1 347 ? 7.075 1.933 -23.171 1.00 89.56 347 LEU A CA 1
ATOM 2792 C C . LEU A 1 347 ? 7.367 1.340 -21.789 1.00 89.56 347 LEU A C 1
ATOM 2794 O O . LEU A 1 347 ? 8.231 0.475 -21.661 1.00 89.56 347 LEU A O 1
ATOM 2798 N N . GLN A 1 348 ? 6.630 1.763 -20.760 1.00 91.00 348 GLN A N 1
ATOM 2799 C CA . GLN A 1 348 ? 6.874 1.314 -19.385 1.00 91.00 348 GLN A CA 1
ATOM 2800 C C . GLN A 1 348 ? 6.510 -0.159 -19.160 1.00 91.00 348 GLN A C 1
ATOM 2802 O O . GLN A 1 348 ? 7.165 -0.857 -18.374 1.00 91.00 348 GLN A O 1
ATOM 2807 N N . LEU A 1 349 ? 5.485 -0.644 -19.861 1.00 84.94 349 LEU A N 1
ATOM 2808 C CA . LEU A 1 349 ? 5.018 -2.028 -19.791 1.00 84.94 349 LEU A CA 1
ATOM 2809 C C . LEU A 1 349 ? 5.722 -2.952 -20.787 1.00 84.94 349 LEU A C 1
ATOM 2811 O O . LEU A 1 349 ? 5.569 -4.166 -20.689 1.00 84.94 349 LEU A O 1
ATOM 2815 N N . ASN A 1 350 ? 6.488 -2.398 -21.733 1.00 85.56 350 ASN A N 1
ATOM 2816 C CA . ASN A 1 350 ? 7.054 -3.129 -22.866 1.00 85.56 350 ASN A CA 1
ATOM 2817 C C . ASN A 1 350 ? 5.970 -3.875 -23.680 1.00 85.56 350 ASN A C 1
ATOM 2819 O O . ASN A 1 350 ? 6.139 -5.032 -24.069 1.00 85.56 350 ASN A O 1
ATOM 2823 N N . ILE A 1 351 ? 4.829 -3.212 -23.913 1.00 85.94 351 ILE A N 1
ATOM 2824 C CA . ILE A 1 351 ? 3.702 -3.738 -24.699 1.00 85.94 351 ILE A CA 1
ATOM 2825 C C . ILE A 1 351 ? 3.542 -2.870 -25.943 1.00 85.94 351 ILE A C 1
ATOM 2827 O O . ILE A 1 351 ? 2.981 -1.777 -25.836 1.00 85.94 351 ILE A O 1
ATOM 2831 N N . PRO A 1 352 ? 4.015 -3.306 -27.122 1.00 84.19 352 PRO A N 1
ATOM 2832 C CA . PRO A 1 352 ? 3.875 -2.520 -28.339 1.00 84.19 352 PRO A CA 1
ATOM 2833 C C . PRO A 1 352 ? 2.395 -2.343 -28.693 1.00 84.19 352 PRO A C 1
ATOM 2835 O O . PRO A 1 352 ? 1.606 -3.278 -28.556 1.00 84.19 352 PRO A O 1
ATOM 2838 N N . HIS A 1 353 ? 2.033 -1.149 -29.166 1.00 87.50 353 HIS A N 1
ATOM 2839 C CA . HIS A 1 353 ? 0.670 -0.813 -29.601 1.00 87.50 353 HIS A CA 1
ATOM 2840 C C . HIS A 1 353 ? -0.405 -1.038 -28.523 1.00 87.50 353 HIS A C 1
ATOM 2842 O O . HIS A 1 353 ? -1.495 -1.525 -28.818 1.00 87.50 353 HIS A O 1
ATOM 2848 N N . LEU A 1 354 ? -0.096 -0.701 -27.267 1.00 90.69 354 LEU A N 1
ATOM 2849 C CA . LEU A 1 354 ? -1.041 -0.815 -26.160 1.00 90.69 354 LEU A CA 1
ATOM 2850 C C . LEU A 1 354 ? -2.304 0.017 -26.433 1.00 90.69 354 LEU A C 1
ATOM 2852 O O . LEU A 1 354 ? -2.250 1.239 -26.406 1.00 90.69 354 LEU A O 1
ATOM 2856 N N . SER A 1 355 ? -3.445 -0.626 -26.659 1.00 91.06 355 SER A N 1
ATOM 2857 C CA . SER A 1 355 ? -4.730 0.072 -26.763 1.00 91.06 355 SER A CA 1
ATOM 2858 C C . SER A 1 355 ? -5.319 0.268 -25.370 1.00 91.06 355 SER A C 1
ATOM 2860 O O . SER A 1 355 ? -5.402 -0.693 -24.610 1.00 91.06 355 SER A O 1
ATOM 2862 N N . LEU A 1 356 ? -5.726 1.495 -25.047 1.00 91.56 356 LEU A N 1
ATOM 2863 C CA . LEU A 1 356 ? -6.388 1.828 -23.786 1.00 91.56 356 LEU A CA 1
ATOM 2864 C C . LEU A 1 356 ? -7.874 2.058 -24.046 1.00 91.56 356 LEU A C 1
ATOM 2866 O O . LEU A 1 356 ? -8.225 2.847 -24.922 1.00 91.56 356 LEU A O 1
ATOM 2870 N N . GLU A 1 357 ? -8.741 1.374 -23.303 1.00 83.62 357 GLU A N 1
ATOM 2871 C CA . GLU A 1 357 ? -10.191 1.528 -23.440 1.00 83.62 357 GLU A CA 1
ATOM 2872 C C . GLU A 1 357 ? -10.758 2.477 -22.375 1.00 83.62 357 GLU A C 1
ATOM 2874 O O . GLU A 1 357 ? -10.336 2.476 -21.218 1.00 83.62 357 GLU A O 1
ATOM 2879 N N . ALA A 1 358 ? -11.756 3.278 -22.760 1.00 73.69 358 ALA A N 1
ATOM 2880 C CA . ALA A 1 358 ? -12.364 4.322 -21.928 1.00 73.69 358 ALA A CA 1
ATOM 2881 C C . ALA A 1 358 ? -13.249 3.798 -20.776 1.00 73.69 358 ALA A C 1
ATOM 2883 O O . ALA A 1 358 ? -13.974 4.565 -20.153 1.00 73.69 358 ALA A O 1
ATOM 2884 N N . THR A 1 359 ? -13.211 2.505 -20.477 1.00 73.81 359 THR A N 1
ATOM 2885 C CA . THR A 1 359 ? -13.909 1.892 -19.333 1.00 73.81 359 THR A CA 1
ATOM 2886 C C . THR A 1 359 ? -13.011 0.945 -18.543 1.00 73.81 359 THR A C 1
ATOM 2888 O O . THR A 1 359 ? -13.482 0.301 -17.610 1.00 73.81 359 THR A O 1
ATOM 2891 N N . GLN A 1 360 ? -11.739 0.837 -18.926 1.00 81.44 360 GLN A N 1
ATOM 2892 C CA . GLN A 1 360 ? -10.808 -0.127 -18.360 1.00 81.44 360 GLN A CA 1
ATOM 2893 C C . GLN A 1 360 ? -10.135 0.428 -17.095 1.00 81.44 360 GLN A C 1
ATOM 2895 O O . GLN A 1 360 ? -9.938 1.638 -16.939 1.00 81.44 360 GLN A O 1
ATOM 2900 N N . PHE A 1 361 ? -9.744 -0.457 -16.187 1.00 84.50 361 PHE A N 1
ATOM 2901 C CA . PHE A 1 361 ? -8.864 -0.155 -15.064 1.00 84.50 361 PHE A CA 1
ATOM 2902 C C . PHE A 1 361 ? -7.420 -0.528 -15.419 1.00 84.50 361 PHE A C 1
ATOM 2904 O O . PHE A 1 361 ? -7.197 -1.511 -16.126 1.00 84.50 361 PHE A O 1
ATOM 2911 N N . PRO A 1 362 ? -6.403 0.188 -14.904 1.00 85.56 362 PRO A N 1
ATOM 2912 C CA . PRO A 1 362 ? -5.015 -0.188 -15.149 1.00 85.56 362 PRO A CA 1
ATOM 2913 C C . PRO A 1 362 ? -4.708 -1.633 -14.719 1.00 85.56 362 PRO A C 1
ATOM 2915 O O . PRO A 1 362 ? -3.979 -2.324 -15.415 1.00 85.56 362 PRO A O 1
ATOM 2918 N N . SER A 1 363 ? -5.340 -2.136 -13.651 1.00 75.12 363 SER A N 1
ATOM 2919 C CA . SER A 1 363 ? -5.188 -3.518 -13.156 1.00 75.12 363 SER A CA 1
ATOM 2920 C C . SER A 1 363 ? -5.668 -4.595 -14.120 1.00 75.12 363 SER A C 1
ATOM 2922 O O . SER A 1 363 ? -5.254 -5.747 -14.001 1.00 75.12 363 SER A O 1
ATOM 2924 N N . GLU A 1 364 ? -6.500 -4.232 -15.092 1.00 78.75 364 GLU A N 1
ATOM 2925 C CA . GLU A 1 364 ? -6.963 -5.132 -16.146 1.00 78.75 364 GLU A CA 1
ATOM 2926 C C . GLU A 1 364 ? -5.956 -5.213 -17.311 1.00 78.75 364 GLU A C 1
ATOM 2928 O O . GLU A 1 364 ? -6.118 -6.033 -18.215 1.00 78.75 364 GLU A O 1
ATOM 2933 N N . ILE A 1 365 ? -4.904 -4.385 -17.316 1.00 82.38 365 ILE A N 1
ATOM 2934 C CA . ILE A 1 365 ? -3.861 -4.377 -18.345 1.00 82.38 365 ILE A CA 1
ATOM 2935 C C . ILE A 1 365 ? -2.672 -5.220 -17.875 1.00 82.38 365 ILE A C 1
ATOM 2937 O O . ILE A 1 365 ? -2.060 -4.965 -16.839 1.00 82.38 365 ILE A O 1
ATOM 2941 N N . SER A 1 366 ? -2.296 -6.224 -18.675 1.00 76.75 366 SER A N 1
ATOM 2942 C CA . SER A 1 366 ? -1.176 -7.122 -18.361 1.00 76.75 366 SER A CA 1
ATOM 2943 C C . SER A 1 366 ? 0.103 -6.361 -18.019 1.00 76.75 366 SER A C 1
ATOM 2945 O O . SER A 1 366 ? 0.541 -5.492 -18.767 1.00 76.75 366 SER A O 1
ATOM 2947 N N . GLY A 1 367 ? 0.745 -6.760 -16.922 1.00 74.31 367 GLY A N 1
ATOM 2948 C CA . GLY A 1 367 ? 1.997 -6.169 -16.457 1.00 74.31 367 GLY A CA 1
ATOM 2949 C C . GLY A 1 367 ? 1.845 -4.791 -15.814 1.00 74.31 367 GLY A C 1
ATOM 2950 O O . GLY A 1 367 ? 2.836 -4.270 -15.321 1.00 74.31 367 GLY A O 1
ATOM 2951 N N . TRP A 1 368 ? 0.649 -4.199 -15.783 1.00 87.50 368 TRP A N 1
ATOM 2952 C CA . TRP A 1 368 ? 0.412 -2.915 -15.130 1.00 87.50 368 TRP A CA 1
ATOM 2953 C C . TRP A 1 368 ? 0.104 -3.116 -13.640 1.00 87.50 368 TRP A C 1
ATOM 2955 O O . TRP A 1 368 ? -1.022 -2.969 -13.174 1.00 87.50 368 TRP A O 1
ATOM 2965 N N . ASP A 1 369 ? 1.137 -3.474 -12.881 1.00 75.31 369 ASP A N 1
ATOM 2966 C CA . ASP A 1 369 ? 1.090 -3.549 -11.418 1.00 75.31 369 ASP A CA 1
ATOM 2967 C C . ASP A 1 369 ? 1.284 -2.170 -10.753 1.00 75.31 369 ASP A C 1
ATOM 2969 O O . ASP A 1 369 ? 1.425 -1.148 -11.427 1.00 75.31 369 ASP A O 1
ATOM 2973 N N . SER A 1 370 ? 1.302 -2.123 -9.417 1.00 70.38 370 SER A N 1
ATOM 2974 C CA . SER A 1 370 ? 1.519 -0.884 -8.655 1.00 70.38 370 SER A CA 1
ATOM 2975 C C . SER A 1 370 ? 2.859 -0.207 -8.958 1.00 70.38 370 SER A C 1
ATOM 2977 O O . SER A 1 370 ? 2.916 1.018 -9.030 1.00 70.38 370 SER A O 1
ATOM 2979 N N . LEU A 1 371 ? 3.933 -0.973 -9.173 1.00 72.50 371 LEU A N 1
ATOM 2980 C CA . LEU A 1 371 ? 5.251 -0.417 -9.486 1.00 72.50 371 LEU A CA 1
ATOM 2981 C C . LEU A 1 371 ? 5.260 0.184 -10.896 1.00 72.50 371 LEU A C 1
ATOM 2983 O O . LEU A 1 371 ? 5.740 1.296 -11.111 1.00 72.50 371 LEU A O 1
ATOM 2987 N N . LYS A 1 372 ? 4.692 -0.520 -11.873 1.00 83.31 372 LYS A N 1
ATOM 2988 C CA . LYS A 1 372 ? 4.507 -0.004 -13.230 1.00 83.31 372 LYS A CA 1
ATOM 2989 C C . LYS A 1 372 ? 3.554 1.178 -13.268 1.00 83.31 372 LYS A C 1
ATOM 2991 O O . LYS A 1 372 ? 3.792 2.097 -14.042 1.00 83.31 372 LYS A O 1
ATOM 2996 N N . HIS A 1 373 ? 2.553 1.209 -12.397 1.00 88.94 373 HIS A N 1
ATOM 2997 C CA . HIS A 1 373 ? 1.679 2.360 -12.237 1.00 88.94 373 HIS A CA 1
ATOM 2998 C C . HIS A 1 373 ? 2.457 3.612 -11.810 1.00 88.94 373 HIS A C 1
ATOM 3000 O O . HIS A 1 373 ? 2.320 4.639 -12.471 1.00 88.94 373 HIS A O 1
ATOM 3006 N N . VAL A 1 374 ? 3.345 3.511 -10.808 1.00 76.31 374 VAL A N 1
ATOM 3007 C CA . VAL A 1 374 ? 4.273 4.604 -10.436 1.00 76.31 374 VAL A CA 1
ATOM 3008 C C . VAL A 1 374 ? 5.107 5.032 -11.634 1.00 76.31 374 VAL A C 1
ATOM 3010 O O . VAL A 1 374 ? 5.136 6.210 -11.969 1.00 76.31 374 VAL A O 1
ATOM 3013 N N . ASN A 1 375 ? 5.761 4.078 -12.301 1.00 76.94 375 ASN A N 1
ATOM 3014 C CA . ASN A 1 375 ? 6.665 4.383 -13.409 1.00 76.94 375 ASN A CA 1
ATOM 3015 C C . ASN A 1 375 ? 5.944 5.097 -14.561 1.00 76.94 375 ASN A C 1
ATOM 3017 O O . ASN A 1 375 ? 6.518 5.971 -15.204 1.00 76.94 375 ASN A O 1
ATOM 3021 N N . ILE A 1 376 ? 4.680 4.750 -14.817 1.00 92.56 376 ILE A N 1
ATOM 3022 C CA . ILE A 1 376 ? 3.855 5.415 -15.831 1.00 92.56 376 ILE A CA 1
ATOM 3023 C C . ILE A 1 376 ? 3.480 6.825 -15.389 1.00 92.56 376 ILE A C 1
ATOM 3025 O O . ILE A 1 376 ? 3.598 7.742 -16.195 1.00 92.56 376 ILE A O 1
ATOM 3029 N N . ILE A 1 377 ? 3.088 7.023 -14.128 1.00 89.31 377 ILE A N 1
ATOM 3030 C CA . ILE A 1 377 ? 2.822 8.365 -13.594 1.00 89.31 377 ILE A CA 1
ATOM 3031 C C . ILE A 1 377 ? 4.071 9.246 -13.689 1.00 89.31 377 ILE A C 1
ATOM 3033 O O . ILE A 1 377 ? 4.001 10.342 -14.237 1.00 89.31 377 ILE A O 1
ATOM 3037 N N . MET A 1 378 ? 5.221 8.747 -13.242 1.00 81.50 378 MET A N 1
ATOM 3038 C CA . MET A 1 378 ? 6.494 9.461 -13.331 1.00 81.50 378 MET A CA 1
ATOM 3039 C C . MET A 1 378 ? 6.867 9.805 -14.776 1.00 81.50 378 MET A C 1
ATOM 3041 O O . MET A 1 378 ? 7.316 10.912 -15.056 1.00 81.50 378 MET A O 1
ATOM 3045 N N . ALA A 1 379 ? 6.644 8.884 -15.716 1.00 89.38 379 ALA A N 1
ATOM 3046 C CA . ALA A 1 379 ? 6.893 9.143 -17.129 1.00 89.38 379 ALA A CA 1
ATOM 3047 C C . ALA A 1 379 ? 5.927 10.192 -17.715 1.00 89.38 379 ALA A C 1
ATOM 3049 O O . ALA A 1 379 ? 6.316 10.943 -18.607 1.00 89.38 379 ALA A O 1
ATOM 3050 N N . VAL A 1 380 ? 4.688 10.278 -17.215 1.00 94.88 380 VAL A N 1
ATOM 3051 C CA . VAL A 1 380 ? 3.745 11.358 -17.554 1.00 94.88 380 VAL A CA 1
ATOM 3052 C C . VAL A 1 380 ? 4.237 12.697 -16.994 1.00 94.88 380 VAL A C 1
ATOM 3054 O O . VAL A 1 380 ? 4.295 13.675 -17.737 1.00 94.88 380 VAL A O 1
ATOM 3057 N N . GLU A 1 381 ? 4.643 12.747 -15.724 1.00 90.31 381 GLU A N 1
ATOM 3058 C CA . GLU A 1 381 ? 5.226 13.944 -15.097 1.00 90.31 381 GLU A CA 1
ATOM 3059 C C . GLU A 1 381 ? 6.456 14.452 -15.863 1.00 90.31 381 GLU A C 1
ATOM 3061 O O . GLU A 1 381 ? 6.551 15.640 -16.180 1.00 90.31 381 GLU A O 1
ATOM 3066 N N . GLU A 1 382 ? 7.362 13.545 -16.239 1.00 88.06 382 GLU A N 1
ATOM 3067 C CA . GLU A 1 382 ? 8.546 13.856 -17.042 1.00 88.06 382 GLU A CA 1
ATOM 3068 C C . GLU A 1 382 ? 8.169 14.380 -18.435 1.00 88.06 382 GLU A C 1
ATOM 3070 O O . GLU A 1 382 ? 8.704 15.401 -18.878 1.00 88.06 382 GLU A O 1
ATOM 3075 N N . TYR A 1 383 ? 7.221 13.722 -19.112 1.00 94.38 383 TYR A N 1
ATOM 3076 C CA . TYR A 1 383 ? 6.770 14.107 -20.450 1.00 94.38 383 TYR A CA 1
ATOM 3077 C C . TYR A 1 383 ? 6.211 15.537 -20.480 1.00 94.38 383 TYR A C 1
ATOM 3079 O O . TYR A 1 383 ? 6.540 16.308 -21.384 1.00 94.38 383 TYR A O 1
ATOM 3087 N N . PHE A 1 384 ? 5.415 15.910 -19.472 1.00 94.75 384 PHE A N 1
ATOM 3088 C CA . PHE A 1 384 ? 4.796 17.236 -19.356 1.00 94.75 384 PHE A CA 1
ATOM 3089 C C . PHE A 1 384 ? 5.611 18.242 -18.530 1.00 94.75 384 PHE A C 1
ATOM 3091 O O . PHE A 1 384 ? 5.204 19.394 -18.396 1.00 94.75 384 PHE A O 1
ATOM 3098 N N . LYS A 1 385 ? 6.767 17.840 -17.985 1.00 92.50 385 LYS A N 1
ATOM 3099 C CA . LYS A 1 385 ? 7.636 18.667 -17.126 1.00 92.50 385 LYS A CA 1
ATOM 3100 C C . LYS A 1 385 ? 6.882 19.317 -15.959 1.00 92.50 385 LYS A C 1
ATOM 3102 O O . LYS A 1 385 ? 7.068 20.497 -15.663 1.00 92.50 385 LYS A O 1
ATOM 3107 N N . THR A 1 386 ? 6.024 18.543 -15.307 1.00 92.44 386 THR A N 1
ATOM 3108 C CA . THR A 1 386 ? 5.156 18.995 -14.213 1.00 92.44 386 THR A CA 1
ATOM 3109 C C . THR A 1 386 ? 4.990 17.893 -13.172 1.00 92.44 386 THR A C 1
ATOM 3111 O O . THR A 1 386 ? 5.326 16.745 -13.441 1.00 92.44 386 THR A O 1
ATOM 3114 N N . SER A 1 387 ? 4.460 18.227 -11.998 1.00 85.12 387 SER A N 1
ATOM 3115 C CA . SER A 1 387 ? 4.096 17.241 -10.976 1.00 85.12 387 SER A CA 1
ATOM 3116 C C . SER A 1 387 ? 2.580 17.124 -10.880 1.00 85.12 387 SER A C 1
ATOM 3118 O O . SER A 1 387 ? 1.867 18.132 -10.916 1.00 85.12 387 SER A O 1
ATOM 3120 N N . LEU A 1 388 ? 2.082 15.898 -10.747 1.00 86.12 388 LEU A N 1
ATOM 3121 C CA . LEU A 1 388 ? 0.669 15.628 -10.538 1.00 86.12 388 LEU A CA 1
ATOM 3122 C C . LEU A 1 388 ? 0.231 16.075 -9.141 1.00 86.12 388 LEU A C 1
ATOM 3124 O O . LEU A 1 388 ? 0.968 15.986 -8.156 1.00 86.12 388 LEU A O 1
ATOM 3128 N N . SER A 1 389 ? -0.998 16.579 -9.059 1.00 82.75 389 SER A N 1
ATOM 3129 C CA . SER A 1 389 ? -1.641 16.893 -7.785 1.00 82.75 389 SER A CA 1
ATOM 3130 C C . SER A 1 389 ? -2.243 15.635 -7.153 1.00 82.75 389 SER A C 1
ATOM 3132 O O . SER A 1 389 ? -2.415 14.621 -7.822 1.00 82.75 389 SER A O 1
ATOM 3134 N N . VAL A 1 390 ? -2.619 15.705 -5.873 1.00 68.62 390 VAL A N 1
ATOM 3135 C CA . VAL A 1 390 ? -3.268 14.592 -5.138 1.00 68.62 390 VAL A CA 1
ATOM 3136 C C . VAL A 1 390 ? -4.515 14.104 -5.862 1.00 68.62 390 VAL A C 1
ATOM 3138 O O . VAL A 1 390 ? -4.679 12.916 -6.112 1.00 68.62 390 VAL A O 1
ATOM 3141 N N . ASP A 1 391 ? -5.345 15.053 -6.288 1.00 76.31 391 ASP A N 1
ATOM 3142 C CA . ASP A 1 391 ? -6.601 14.756 -6.963 1.00 76.31 391 ASP A CA 1
ATOM 3143 C C . ASP A 1 391 ? -6.370 14.124 -8.348 1.00 76.31 391 ASP A C 1
ATOM 3145 O O . ASP A 1 391 ? -7.265 13.480 -8.893 1.00 76.31 391 ASP A O 1
ATOM 3149 N N . ASP A 1 392 ? -5.183 14.290 -8.944 1.00 89.56 392 ASP A N 1
ATOM 3150 C CA . ASP A 1 392 ? -4.824 13.591 -10.179 1.00 89.56 392 ASP A CA 1
ATOM 3151 C C . ASP A 1 392 ? -4.479 12.122 -9.920 1.00 89.56 392 ASP A C 1
ATOM 3153 O O . ASP A 1 392 ? -4.864 11.268 -10.715 1.00 89.56 392 ASP A O 1
ATOM 3157 N N . PHE A 1 393 ? -3.810 11.808 -8.808 1.00 80.25 393 PHE A N 1
ATOM 3158 C CA . PHE A 1 393 ? -3.458 10.433 -8.435 1.00 80.25 393 PHE A CA 1
ATOM 3159 C C . PHE A 1 393 ? -4.685 9.549 -8.190 1.00 80.25 393 PHE A C 1
ATOM 3161 O O . PHE A 1 393 ? -4.714 8.388 -8.606 1.00 80.25 393 PHE A O 1
ATOM 3168 N N . ASP A 1 394 ? -5.724 10.098 -7.562 1.00 76.31 394 ASP A N 1
ATOM 3169 C CA . ASP A 1 394 ? -6.989 9.379 -7.388 1.00 76.31 394 ASP A CA 1
ATOM 3170 C C . ASP A 1 394 ? -7.641 9.090 -8.748 1.00 76.31 394 ASP A C 1
ATOM 3172 O O . ASP A 1 394 ? -8.157 7.997 -8.995 1.00 76.31 394 ASP A O 1
ATOM 3176 N N . LYS A 1 395 ? -7.545 10.039 -9.686 1.00 88.44 395 LYS A N 1
ATOM 3177 C CA . LYS A 1 395 ? -8.059 9.859 -11.048 1.00 88.44 395 LYS A CA 1
ATOM 3178 C C . LYS A 1 395 ? -7.274 8.810 -11.830 1.00 88.44 395 LYS A C 1
ATOM 3180 O O . LYS A 1 395 ? -7.876 8.125 -12.656 1.00 88.44 395 LYS A O 1
ATOM 3185 N N . THR A 1 396 ? -5.977 8.615 -11.566 1.00 91.56 396 THR A N 1
ATOM 3186 C CA . THR A 1 396 ? -5.189 7.602 -12.290 1.00 91.56 396 THR A CA 1
ATOM 3187 C C . THR A 1 396 ? -5.598 6.165 -11.969 1.00 91.56 396 THR A C 1
ATOM 3189 O O . THR A 1 396 ? -5.213 5.260 -12.704 1.00 91.56 396 THR A O 1
ATOM 3192 N N . GLN A 1 397 ? -6.420 5.923 -10.939 1.00 83.81 397 GLN A N 1
ATOM 3193 C CA . GLN A 1 397 ? -6.918 4.577 -10.616 1.00 83.81 397 GLN A CA 1
ATOM 3194 C C . GLN A 1 397 ? -7.813 3.978 -11.711 1.00 83.81 397 GLN A C 1
ATOM 3196 O O . GLN A 1 397 ? -8.028 2.769 -11.738 1.00 83.81 397 GLN A O 1
ATOM 3201 N N . THR A 1 398 ? -8.313 4.802 -12.633 1.00 87.75 398 THR A N 1
ATOM 3202 C CA . THR A 1 398 ? -9.092 4.365 -13.797 1.00 87.75 398 THR A CA 1
ATOM 3203 C C . THR A 1 398 ? -8.432 4.885 -15.070 1.00 87.75 398 THR A C 1
ATOM 3205 O O . THR A 1 398 ? -7.865 5.979 -15.064 1.00 87.75 398 THR A O 1
ATOM 3208 N N . ILE A 1 399 ? -8.507 4.147 -16.182 1.00 93.69 399 ILE A N 1
ATOM 3209 C CA . ILE A 1 399 ? -7.982 4.643 -17.463 1.00 93.69 399 ILE A CA 1
ATOM 3210 C C . ILE A 1 399 ? -8.665 5.953 -17.891 1.00 93.69 399 ILE A C 1
ATOM 3212 O O . ILE A 1 399 ? -7.948 6.872 -18.284 1.00 93.69 399 ILE A O 1
ATOM 3216 N N . PRO A 1 400 ? -9.992 6.135 -17.742 1.00 91.62 400 PRO A N 1
ATOM 3217 C CA . PRO A 1 400 ? -10.656 7.400 -18.081 1.00 91.62 400 PRO A CA 1
ATOM 3218 C C . PRO A 1 400 ? -10.198 8.575 -17.229 1.00 91.62 400 PRO A C 1
ATOM 3220 O O . PRO A 1 400 ? -9.940 9.658 -17.754 1.00 91.62 400 PRO A O 1
ATOM 3223 N N . GLY A 1 401 ? -10.062 8.367 -15.917 1.00 92.44 401 GLY A N 1
ATOM 3224 C CA . GLY A 1 401 ? -9.540 9.393 -15.026 1.00 92.44 401 GLY A CA 1
ATOM 3225 C C . GLY A 1 401 ? -8.092 9.743 -15.373 1.00 92.44 401 GLY A C 1
ATOM 3226 O O . GLY A 1 401 ? -7.758 10.924 -15.442 1.00 92.44 401 GLY A O 1
ATOM 3227 N N . PHE A 1 402 ? -7.256 8.757 -15.710 1.00 95.94 402 PHE A N 1
ATOM 3228 C CA . PHE A 1 402 ? -5.883 9.011 -16.146 1.00 95.94 402 PHE A CA 1
ATOM 3229 C C . PHE A 1 402 ? -5.835 9.765 -17.488 1.00 95.94 402 PHE A C 1
ATOM 3231 O O . PHE A 1 402 ? -5.096 10.738 -17.626 1.00 95.94 402 PHE A O 1
ATOM 3238 N N . ILE A 1 403 ? -6.673 9.397 -18.462 1.00 95.19 403 ILE A N 1
ATOM 3239 C CA . ILE A 1 403 ? -6.819 10.142 -19.724 1.00 95.19 403 ILE A CA 1
ATOM 3240 C C . ILE A 1 403 ? -7.243 11.588 -19.446 1.00 95.19 403 ILE A C 1
ATOM 3242 O O . ILE A 1 403 ? -6.687 12.505 -20.041 1.00 95.19 403 ILE A O 1
ATOM 3246 N N . SER A 1 404 ? -8.179 11.814 -18.519 1.00 93.94 404 SER A N 1
ATOM 3247 C CA . SER A 1 404 ? -8.608 13.162 -18.123 1.00 93.94 404 SER A CA 1
ATOM 3248 C C . SER A 1 404 ? -7.456 13.986 -17.538 1.00 93.94 404 SER A C 1
ATOM 3250 O O . SER A 1 404 ? -7.303 15.157 -17.893 1.00 93.94 404 SER A O 1
ATOM 3252 N N . VAL A 1 405 ? -6.604 13.374 -16.704 1.00 95.38 405 VAL A N 1
ATOM 3253 C CA . VAL A 1 405 ? -5.380 14.010 -16.190 1.00 95.38 405 VAL A CA 1
ATOM 3254 C C . VAL A 1 405 ? -4.448 14.389 -17.340 1.00 95.38 405 VAL A C 1
ATOM 3256 O O . VAL A 1 405 ? -4.038 15.544 -17.430 1.00 95.38 405 VAL A O 1
ATOM 3259 N N . VAL A 1 406 ? -4.154 13.456 -18.251 1.00 96.06 406 VAL A N 1
ATOM 3260 C CA . VAL A 1 406 ? -3.278 13.702 -19.410 1.00 96.06 406 VAL A CA 1
ATOM 3261 C C . VAL A 1 406 ? -3.838 14.802 -20.309 1.00 96.06 406 VAL A C 1
ATOM 3263 O O . VAL A 1 406 ? -3.102 15.712 -20.675 1.00 96.06 406 VAL A O 1
ATOM 3266 N N . ASN A 1 407 ? -5.138 14.782 -20.602 1.00 95.00 407 ASN A N 1
ATOM 3267 C CA . ASN A 1 407 ? -5.794 15.805 -21.413 1.00 95.00 407 ASN A CA 1
ATOM 3268 C C . ASN A 1 407 ? -5.653 17.202 -20.787 1.00 95.00 407 ASN A C 1
ATOM 3270 O O . ASN A 1 407 ? -5.264 18.160 -21.452 1.00 95.00 407 ASN A O 1
ATOM 3274 N N . ARG A 1 408 ? -5.884 17.317 -19.473 1.00 95.50 408 ARG A N 1
ATOM 3275 C CA . ARG A 1 408 ? -5.689 18.575 -18.738 1.00 95.50 408 ARG A CA 1
ATOM 3276 C C . ARG A 1 408 ? -4.239 19.066 -18.819 1.00 95.50 408 ARG A C 1
ATOM 3278 O O . ARG A 1 408 ? -4.014 20.266 -18.951 1.00 95.50 408 ARG A O 1
ATOM 3285 N N . LEU A 1 409 ? -3.259 18.165 -18.731 1.00 94.75 409 LEU A N 1
ATOM 3286 C CA . LEU A 1 409 ? -1.843 18.521 -18.865 1.00 94.75 409 LEU A CA 1
ATOM 3287 C C . LEU A 1 409 ? -1.482 18.973 -20.284 1.00 94.75 409 LEU A C 1
ATOM 3289 O O . LEU A 1 409 ? -0.723 19.930 -20.433 1.00 94.75 409 LEU A O 1
ATOM 3293 N N . MET A 1 410 ? -2.059 18.340 -21.310 1.00 93.62 410 MET A N 1
ATOM 3294 C CA . MET A 1 410 ? -1.895 18.752 -22.708 1.00 93.62 410 MET A CA 1
ATOM 3295 C C . MET A 1 410 ? -2.421 20.164 -22.956 1.00 93.62 410 MET A C 1
ATOM 3297 O O . MET A 1 410 ? -1.794 20.917 -23.684 1.00 93.62 410 MET A O 1
ATOM 3301 N N . GLN A 1 411 ? -3.530 20.544 -22.322 1.00 92.06 411 GLN A N 1
ATOM 3302 C CA . GLN A 1 411 ? -4.089 21.896 -22.437 1.00 92.06 411 GLN A CA 1
ATOM 3303 C C . GLN A 1 411 ? -3.262 22.965 -21.704 1.00 92.06 411 GLN A C 1
ATOM 3305 O O . GLN A 1 411 ? -3.387 24.152 -22.000 1.00 92.06 411 GLN A O 1
ATOM 3310 N N . ALA A 1 412 ? -2.452 22.560 -20.723 1.00 90.25 412 ALA A N 1
ATOM 3311 C CA . ALA A 1 412 ? -1.619 23.460 -19.930 1.00 90.25 412 ALA A CA 1
ATOM 3312 C C . ALA A 1 412 ? -0.190 23.637 -20.483 1.00 90.25 412 ALA A C 1
ATOM 3314 O O . ALA A 1 412 ? 0.519 24.531 -20.015 1.00 90.25 412 ALA A O 1
ATOM 3315 N N . SER A 1 413 ? 0.228 22.778 -21.420 1.00 85.38 413 SER A N 1
ATOM 3316 C CA . SER A 1 413 ? 1.571 22.743 -22.026 1.00 85.38 413 SER A CA 1
ATOM 3317 C C . SER A 1 413 ? 1.588 23.453 -23.371 1.00 85.38 413 SER A C 1
ATOM 3319 O O . SER A 1 413 ? 2.610 24.118 -23.662 1.00 85.38 413 SER A O 1
#

Sequence (413 aa):
MDKNSMILFIKEVMEETLGHSIPSWNPDLKFTEIVGWGNNMTVSTVVALQKKLPHKLTDTLLDGVVTINDLVTKATLAPTSSSVEPPKQISECLRVLSNFESLGEDCEFGLVQQRAGILHPHLLRFSAASENSAERLSRLSMLLKYRLHQLEHTDFLEMFLPEEEWNNVDPEWRVRHKIFKWSTHTGLLVKNFPKETINQKISDFSVVIEFMKSQFLRELELGRKVWIWKSSVPSSLPNIKKLLGILKEYGPNKLLWVQNADSDHPAGTVDQIEADLWCGYIKKPTEHWKGHWSEDADWFELLKNALQIYPELDGHSESTHDIGSETQECSSEQEDAVHVLSKIASLQLNIPHLSLEATQFPSEISGWDSLKHVNIIMAVEEYFKTSLSVDDFDKTQTIPGFISVVNRLMQAS

InterPro domains:
  IPR009081 Phosphopantetheine binding ACP domain [PS50075] (335-410)
  IPR036736 ACP-like superfamily [G3DSA:1.10.1200.10] (337-413)
  IPR036736 ACP-like superfamily [SSF47336] (2-74)
  IPR036736 ACP-like superfamily [SSF47336] (336-410)

Radius of gyration: 22.36 Å; chains: 1; bounding box: 53×57×58 Å

Foldseek 3Di:
DDLVVLLVVLQVLLCVLQVHHQPDRDQFDFLLNGASRDPLSVLSSLVSVCVPDPAHQDPCLPPPRGGNNSNSVSSVPGDRDDDDDDFDDQDPQQLLLVQEDELACALVSLVLNVVSLNQADALRNQKFLAPDLVCRLVLSLVCLLVLVPCVLPLVQKDWDWDPVQPPGPWTFIWIAGNPRRMIGGDVHTCVNAPPVGVSVCSNVVSVVNVVNSVLNLVCLLVQLHEYEDEGPDDDDPVSVVSSVVSSVVRHPHAYEYEDAADPVRHQLDWDDPDPRYIYHYFHDPDPDPSVDPPRSVSVSSNSVNVCVVPVVSSVPPDDPPPPDPPPDPPDPLLVVLQVVLQVLLCVLQVPPPRHDDLNAFLSSDNSSHSSSLVSSQVSLCVVLVHHDDPCLSVLNRGSNSVSVVSSVSVVVD

Organism: NCBI:txid178901